Protein AF-A0A9P6Q4C5-F1 (afdb_monomer_lite)

pLDDT: mean 70.52, std 19.39, range [23.53, 97.19]

Secondary structure (DSSP, 8-state):
------TTS------TT-EEEEE-GGGGG--SGGGGGGEEEEEEEEEE-TTS-EEEE-SS-EE--HHHHHHHHHHHHHHHHHHHHHHHHHHHHTT--HHHHHHHHHHHHHHHHHHHHHHHHHHHHHHHHHHHHHHHHHHHHHHTT------------------------------------------TTS--EE--GGG--THHHHHHHHHTTPEEEEEEEE--SSEEEEEEEEEHHHHHHHHHHHHHHHHHHHHHHHTTS---------------S-TT-----PPPPEEEEHHHHHHHHTHHHHHHHHHHHHTSGGGHHHHHHHHHHHSGGG-TTT--SHHHHHHHHHHHHHHHHHHHHHHHSHHHHHHHHHHHHHHHHHHHHHHHHHHHHHHHHHHHHHHHHHTTS---------SSS-----TTS-GGG---EEEEEEEETGGG-TT-EETTEE--SHHHHHHHHTTTSEEEEE-HHHHTTB-TTT-SB----EEEEEETTEEEEEETTS-----

Radius of gyration: 34.03 Å; chains: 1; bounding box: 107×82×83 Å

Sequence (519 aa):
MTAAYNRKVKPQKIQVGDMVLLFNNSLRGAAGTQLTRRWLGPCPVTRVGSLGAYEVWTGNTHYGTVDGVQKAELQPLRKAVDNLQESLTKLRRDGAKRRALAPVRKELQDKRRVLLPQEEKLRLLRCESYYWNKADIAAESASSLGDGGSSGGEKSSGCGKNNSGGKSSQDGGHGGGGASQKKITATWDQPTVEDHPQLLDISDLEKHAKKQEKHIVFDGTDHGICTMSETVALTRQEIGIHISRYQSATQIQSRDFSSSASAALASGSASTTPTTGVQNAQSLKLKRSYKMSARQVNKVSRMHKLAKHRERVLAQMSNAAAKRALDTTSRPENSLGTADSMEKISRAHMARSKVQDTLQAFESINRMLKMKRTQRLRTERTWAKLCAAERRYLQQHALDSLTVTTNASSFPTNGCNFGGSVPFQHVKECPSRRHVVQPILLIGDSGTGVGSRIKGHARRSGGKMRAQHIRYCTIGMMDEYRTSKTCVFCFHQVRLARHRRMVKGQEKLVNVNGDGRVR

Structure (mmCIF, N/CA/C/O backbone):
data_AF-A0A9P6Q4C5-F1
#
_entry.id   AF-A0A9P6Q4C5-F1
#
loop_
_atom_site.group_PDB
_atom_site.id
_atom_site.type_symbol
_atom_site.label_atom_id
_atom_site.label_alt_id
_atom_site.label_comp_id
_atom_site.label_asym_id
_atom_site.label_entity_id
_atom_site.label_seq_id
_atom_site.pdbx_PDB_ins_code
_atom_site.Cartn_x
_atom_site.Cartn_y
_atom_site.Cartn_z
_atom_site.occupancy
_atom_site.B_iso_or_equiv
_atom_site.auth_seq_id
_atom_site.auth_comp_id
_atom_site.auth_asym_id
_atom_site.auth_atom_id
_atom_site.pdbx_PDB_model_num
ATOM 1 N N . MET A 1 1 ? -24.001 -5.483 -20.100 1.00 37.91 1 MET A N 1
ATOM 2 C CA . MET A 1 1 ? -24.341 -5.614 -18.665 1.00 37.91 1 MET A CA 1
ATOM 3 C C . MET A 1 1 ? -23.878 -6.956 -18.107 1.00 37.91 1 MET A C 1
ATOM 5 O O . MET A 1 1 ? -24.173 -7.999 -18.679 1.00 37.91 1 MET A O 1
ATOM 9 N N . THR A 1 2 ? -23.083 -6.967 -17.039 1.00 23.53 2 THR A N 1
ATOM 10 C CA . THR A 1 2 ? -22.711 -8.193 -16.310 1.00 23.53 2 THR A CA 1
ATOM 11 C C . THR A 1 2 ? -23.602 -8.271 -15.082 1.00 23.53 2 THR A C 1
ATOM 13 O O . THR A 1 2 ? -23.457 -7.456 -14.174 1.00 23.53 2 THR A O 1
ATOM 16 N N . ALA A 1 3 ? -24.539 -9.219 -15.063 1.00 27.91 3 ALA A N 1
ATOM 17 C CA . ALA A 1 3 ? -25.237 -9.572 -13.838 1.00 27.91 3 ALA A CA 1
ATOM 18 C C . ALA A 1 3 ? -24.182 -10.092 -12.852 1.00 27.91 3 ALA A C 1
ATOM 20 O O . ALA A 1 3 ? -23.576 -11.143 -13.067 1.00 27.91 3 ALA A O 1
ATOM 21 N N . ALA A 1 4 ? -23.895 -9.315 -11.810 1.00 29.50 4 ALA A N 1
ATOM 22 C CA . ALA A 1 4 ? -23.104 -9.784 -10.687 1.00 29.50 4 ALA A CA 1
ATOM 23 C C . ALA A 1 4 ? -23.979 -10.773 -9.911 1.00 29.50 4 ALA A C 1
ATOM 25 O O . ALA A 1 4 ? -24.750 -10.387 -9.037 1.00 29.50 4 ALA A O 1
ATOM 26 N N . TYR A 1 5 ? -23.913 -12.046 -10.297 1.00 36.56 5 TYR A N 1
ATOM 27 C CA . TYR A 1 5 ? -24.660 -13.108 -9.638 1.00 36.56 5 TYR A CA 1
ATOM 28 C C . TYR A 1 5 ? -24.037 -13.353 -8.262 1.00 36.56 5 TYR A C 1
ATOM 30 O O . TYR A 1 5 ? -22.953 -13.928 -8.135 1.00 36.56 5 TYR A O 1
ATOM 38 N N . ASN A 1 6 ? -24.696 -12.859 -7.218 1.00 33.84 6 ASN A N 1
ATOM 39 C CA . ASN A 1 6 ? -24.295 -13.123 -5.848 1.00 33.84 6 ASN A CA 1
ATOM 40 C C . ASN A 1 6 ? -24.690 -14.569 -5.510 1.00 33.84 6 ASN A C 1
ATOM 42 O O . ASN A 1 6 ? -25.865 -14.853 -5.295 1.00 33.84 6 ASN A O 1
ATOM 46 N N . ARG A 1 7 ? -23.711 -15.488 -5.465 1.00 37.72 7 ARG A N 1
ATOM 47 C CA . ARG A 1 7 ? -23.897 -16.935 -5.198 1.00 37.72 7 ARG A CA 1
ATOM 48 C C . ARG A 1 7 ? -24.668 -17.267 -3.906 1.00 37.72 7 ARG A C 1
ATOM 50 O O . ARG A 1 7 ? -25.005 -18.427 -3.705 1.00 37.72 7 ARG A O 1
ATOM 57 N N . LYS A 1 8 ? -24.916 -16.288 -3.028 1.00 44.91 8 LYS A N 1
ATOM 58 C CA . LYS A 1 8 ? -25.622 -16.456 -1.748 1.00 44.91 8 LYS A CA 1
ATOM 59 C C . LYS A 1 8 ? -27.119 -16.120 -1.796 1.00 44.91 8 LYS A C 1
ATOM 61 O O . LYS A 1 8 ? -27.815 -16.400 -0.827 1.00 44.91 8 LYS A O 1
ATOM 66 N N . VAL A 1 9 ? -27.627 -15.541 -2.886 1.00 45.69 9 VAL A N 1
ATOM 67 C CA . VAL A 1 9 ? -29.070 -15.313 -3.060 1.00 45.69 9 VAL A CA 1
ATOM 68 C C . VAL A 1 9 ? -29.635 -16.513 -3.811 1.00 45.69 9 VAL A C 1
ATOM 70 O O . VAL A 1 9 ? -29.227 -16.774 -4.943 1.00 45.69 9 VAL A O 1
ATOM 73 N N . LYS A 1 10 ? -30.535 -17.275 -3.175 1.00 51.94 10 LYS A N 1
ATOM 74 C CA . LYS A 1 10 ? -31.262 -18.341 -3.876 1.00 51.94 10 LYS A CA 1
ATOM 75 C C . LYS A 1 10 ? -32.011 -17.691 -5.049 1.00 51.94 10 LYS A C 1
ATOM 77 O O . LYS A 1 10 ? -32.699 -16.701 -4.804 1.00 51.94 10 LYS A O 1
ATOM 82 N N . PRO A 1 11 ? -31.871 -18.193 -6.290 1.00 62.16 11 PRO A N 1
ATOM 83 C CA . PRO A 1 11 ? -32.598 -17.650 -7.428 1.00 62.16 11 PRO A CA 1
ATOM 84 C C . PRO A 1 11 ? -34.091 -17.690 -7.112 1.00 62.16 11 PRO A C 1
ATOM 86 O O . PRO A 1 11 ? -34.656 -18.768 -6.928 1.00 62.16 11 PRO A O 1
ATOM 89 N N . GLN A 1 12 ? -34.714 -16.524 -6.989 1.00 75.69 12 GLN A N 1
ATOM 90 C CA . GLN A 1 12 ? -36.157 -16.449 -6.837 1.00 75.69 12 GLN A CA 1
ATOM 91 C C . GLN A 1 12 ? -36.754 -16.637 -8.233 1.00 75.69 12 GLN A C 1
ATOM 93 O O . GLN A 1 12 ? -36.334 -15.968 -9.178 1.00 75.69 12 GLN A O 1
ATOM 98 N N . LYS A 1 13 ? -37.662 -17.606 -8.389 1.00 84.62 13 LYS A N 1
ATOM 99 C CA . LYS A 1 13 ? -38.396 -17.778 -9.646 1.00 84.62 13 LYS A CA 1
ATOM 100 C C . LYS A 1 13 ? -39.357 -16.600 -9.773 1.00 84.62 13 LYS A C 1
ATOM 102 O O . LYS A 1 13 ? -40.278 -16.502 -8.973 1.00 84.62 13 LYS A O 1
ATOM 107 N N . ILE A 1 14 ? -39.090 -15.729 -10.737 1.00 87.06 14 ILE A N 1
ATOM 108 C CA . ILE A 1 14 ? -39.938 -14.589 -11.084 1.00 87.06 14 ILE A CA 1
ATOM 109 C C . ILE A 1 14 ? -41.007 -15.089 -12.061 1.00 87.06 14 ILE A C 1
ATOM 111 O O . ILE A 1 14 ? -40.669 -15.790 -13.019 1.00 87.06 14 ILE A O 1
ATOM 115 N N . GLN A 1 15 ? -42.271 -14.763 -11.810 1.00 91.50 15 GLN A N 1
ATOM 116 C CA . GLN A 1 15 ? -43.418 -15.099 -12.654 1.00 91.50 15 GLN A CA 1
ATOM 117 C C . GLN A 1 15 ? -43.956 -13.859 -13.381 1.00 91.50 15 GLN A C 1
ATOM 119 O O . GLN A 1 15 ? -43.640 -12.721 -13.037 1.00 91.50 15 GLN A O 1
ATOM 124 N N . VAL A 1 16 ? -44.760 -14.082 -14.424 1.00 91.75 16 VAL A N 1
ATOM 125 C CA . VAL A 1 16 ? -45.511 -13.000 -15.077 1.00 91.75 16 VAL A CA 1
ATOM 126 C C . VAL A 1 16 ? -46.488 -12.409 -14.058 1.00 91.75 16 VAL A C 1
ATOM 128 O O . VAL A 1 16 ? -47.179 -13.154 -13.371 1.00 91.75 16 VAL A O 1
ATOM 131 N N . GLY A 1 17 ? -46.522 -11.082 -13.951 1.00 89.75 17 GLY A N 1
ATOM 132 C CA . GLY A 1 17 ? -47.293 -10.344 -12.947 1.00 89.75 17 GLY A CA 1
ATOM 133 C C . GLY A 1 17 ? -46.500 -9.945 -11.698 1.00 89.75 17 GLY A C 1
ATOM 134 O O . GLY A 1 17 ? -46.941 -9.051 -10.979 1.00 89.75 17 GLY A O 1
ATOM 135 N N . ASP A 1 18 ? -45.316 -10.522 -11.459 1.00 88.19 18 ASP A N 1
ATOM 136 C CA . ASP A 1 18 ? -44.470 -10.108 -10.336 1.00 88.19 18 ASP A CA 1
ATOM 137 C C . ASP A 1 18 ? -43.987 -8.662 -10.517 1.00 88.19 18 ASP A C 1
ATOM 139 O O . ASP A 1 18 ? -43.589 -8.245 -11.609 1.00 88.19 18 ASP A O 1
ATOM 143 N N . MET A 1 19 ? -43.967 -7.902 -9.421 1.00 88.69 19 MET A N 1
ATOM 144 C CA . MET A 1 19 ? -43.444 -6.537 -9.411 1.00 88.69 19 MET A CA 1
ATOM 145 C C . MET A 1 19 ? -41.946 -6.548 -9.116 1.00 88.69 19 MET A C 1
ATOM 147 O O . MET A 1 19 ? -41.505 -7.022 -8.067 1.00 88.69 19 MET A O 1
ATOM 151 N N . VAL A 1 20 ? -41.151 -5.979 -10.021 1.00 86.12 20 VAL A N 1
ATOM 152 C CA . VAL A 1 20 ? -39.690 -5.923 -9.892 1.00 86.12 20 VAL A CA 1
ATOM 153 C C . VAL A 1 20 ? -39.170 -4.487 -9.933 1.00 86.12 20 VAL A C 1
ATOM 155 O O . VAL A 1 20 ? -39.744 -3.606 -10.574 1.00 86.12 20 VAL A O 1
ATOM 158 N N . LEU A 1 21 ? -38.056 -4.246 -9.239 1.00 84.19 21 LEU A N 1
ATOM 159 C CA . LEU A 1 21 ? -37.291 -3.001 -9.330 1.00 84.19 21 LEU A CA 1
ATOM 160 C C . LEU A 1 21 ? -36.089 -3.216 -10.250 1.00 84.19 21 LEU A C 1
ATOM 162 O O . LEU A 1 21 ? -35.292 -4.136 -10.051 1.00 84.19 21 LEU A O 1
ATOM 166 N N . LEU A 1 22 ? -35.937 -2.351 -11.245 1.00 80.94 22 LEU A N 1
ATOM 167 C CA . LEU A 1 22 ? -34.857 -2.415 -12.222 1.00 80.94 22 LEU A CA 1
ATOM 168 C C . LEU A 1 22 ? -33.696 -1.538 -11.765 1.00 80.94 22 LEU A C 1
ATOM 170 O O . LEU A 1 22 ? -33.858 -0.346 -11.524 1.00 80.94 22 LEU A O 1
ATOM 174 N N . PHE A 1 23 ? -32.504 -2.117 -11.658 1.00 77.38 23 PHE A N 1
ATOM 175 C CA . PHE A 1 23 ? -31.311 -1.364 -11.285 1.00 77.38 23 PHE A CA 1
ATOM 176 C C . PHE A 1 23 ? -30.684 -0.676 -12.503 1.00 77.38 23 PHE A C 1
ATOM 178 O O . PHE A 1 23 ? -30.211 -1.342 -13.429 1.00 77.38 23 PHE A O 1
ATOM 185 N N . ASN A 1 24 ? -30.604 0.652 -12.480 1.00 77.94 24 ASN A N 1
ATOM 186 C CA . ASN A 1 24 ? -29.941 1.425 -13.519 1.00 77.94 24 ASN A CA 1
ATOM 187 C C . ASN A 1 24 ? -28.410 1.376 -13.352 1.00 77.94 24 ASN A C 1
ATOM 189 O O . ASN A 1 24 ? -27.807 2.086 -12.542 1.00 77.94 24 ASN A O 1
ATOM 193 N N . ASN A 1 25 ? -27.764 0.529 -14.155 1.00 65.88 25 ASN A N 1
ATOM 194 C CA . ASN A 1 25 ? -26.319 0.307 -14.103 1.00 65.88 25 ASN A CA 1
ATOM 195 C C . ASN A 1 25 ? -25.474 1.525 -14.520 1.00 65.88 25 ASN A C 1
ATOM 197 O O . ASN A 1 25 ? -24.301 1.576 -14.145 1.00 65.88 25 ASN A O 1
ATOM 201 N N . SER A 1 26 ? -26.020 2.496 -15.265 1.00 70.12 26 SER A N 1
ATOM 202 C CA . SER A 1 26 ? -25.266 3.703 -15.654 1.00 70.12 26 SER A CA 1
ATOM 203 C C . SER A 1 26 ? -24.943 4.589 -14.445 1.00 70.12 26 SER A C 1
ATOM 205 O O . SER A 1 26 ? -23.908 5.251 -14.408 1.00 70.12 26 SER A O 1
ATOM 207 N N . LEU A 1 27 ? -25.761 4.504 -13.394 1.00 66.62 27 LEU A N 1
ATOM 208 C CA . LEU A 1 27 ? -25.621 5.274 -12.160 1.00 66.62 27 LEU A CA 1
ATOM 209 C C . LEU A 1 27 ? -24.744 4.584 -11.103 1.00 66.62 27 LEU A C 1
ATOM 211 O O . LEU A 1 27 ? -24.605 5.087 -9.986 1.00 66.62 27 LEU A O 1
ATOM 215 N N . ARG A 1 28 ? -24.107 3.450 -11.437 1.00 59.69 28 ARG A N 1
ATOM 216 C CA . ARG A 1 28 ? -23.277 2.660 -10.507 1.00 59.69 28 ARG A CA 1
ATOM 217 C C . ARG A 1 28 ? -22.096 3.452 -9.927 1.00 59.69 28 ARG A C 1
ATOM 219 O O . ARG A 1 28 ? -21.659 3.145 -8.821 1.00 59.69 28 ARG A O 1
ATOM 226 N N . GLY A 1 29 ? -21.606 4.465 -10.649 1.00 58.53 29 GLY A N 1
ATOM 227 C CA . GLY A 1 29 ? -20.505 5.343 -10.228 1.00 58.53 29 GLY A CA 1
ATOM 228 C C . GLY A 1 29 ? -20.912 6.741 -9.746 1.00 58.53 29 GLY A C 1
ATOM 229 O O . GLY A 1 29 ? -20.041 7.500 -9.334 1.00 58.53 29 GLY A O 1
ATOM 230 N N . ALA A 1 30 ? -22.197 7.105 -9.797 1.00 54.88 30 ALA A N 1
ATOM 231 C CA . ALA A 1 30 ? -22.650 8.450 -9.438 1.00 54.88 30 ALA A CA 1
ATOM 232 C C . ALA A 1 30 ? -22.837 8.605 -7.917 1.00 54.88 30 ALA A C 1
ATOM 234 O O . ALA A 1 30 ? -23.471 7.754 -7.295 1.00 54.88 30 ALA A O 1
ATOM 235 N N . ALA A 1 31 ? -22.313 9.670 -7.305 1.00 52.28 31 ALA A N 1
ATOM 236 C CA . ALA A 1 31 ? -22.458 9.953 -5.870 1.00 52.28 31 ALA A CA 1
ATOM 237 C C . ALA A 1 31 ? -23.519 11.043 -5.609 1.00 52.28 31 ALA A C 1
ATOM 239 O O . ALA A 1 31 ? -23.659 11.963 -6.408 1.00 52.28 31 ALA A O 1
ATOM 240 N N . GLY A 1 32 ? -24.237 10.969 -4.479 1.00 62.28 32 GLY A N 1
ATOM 241 C CA . GLY A 1 32 ? -25.197 11.999 -4.039 1.00 62.28 32 GLY A CA 1
ATOM 242 C C . GLY A 1 32 ? -26.674 11.698 -4.341 1.00 62.28 32 GLY A C 1
ATOM 243 O O . GLY A 1 32 ? -27.078 10.536 -4.403 1.00 62.28 32 GLY A O 1
ATOM 244 N N . THR A 1 33 ? -27.486 12.750 -4.518 1.00 44.09 33 THR A N 1
ATOM 245 C CA . THR A 1 33 ? -28.964 12.744 -4.682 1.00 44.09 33 THR A CA 1
ATOM 246 C C . THR A 1 33 ? -29.494 11.871 -5.829 1.00 44.09 33 THR A C 1
ATOM 248 O O . THR A 1 33 ? -30.688 11.601 -5.901 1.00 44.09 33 THR A O 1
ATOM 251 N N . GLN A 1 34 ? -28.617 11.351 -6.688 1.00 55.19 34 GLN A N 1
ATOM 252 C CA . GLN A 1 34 ? -28.940 10.399 -7.755 1.00 55.19 34 GLN A CA 1
ATOM 253 C C . GLN A 1 34 ? -29.158 8.952 -7.261 1.00 55.19 34 GLN A C 1
ATOM 255 O O . GLN A 1 34 ? -29.527 8.085 -8.051 1.00 55.19 34 GLN A O 1
ATOM 260 N N . LEU A 1 35 ? -28.957 8.664 -5.967 1.00 53.50 35 LEU A N 1
ATOM 261 C CA . LEU A 1 35 ? -29.175 7.331 -5.382 1.00 53.50 35 LEU A CA 1
ATOM 262 C C . LEU A 1 35 ? -30.641 6.872 -5.436 1.00 53.50 35 LEU A C 1
ATOM 264 O O . LEU A 1 35 ? -30.885 5.689 -5.671 1.00 53.50 35 LEU A O 1
ATOM 268 N N . THR A 1 36 ? -31.604 7.784 -5.275 1.00 55.34 36 THR A N 1
ATOM 269 C CA . THR A 1 36 ? -33.044 7.477 -5.384 1.00 55.34 36 THR A CA 1
ATOM 270 C C . THR A 1 36 ? -33.455 7.121 -6.811 1.00 55.34 36 THR A C 1
ATOM 272 O O . THR A 1 36 ? -34.394 6.360 -7.000 1.00 55.34 36 THR A O 1
ATOM 275 N N . ARG A 1 37 ? -32.701 7.583 -7.818 1.00 63.25 37 ARG A N 1
ATOM 276 C CA . ARG A 1 37 ? -32.940 7.304 -9.244 1.00 63.25 37 ARG A CA 1
ATOM 277 C C . ARG A 1 37 ? -32.272 6.015 -9.746 1.00 63.25 37 ARG A C 1
ATOM 279 O O . ARG A 1 37 ? -32.384 5.683 -10.922 1.00 63.25 37 ARG A O 1
ATOM 286 N N . ARG A 1 38 ? -31.554 5.279 -8.882 1.00 75.38 38 ARG A N 1
ATOM 287 C CA . ARG A 1 38 ? -30.865 4.026 -9.263 1.00 75.38 38 ARG A CA 1
ATOM 288 C C . ARG A 1 38 ? -31.798 2.841 -9.454 1.00 75.38 38 ARG A C 1
ATOM 290 O O . ARG A 1 38 ? -31.397 1.877 -10.098 1.00 75.38 38 ARG A O 1
ATOM 297 N N . TRP A 1 39 ? -32.990 2.894 -8.883 1.00 77.31 39 TRP A N 1
ATOM 298 C CA . TRP A 1 39 ? -33.986 1.842 -9.003 1.00 77.31 39 TRP A CA 1
ATOM 299 C C . TRP A 1 39 ? -35.184 2.415 -9.751 1.00 77.31 39 TRP A C 1
ATOM 301 O O . TRP A 1 39 ? -35.756 3.409 -9.319 1.00 77.31 39 TRP A O 1
ATOM 311 N N . LEU A 1 40 ? -35.520 1.817 -10.889 1.00 77.00 40 LEU A N 1
ATOM 312 C CA . LEU A 1 40 ? -36.697 2.149 -11.682 1.00 77.00 40 LEU A CA 1
ATOM 313 C C . LEU A 1 40 ? -37.800 1.141 -11.345 1.00 77.00 40 LEU A C 1
ATOM 315 O O . LEU A 1 40 ? -37.556 -0.067 -11.358 1.00 77.00 40 LEU A O 1
ATOM 319 N N . GLY A 1 41 ? -38.994 1.630 -11.025 1.00 79.31 41 GLY A N 1
ATOM 320 C CA . GLY A 1 41 ? -40.157 0.798 -10.719 1.00 79.31 41 GLY A CA 1
ATOM 321 C C . GLY A 1 41 ? -40.901 1.217 -9.451 1.00 79.31 41 GLY A C 1
ATOM 322 O O . GLY A 1 41 ? -40.615 2.283 -8.903 1.00 79.31 41 GLY A O 1
ATOM 323 N N . PRO A 1 42 ? -41.851 0.390 -8.981 1.00 82.38 42 PRO A N 1
ATOM 324 C CA . PRO A 1 42 ? -42.054 -1.025 -9.331 1.00 82.38 42 PRO A CA 1
ATOM 325 C C . PRO A 1 42 ? -42.641 -1.237 -10.740 1.00 82.38 42 PRO A C 1
ATOM 327 O O . PRO A 1 42 ? -43.531 -0.505 -11.156 1.00 82.38 42 PRO A O 1
ATOM 330 N N . CYS A 1 43 ? -42.140 -2.238 -11.475 1.00 85.69 43 CYS A N 1
ATOM 331 C CA . CYS A 1 43 ? -42.586 -2.571 -12.837 1.00 85.69 43 CYS A CA 1
ATOM 332 C C . CYS A 1 43 ? -43.132 -4.008 -12.883 1.00 85.69 43 CYS A C 1
ATOM 334 O O . CYS A 1 43 ? -42.451 -4.899 -12.366 1.00 85.69 43 CYS A O 1
ATOM 336 N N . PRO A 1 44 ? -44.294 -4.268 -13.509 1.00 87.75 44 PRO A N 1
ATOM 337 C CA . PRO A 1 44 ? -44.794 -5.625 -13.684 1.00 87.75 44 PRO A CA 1
ATOM 338 C C . PRO A 1 44 ? -43.982 -6.375 -14.743 1.00 87.75 44 PRO A C 1
ATOM 340 O O . PRO A 1 44 ? -43.649 -5.837 -15.805 1.00 87.75 44 PRO A O 1
ATOM 343 N N . VAL A 1 45 ? -43.687 -7.641 -14.462 1.00 90.88 45 VAL A N 1
ATOM 344 C CA . VAL A 1 45 ? -43.104 -8.576 -15.428 1.00 90.88 45 VAL A CA 1
ATOM 345 C C . VAL A 1 45 ? -44.195 -9.034 -16.392 1.00 90.88 45 VAL A C 1
ATOM 347 O O . VAL A 1 45 ? -45.146 -9.691 -15.981 1.00 90.88 45 VAL A O 1
ATOM 350 N N . THR A 1 46 ? -44.069 -8.708 -17.676 1.00 89.88 46 THR A N 1
ATOM 351 C CA . THR A 1 46 ? -45.056 -9.063 -18.711 1.00 89.88 46 THR A CA 1
ATOM 352 C C . THR A 1 46 ? -44.758 -10.401 -19.374 1.00 89.88 46 THR A C 1
ATOM 354 O O . THR A 1 46 ? -45.673 -11.086 -19.827 1.00 89.88 46 THR A O 1
ATOM 357 N N . ARG A 1 47 ? -43.485 -10.814 -19.411 1.00 87.44 47 ARG A N 1
ATOM 358 C CA . ARG A 1 47 ? -43.071 -12.088 -20.008 1.00 87.44 47 ARG A CA 1
ATOM 359 C C . ARG A 1 47 ? -41.838 -12.648 -19.312 1.00 87.44 47 ARG A C 1
ATOM 361 O O . ARG A 1 47 ? -40.894 -11.916 -19.034 1.00 87.44 47 ARG A O 1
ATOM 368 N N . VAL A 1 48 ? -41.812 -13.961 -19.086 1.00 86.88 48 VAL A N 1
ATOM 369 C CA . VAL A 1 48 ? -40.639 -14.686 -18.571 1.00 86.88 48 VAL A CA 1
ATOM 370 C C . VAL A 1 48 ? -40.152 -15.655 -19.647 1.00 86.88 48 VAL A C 1
ATOM 372 O O . VAL A 1 48 ? -40.890 -16.527 -20.097 1.00 86.88 48 VAL A O 1
ATOM 375 N N . GLY A 1 49 ? -38.914 -15.482 -20.099 1.00 76.81 49 GLY A N 1
ATOM 376 C CA . GLY A 1 49 ? -38.256 -16.353 -21.069 1.00 76.81 49 GLY A CA 1
ATOM 377 C C . GLY A 1 49 ? -37.679 -17.617 -20.426 1.00 76.81 49 GLY A C 1
ATOM 378 O O . GLY A 1 49 ? -37.340 -17.640 -19.243 1.00 76.81 49 GLY A O 1
ATOM 379 N N . SER A 1 50 ? -37.484 -18.662 -21.233 1.00 71.44 50 SER A N 1
ATOM 380 C CA . SER A 1 50 ? -37.019 -19.993 -20.797 1.00 71.44 50 SER A CA 1
ATOM 381 C C . SER A 1 50 ? -35.639 -20.016 -20.120 1.00 71.44 50 SER A C 1
ATOM 383 O O . SER A 1 50 ? -35.307 -20.979 -19.435 1.00 71.44 50 SER A O 1
ATOM 385 N N . LEU A 1 51 ? -34.840 -18.954 -20.269 1.00 63.53 51 LEU A N 1
ATOM 386 C CA . LEU A 1 51 ? -33.498 -18.813 -19.687 1.00 63.53 51 LEU A CA 1
ATOM 387 C C . LEU A 1 51 ? -33.441 -17.836 -18.498 1.00 63.53 51 LEU A C 1
ATOM 389 O O . LEU A 1 51 ? -32.360 -17.389 -18.116 1.00 63.53 51 LEU A O 1
ATOM 393 N N . GLY A 1 52 ? -34.594 -17.469 -17.928 1.00 69.12 52 GLY A N 1
ATOM 394 C CA . GLY A 1 52 ? -34.674 -16.520 -16.813 1.00 69.12 52 GLY A CA 1
ATOM 395 C C . GLY A 1 52 ? -34.493 -15.054 -17.219 1.00 69.12 52 GLY A C 1
ATOM 396 O O . GLY A 1 52 ? -34.283 -14.204 -16.356 1.00 69.12 52 GLY A O 1
ATOM 397 N N . ALA A 1 53 ? -34.565 -14.751 -18.519 1.00 74.88 53 ALA A N 1
ATOM 398 C CA . ALA A 1 53 ? -34.760 -13.387 -18.999 1.00 74.88 53 ALA A CA 1
ATOM 399 C C . ALA A 1 53 ? -36.214 -12.972 -18.749 1.00 74.88 53 ALA A C 1
ATOM 401 O O . ALA A 1 53 ? -37.115 -13.800 -18.853 1.00 74.88 53 ALA A O 1
ATOM 402 N N . TYR A 1 54 ? -36.445 -11.704 -18.440 1.00 80.94 54 TYR A N 1
ATOM 403 C CA . TYR A 1 54 ? -37.779 -11.172 -18.192 1.00 80.94 54 TYR A CA 1
ATOM 404 C C . TYR A 1 54 ? -37.974 -9.875 -18.969 1.00 80.94 54 TYR A C 1
ATOM 406 O O . TYR A 1 54 ? -37.041 -9.089 -19.152 1.00 80.94 54 TYR A O 1
ATOM 414 N N . GLU A 1 55 ? -39.197 -9.693 -19.437 1.00 85.25 55 GLU A N 1
ATOM 415 C CA . GLU A 1 55 ? -39.701 -8.474 -20.044 1.00 85.25 55 GLU A CA 1
ATOM 416 C C . GLU A 1 55 ? -40.548 -7.740 -19.009 1.00 85.25 55 GLU A C 1
ATOM 418 O O . GLU A 1 55 ? -41.314 -8.361 -18.270 1.00 85.25 55 GLU A O 1
ATOM 423 N N . VAL A 1 56 ? -40.372 -6.427 -18.924 1.00 86.62 56 VAL A N 1
ATOM 424 C CA . VAL A 1 56 ? -41.002 -5.568 -17.918 1.00 86.62 56 VAL A CA 1
ATOM 425 C C . VAL A 1 56 ? -41.571 -4.331 -18.592 1.00 86.62 56 VAL A C 1
ATOM 427 O O . VAL A 1 56 ? -40.948 -3.768 -19.497 1.00 86.62 56 VAL A O 1
ATOM 430 N N . TRP A 1 57 ? -42.749 -3.911 -18.141 1.00 78.50 57 TRP A N 1
ATOM 431 C CA . TRP A 1 57 ? -43.467 -2.767 -18.698 1.00 78.50 57 TRP A CA 1
ATOM 432 C C . TRP A 1 57 ? -43.320 -1.535 -17.807 1.00 78.50 57 TRP A C 1
ATOM 434 O O . TRP A 1 57 ? -43.566 -1.608 -16.605 1.00 78.50 57 TRP A O 1
ATOM 444 N N . THR A 1 58 ? -42.938 -0.392 -18.385 1.00 77.94 58 THR A N 1
ATOM 445 C CA . THR A 1 58 ? -42.762 0.872 -17.642 1.00 77.94 58 THR A CA 1
ATOM 446 C C . THR A 1 58 ? -43.635 2.009 -18.178 1.00 77.94 58 THR A C 1
ATOM 448 O O . THR A 1 58 ? -43.233 3.169 -18.151 1.00 77.94 58 THR A O 1
ATOM 451 N N . GLY A 1 59 ? -44.818 1.694 -18.709 1.00 61.81 59 GLY A N 1
ATOM 452 C CA . GLY A 1 59 ? -45.801 2.684 -19.162 1.00 61.81 59 GLY A CA 1
ATOM 453 C C . GLY A 1 59 ? -45.636 3.120 -20.618 1.00 61.81 59 GLY A C 1
ATOM 454 O O . GLY A 1 59 ? -46.631 3.131 -21.323 1.00 61.81 59 GLY A O 1
ATOM 455 N N . ASN A 1 60 ? -44.409 3.390 -21.090 1.00 50.97 60 ASN A N 1
ATOM 456 C CA . ASN A 1 60 ? -44.156 3.898 -22.456 1.00 50.97 60 ASN A CA 1
ATOM 457 C C . ASN A 1 60 ? -42.982 3.219 -23.196 1.00 50.97 60 ASN A C 1
ATOM 459 O O . ASN A 1 60 ? -42.607 3.643 -24.288 1.00 50.97 60 ASN A O 1
ATOM 463 N N . THR A 1 61 ? -42.329 2.207 -22.617 1.00 54.47 61 THR A N 1
ATOM 464 C CA . THR A 1 61 ? -41.145 1.575 -23.231 1.00 54.47 61 THR A CA 1
ATOM 465 C C . THR A 1 61 ? -41.001 0.124 -22.776 1.00 54.47 61 THR A C 1
ATOM 467 O O . THR A 1 61 ? -41.096 -0.170 -21.584 1.00 54.47 61 THR A O 1
ATOM 470 N N . HIS A 1 62 ? -40.750 -0.789 -23.719 1.00 49.72 62 HIS A N 1
ATOM 471 C CA . HIS A 1 62 ? -40.392 -2.176 -23.416 1.00 49.72 62 HIS A CA 1
ATOM 472 C C . HIS A 1 62 ? -38.889 -2.265 -23.127 1.00 49.72 62 HIS A C 1
ATOM 474 O O . HIS A 1 62 ? -38.065 -2.050 -24.018 1.00 49.72 62 HIS A O 1
ATOM 480 N N . TYR A 1 63 ? -38.509 -2.632 -21.901 1.00 57.62 63 TYR A N 1
ATOM 481 C CA . TYR A 1 63 ? -37.121 -2.986 -21.598 1.00 57.62 63 TYR A CA 1
ATOM 482 C C . TYR A 1 63 ? -36.930 -4.494 -21.772 1.00 57.62 63 TYR A C 1
ATOM 484 O O . TYR A 1 63 ? -37.094 -5.279 -20.841 1.00 57.62 63 TYR A O 1
ATOM 492 N N . GLY A 1 64 ? -36.555 -4.905 -22.983 1.00 50.19 64 GLY A N 1
ATOM 493 C CA . GLY A 1 64 ? -36.009 -6.236 -23.232 1.00 50.19 64 GLY A CA 1
ATOM 494 C C . GLY A 1 64 ? -34.518 -6.260 -22.895 1.00 50.19 64 GLY A C 1
ATOM 495 O O . GLY A 1 64 ? -33.755 -5.401 -23.339 1.00 50.19 64 GLY A O 1
ATOM 496 N N . THR A 1 65 ? -34.048 -7.248 -22.132 1.00 48.62 65 THR A N 1
ATOM 497 C CA . THR A 1 65 ? -32.601 -7.478 -21.985 1.00 48.62 65 THR A CA 1
ATOM 498 C C . THR A 1 65 ? -32.032 -8.037 -23.299 1.00 48.62 65 THR A C 1
ATOM 500 O O . THR A 1 65 ? -31.827 -9.240 -23.444 1.00 48.62 65 THR A O 1
ATOM 503 N N . VAL A 1 66 ? -31.719 -7.158 -24.260 1.00 43.50 66 VAL A N 1
ATOM 504 C CA . VAL A 1 66 ? -31.025 -7.501 -25.526 1.00 43.50 66 VAL A CA 1
ATOM 505 C C . VAL A 1 66 ? -29.675 -8.190 -25.250 1.00 43.50 66 VAL A C 1
ATOM 507 O O . VAL A 1 66 ? -29.236 -9.075 -25.985 1.00 43.50 66 VAL A O 1
ATOM 510 N N . ASP A 1 67 ? -29.057 -7.860 -24.111 1.00 45.28 67 ASP A N 1
ATOM 511 C CA . ASP A 1 67 ? -27.808 -8.448 -23.619 1.00 45.28 67 ASP A CA 1
ATOM 512 C C . ASP A 1 67 ? -27.904 -9.955 -23.312 1.00 45.28 67 ASP A C 1
ATOM 514 O O . ASP A 1 67 ? -26.878 -10.633 -23.317 1.00 45.28 67 ASP A O 1
ATOM 518 N N . GLY A 1 68 ? -29.094 -10.490 -23.013 1.00 44.25 68 GLY A N 1
ATOM 519 C CA . GLY A 1 68 ? -29.280 -11.920 -22.743 1.00 44.25 68 GLY A CA 1
ATOM 520 C C . GLY A 1 68 ? -29.274 -12.755 -24.022 1.00 44.25 68 GLY A C 1
ATOM 521 O O . GLY A 1 68 ? -28.620 -13.795 -24.078 1.00 44.25 68 GLY A O 1
ATOM 522 N N . VAL A 1 69 ? -29.936 -12.251 -25.065 1.00 38.72 69 VAL A N 1
ATOM 523 C CA . VAL A 1 69 ? -30.146 -12.962 -26.334 1.00 38.72 69 VAL A CA 1
ATOM 524 C C . VAL A 1 69 ? -28.845 -13.048 -27.143 1.00 38.72 69 VAL A C 1
ATOM 526 O O . VAL A 1 69 ? -28.428 -14.144 -27.506 1.00 38.72 69 VAL A O 1
ATOM 529 N N . GLN A 1 70 ? -28.110 -11.941 -27.315 1.00 46.84 70 GLN A N 1
ATOM 530 C CA . GLN A 1 70 ? -26.833 -11.965 -28.055 1.00 46.84 70 GLN A CA 1
ATOM 531 C C . GLN A 1 70 ? -25.686 -12.631 -27.277 1.00 46.84 70 GLN A C 1
ATOM 533 O O . GLN A 1 70 ? -24.791 -13.238 -27.868 1.00 46.84 70 GLN A O 1
ATOM 538 N N . LYS A 1 71 ? -25.686 -12.564 -25.936 1.00 49.28 71 LYS A N 1
ATOM 539 C CA . LYS A 1 71 ? -24.711 -13.334 -25.144 1.00 49.28 71 LYS A CA 1
ATOM 540 C C . LYS A 1 71 ? -24.987 -14.828 -25.207 1.00 49.28 71 LYS A C 1
ATOM 542 O O . LYS A 1 71 ? -24.016 -15.580 -25.227 1.00 49.28 71 LYS A O 1
ATOM 547 N N . ALA A 1 72 ? -26.250 -15.254 -25.234 1.00 52.62 72 ALA A N 1
ATOM 548 C CA . ALA A 1 72 ? -26.604 -16.662 -25.389 1.00 52.62 72 ALA A CA 1
ATOM 549 C C . ALA A 1 72 ? -26.095 -17.230 -26.724 1.00 52.62 72 ALA A C 1
ATOM 551 O O . ALA A 1 72 ? -25.604 -18.353 -26.746 1.00 52.62 72 ALA A O 1
ATOM 552 N N . GLU A 1 73 ? -26.098 -16.431 -27.792 1.00 61.81 73 GLU A N 1
ATOM 553 C CA . GLU A 1 73 ? -25.608 -16.842 -29.114 1.00 61.81 73 GLU A CA 1
ATOM 554 C C . GLU A 1 73 ? -24.072 -16.998 -29.173 1.00 61.81 73 GLU A C 1
ATOM 556 O O . GLU A 1 73 ? -23.555 -17.928 -29.790 1.00 61.81 73 GLU A O 1
ATOM 561 N N . LEU A 1 74 ? -23.313 -16.157 -28.454 1.00 72.50 74 LEU A N 1
ATOM 562 C CA . LEU A 1 74 ? -21.839 -16.232 -28.415 1.00 72.50 74 LEU A CA 1
ATOM 563 C C . LEU A 1 74 ? -21.277 -17.196 -27.358 1.00 72.50 74 LEU A C 1
ATOM 565 O O . LEU A 1 74 ? -20.096 -17.552 -27.410 1.00 72.50 74 LEU A O 1
ATOM 569 N N . GLN A 1 75 ? -22.077 -17.602 -26.369 1.00 75.50 75 GLN A N 1
ATOM 570 C CA . GLN A 1 75 ? -21.658 -18.501 -25.284 1.00 75.50 75 GLN A CA 1
ATOM 571 C C . GLN A 1 75 ? -21.147 -19.866 -25.786 1.00 75.50 75 GLN A C 1
ATOM 573 O O . GLN A 1 75 ? -20.061 -20.270 -25.357 1.00 75.50 75 GLN A O 1
ATOM 578 N N . PRO A 1 76 ? -21.829 -20.556 -26.724 1.00 85.00 76 PRO A N 1
ATOM 579 C CA . PRO A 1 76 ? -21.322 -21.793 -27.313 1.00 85.00 76 PRO A CA 1
ATOM 580 C C . PRO A 1 76 ? -19.956 -21.610 -27.982 1.00 85.00 76 PRO A C 1
ATOM 582 O O . PRO A 1 76 ? -19.060 -22.433 -27.789 1.00 85.00 76 PRO A O 1
ATOM 585 N N . LEU A 1 77 ? -19.762 -20.503 -28.708 1.00 82.06 77 LEU A N 1
ATOM 586 C CA . LEU A 1 77 ? -18.514 -20.222 -29.419 1.00 82.06 77 LEU A CA 1
ATOM 587 C C . LEU A 1 77 ? -17.359 -19.918 -28.449 1.00 82.06 77 LEU A C 1
ATOM 589 O O . LEU A 1 77 ? -16.257 -20.434 -28.631 1.00 82.06 77 LEU A O 1
ATOM 593 N N . ARG A 1 78 ? -17.618 -19.159 -27.373 1.00 82.62 78 ARG A N 1
ATOM 594 C CA . ARG A 1 78 ? -16.647 -18.923 -26.285 1.00 82.62 78 ARG A CA 1
ATOM 595 C C . ARG A 1 78 ? -16.230 -20.230 -25.618 1.00 82.62 78 ARG A C 1
ATOM 597 O O . ARG A 1 78 ? -15.041 -20.516 -25.525 1.00 82.62 78 ARG A O 1
ATOM 604 N N . LYS A 1 79 ? -17.208 -21.057 -25.236 1.00 89.69 79 LYS A N 1
ATOM 605 C CA . LYS A 1 79 ? -16.959 -22.360 -24.608 1.00 89.69 79 LYS A CA 1
ATOM 606 C C . LYS A 1 79 ? -16.163 -23.286 -25.532 1.00 89.69 79 LYS A C 1
ATOM 608 O O . LYS A 1 79 ? -15.266 -23.986 -25.077 1.00 89.69 79 LYS A O 1
ATOM 613 N N . ALA A 1 80 ? -16.437 -23.256 -26.837 1.00 88.81 80 ALA A N 1
ATOM 614 C CA . ALA A 1 80 ? -15.673 -24.013 -27.823 1.00 88.81 80 ALA A CA 1
ATOM 615 C C . ALA A 1 80 ? -14.211 -23.538 -27.935 1.00 88.81 80 ALA A C 1
ATOM 617 O O . ALA A 1 80 ? -13.310 -24.373 -28.015 1.00 88.81 80 ALA A O 1
ATOM 618 N N . VAL A 1 81 ? -13.959 -22.224 -27.913 1.00 91.69 81 VAL A N 1
ATOM 619 C CA . VAL A 1 81 ? -12.596 -21.658 -27.895 1.00 91.69 81 VAL A CA 1
ATOM 620 C C . VAL A 1 81 ? -11.849 -22.070 -26.623 1.00 91.69 81 VAL A C 1
ATOM 622 O O . VAL A 1 81 ? -10.699 -22.503 -26.715 1.00 91.69 81 VAL A O 1
ATOM 625 N N . ASP A 1 82 ? -12.503 -22.002 -25.462 1.00 89.06 82 ASP A N 1
ATOM 626 C CA . ASP A 1 82 ? -11.908 -22.391 -24.179 1.00 89.06 82 ASP A CA 1
ATOM 627 C C . ASP A 1 82 ? -11.550 -23.888 -24.149 1.00 89.06 82 ASP A C 1
ATOM 629 O O . ASP A 1 82 ? -10.415 -24.242 -23.821 1.00 89.06 82 ASP A O 1
ATOM 633 N N . ASN A 1 83 ? -12.456 -24.761 -24.605 1.00 93.38 83 ASN A N 1
ATOM 634 C CA . ASN A 1 83 ? -12.223 -26.207 -24.698 1.00 93.38 83 ASN A CA 1
ATOM 635 C C . ASN A 1 83 ? -11.058 -26.558 -25.644 1.00 93.38 83 ASN A C 1
ATOM 637 O O . ASN A 1 83 ? -10.233 -27.425 -25.339 1.00 93.38 83 ASN A O 1
ATOM 641 N N . LEU A 1 84 ? -10.959 -25.884 -26.798 1.00 92.19 84 LEU A N 1
ATOM 642 C CA . LEU A 1 84 ? -9.846 -26.075 -27.736 1.00 92.19 84 LEU A CA 1
ATOM 643 C C . LEU A 1 84 ? -8.519 -25.607 -27.136 1.00 92.19 84 LEU A C 1
ATOM 645 O O . LEU A 1 84 ? -7.476 -26.230 -27.345 1.00 92.19 84 LEU A O 1
ATOM 649 N N . GLN A 1 85 ? -8.545 -24.526 -26.360 1.00 93.19 85 GLN A N 1
ATOM 650 C CA . GLN A 1 85 ? -7.362 -24.001 -25.697 1.00 93.19 85 GLN A CA 1
ATOM 651 C C . GLN A 1 85 ? -6.885 -24.931 -24.579 1.00 93.19 85 GLN A C 1
ATOM 653 O O . GLN A 1 85 ? -5.684 -25.194 -24.474 1.00 93.19 85 GLN A O 1
ATOM 658 N N . GLU A 1 86 ? -7.811 -25.495 -23.803 1.00 93.31 86 GLU A N 1
ATOM 659 C CA . GLU A 1 86 ? -7.520 -26.533 -22.818 1.00 93.31 86 GLU A CA 1
ATOM 660 C C . GLU A 1 86 ? -6.932 -27.785 -23.484 1.00 93.31 86 GLU A C 1
ATOM 662 O O . GLU A 1 86 ? -5.857 -28.242 -23.083 1.00 93.31 86 GLU A O 1
ATOM 667 N N . SER A 1 87 ? -7.545 -28.259 -24.572 1.00 92.62 87 SER A N 1
ATOM 668 C CA . SER A 1 87 ? -7.057 -29.396 -25.366 1.00 92.62 87 SER A CA 1
ATOM 669 C C . SER A 1 87 ? -5.641 -29.160 -25.902 1.00 92.62 87 SER A C 1
ATOM 671 O O . SER A 1 87 ? -4.771 -30.025 -25.787 1.00 92.62 87 SER A O 1
ATOM 673 N N . LEU A 1 88 ? -5.351 -27.950 -26.396 1.00 93.38 88 LEU A N 1
ATOM 674 C CA . LEU A 1 88 ? -4.007 -27.559 -26.828 1.00 93.38 88 LEU A CA 1
ATOM 675 C C . LEU A 1 88 ? -3.001 -27.584 -25.664 1.00 93.38 88 LEU A C 1
ATOM 677 O O . LEU A 1 88 ? -1.842 -27.962 -25.855 1.00 93.38 88 LEU A O 1
ATOM 681 N N . THR A 1 89 ? -3.414 -27.177 -24.458 1.00 92.31 89 THR A N 1
ATOM 682 C CA . THR A 1 89 ? -2.541 -27.241 -23.273 1.00 92.31 89 THR A CA 1
ATOM 683 C C . THR A 1 89 ? -2.286 -28.669 -22.805 1.00 92.31 89 THR A C 1
ATOM 685 O O . THR A 1 89 ? -1.198 -28.934 -22.292 1.00 92.31 89 THR A O 1
ATOM 688 N N . LYS A 1 90 ? -3.255 -29.575 -22.978 1.00 93.88 90 LYS A N 1
ATOM 689 C CA . LYS A 1 90 ? -3.120 -30.998 -22.654 1.00 93.88 90 LYS A CA 1
ATOM 690 C C . LYS A 1 90 ? -2.145 -31.675 -23.617 1.00 93.88 90 LYS A C 1
ATOM 692 O O . LYS A 1 90 ? -1.114 -32.163 -23.180 1.00 93.88 90 LYS A O 1
ATOM 697 N N . LEU A 1 91 ? -2.349 -31.523 -24.927 1.00 91.62 91 LEU A N 1
ATOM 698 C CA . LEU A 1 91 ? -1.447 -32.081 -25.944 1.00 91.62 91 LEU A CA 1
ATOM 699 C C . LEU A 1 91 ? 0.001 -31.576 -25.814 1.00 91.62 91 LEU A C 1
ATOM 701 O O . LEU A 1 91 ? 0.947 -32.313 -26.076 1.00 91.62 91 LEU A O 1
ATOM 705 N N . ARG A 1 92 ? 0.202 -30.320 -25.392 1.00 92.62 92 ARG A N 1
ATOM 706 C CA . ARG A 1 92 ? 1.549 -29.798 -25.094 1.00 92.62 92 ARG A CA 1
ATOM 707 C C . ARG A 1 92 ? 2.193 -30.462 -23.878 1.00 92.62 92 ARG A C 1
ATOM 709 O O . ARG A 1 92 ? 3.407 -30.636 -23.888 1.00 92.62 92 ARG A O 1
ATOM 716 N N . ARG A 1 93 ? 1.410 -30.779 -22.841 1.00 92.50 93 ARG A N 1
ATOM 717 C CA . ARG A 1 93 ? 1.891 -31.502 -21.654 1.00 92.50 93 ARG A CA 1
ATOM 718 C C . ARG A 1 93 ? 2.276 -32.936 -22.004 1.00 92.50 93 ARG A C 1
ATOM 720 O O . ARG A 1 93 ? 3.318 -33.390 -21.554 1.00 92.50 93 ARG A O 1
ATOM 727 N N . ASP A 1 94 ? 1.516 -33.564 -22.893 1.00 93.75 94 ASP A N 1
ATOM 728 C CA . ASP A 1 94 ? 1.732 -34.948 -23.332 1.00 93.75 94 ASP A CA 1
ATOM 729 C C . ASP A 1 94 ? 2.864 -35.086 -24.374 1.00 93.75 94 ASP A C 1
ATOM 731 O O . ASP A 1 94 ? 3.059 -36.143 -24.966 1.00 93.75 94 ASP A O 1
ATOM 735 N N . GLY A 1 95 ? 3.618 -34.013 -24.645 1.00 93.81 95 GLY A N 1
ATOM 736 C CA . GLY A 1 95 ? 4.747 -34.042 -25.578 1.00 93.81 95 GLY A CA 1
ATOM 737 C C . GLY A 1 95 ? 4.349 -34.219 -27.048 1.00 93.81 95 GLY A C 1
ATOM 738 O O . GLY A 1 95 ? 5.189 -34.594 -27.870 1.00 93.81 95 GLY A O 1
ATOM 739 N N . ALA A 1 96 ? 3.091 -33.942 -27.412 1.00 89.75 96 ALA A N 1
ATOM 740 C CA . ALA A 1 96 ? 2.604 -34.142 -28.771 1.00 89.75 96 ALA A CA 1
ATOM 741 C C . ALA A 1 96 ? 3.447 -33.356 -29.793 1.00 89.75 96 ALA A C 1
ATOM 743 O O . ALA A 1 96 ? 3.661 -32.141 -29.679 1.00 89.75 96 ALA A O 1
ATOM 744 N N . LYS A 1 97 ? 3.920 -34.059 -30.832 1.00 90.75 97 LYS A N 1
ATOM 745 C CA . LYS A 1 97 ? 4.723 -33.468 -31.914 1.00 90.75 97 LYS A CA 1
ATOM 746 C C . LYS A 1 97 ? 3.932 -32.368 -32.629 1.00 90.75 97 LYS A C 1
ATOM 748 O O . LYS A 1 97 ? 2.706 -32.415 -32.723 1.00 90.75 97 LYS A O 1
ATOM 753 N N . ARG A 1 98 ? 4.639 -31.392 -33.220 1.00 82.88 98 ARG A N 1
ATOM 754 C CA . ARG A 1 98 ? 4.029 -30.234 -33.914 1.00 82.88 98 ARG A CA 1
ATOM 755 C C . ARG A 1 98 ? 2.939 -30.617 -34.925 1.00 82.88 98 ARG A C 1
ATOM 757 O O . ARG A 1 98 ? 1.965 -29.880 -35.031 1.00 82.88 98 ARG A O 1
ATOM 764 N N . ARG A 1 99 ? 3.078 -31.761 -35.610 1.00 85.62 99 ARG A N 1
ATOM 765 C CA . ARG A 1 99 ? 2.082 -32.273 -36.568 1.00 85.62 99 ARG A CA 1
ATOM 766 C C . ARG A 1 99 ? 0.720 -32.555 -35.912 1.00 85.62 99 ARG A C 1
ATOM 768 O O . ARG A 1 99 ? -0.295 -32.181 -36.479 1.00 85.62 99 ARG A O 1
ATOM 775 N N . ALA A 1 100 ? 0.695 -33.085 -34.687 1.00 87.12 100 ALA A N 1
ATOM 776 C CA . ALA A 1 100 ? -0.541 -33.355 -33.944 1.00 87.12 100 ALA A CA 1
ATOM 777 C C . ALA A 1 100 ? -1.209 -32.080 -33.384 1.00 87.12 100 ALA A C 1
ATOM 779 O O . ALA A 1 100 ? -2.413 -32.050 -33.157 1.00 87.12 100 ALA A O 1
ATOM 780 N N . LEU A 1 101 ? -0.444 -30.998 -33.191 1.00 91.00 101 LEU A N 1
ATOM 781 C CA . LEU A 1 101 ? -0.969 -29.711 -32.710 1.00 91.00 101 LEU A CA 1
ATOM 782 C C . LEU A 1 101 ? -1.540 -28.831 -33.832 1.00 91.00 101 LEU A C 1
ATOM 784 O O . LEU A 1 101 ? -2.266 -27.880 -33.543 1.00 91.00 101 LEU A O 1
ATOM 788 N N . ALA A 1 102 ? -1.172 -29.093 -35.088 1.00 93.19 102 ALA A N 1
ATOM 789 C CA . ALA A 1 102 ? -1.575 -28.291 -36.240 1.00 93.19 102 ALA A CA 1
ATOM 790 C C . ALA A 1 102 ? -3.105 -28.190 -36.434 1.00 93.19 102 ALA A C 1
ATOM 792 O O . ALA A 1 102 ? -3.582 -27.058 -36.538 1.00 93.19 102 ALA A O 1
ATOM 793 N N . PRO A 1 103 ? -3.893 -29.288 -36.414 1.00 94.69 103 PRO A N 1
ATOM 794 C CA . PRO A 1 103 ? -5.340 -29.200 -36.635 1.00 94.69 103 PRO A CA 1
ATOM 795 C C . PRO A 1 103 ? -6.055 -28.413 -35.529 1.00 94.69 103 PRO A C 1
ATOM 797 O O . PRO A 1 103 ? -6.828 -27.507 -35.826 1.00 94.69 103 PRO A O 1
ATOM 800 N N . VAL A 1 104 ? -5.709 -28.653 -34.258 1.00 92.81 104 VAL A N 1
ATOM 801 C CA . VAL A 1 104 ? -6.309 -27.952 -33.104 1.00 92.81 104 VAL A CA 1
ATOM 802 C C . VAL A 1 104 ? -6.010 -26.449 -33.142 1.00 92.81 104 VAL A C 1
ATOM 804 O O . VAL A 1 104 ? -6.853 -25.626 -32.792 1.00 92.81 104 VAL A O 1
ATOM 807 N N . ARG A 1 105 ? -4.808 -26.058 -33.592 1.00 92.38 105 ARG A N 1
ATOM 808 C CA . ARG A 1 105 ? -4.456 -24.639 -33.766 1.00 92.38 105 ARG A CA 1
ATOM 809 C C . ARG A 1 105 ? -5.245 -23.984 -34.889 1.00 92.38 105 ARG A C 1
ATOM 811 O O . ARG A 1 105 ? -5.657 -22.842 -34.711 1.00 92.38 105 ARG A O 1
ATOM 818 N N . LYS A 1 106 ? -5.432 -24.689 -36.009 1.00 95.88 106 LYS A N 1
ATOM 819 C CA . LYS A 1 106 ? -6.221 -24.198 -37.141 1.00 95.88 106 LYS A CA 1
ATOM 820 C C . LYS A 1 106 ? -7.672 -23.973 -36.713 1.00 95.88 106 LYS A C 1
ATOM 822 O O . LYS A 1 106 ? -8.160 -22.858 -36.833 1.00 95.88 106 LYS A O 1
ATOM 827 N N . GLU A 1 107 ? -8.293 -24.958 -36.066 1.00 96.06 107 GLU A N 1
ATOM 828 C CA . GLU A 1 107 ? -9.672 -24.837 -35.576 1.00 96.06 107 GLU A CA 1
ATOM 829 C C . GLU A 1 107 ? -9.833 -23.704 -34.545 1.00 96.06 107 GLU A C 1
ATOM 831 O O . GLU A 1 107 ? -10.781 -22.919 -34.606 1.00 96.06 107 GLU A O 1
ATOM 836 N N . LEU A 1 108 ? -8.876 -23.558 -33.620 1.00 94.31 108 LEU A N 1
ATOM 837 C CA . LEU A 1 108 ? -8.872 -22.453 -32.658 1.00 94.31 108 LEU A CA 1
ATOM 838 C C . LEU A 1 108 ? -8.768 -21.090 -33.360 1.00 94.31 108 LEU A C 1
ATOM 840 O O . LEU A 1 108 ? -9.404 -20.123 -32.936 1.00 94.31 108 LEU A O 1
ATOM 844 N N . GLN A 1 109 ? -7.953 -20.997 -34.412 1.00 94.44 109 GLN A N 1
ATOM 845 C CA . GLN A 1 109 ? -7.791 -19.775 -35.192 1.00 94.44 109 GLN A CA 1
ATOM 846 C C . GLN A 1 109 ? -9.067 -19.436 -35.969 1.00 94.44 109 GLN A C 1
ATOM 848 O O . GLN A 1 109 ? -9.488 -18.280 -35.943 1.00 94.44 109 GLN A O 1
ATOM 853 N N . ASP A 1 110 ? -9.712 -20.430 -36.577 1.00 94.38 110 ASP A N 1
ATOM 854 C CA . ASP A 1 110 ? -10.951 -20.260 -37.338 1.00 94.38 110 ASP A CA 1
ATOM 855 C C . ASP A 1 110 ? -12.098 -19.787 -36.429 1.00 94.38 110 ASP A C 1
ATOM 857 O O . ASP A 1 110 ? -12.753 -18.786 -36.723 1.00 94.38 110 ASP A O 1
ATOM 861 N N . LYS A 1 111 ? -12.268 -20.393 -35.244 1.00 92.06 111 LYS A N 1
ATOM 862 C CA . LYS A 1 111 ? -13.291 -19.945 -34.277 1.00 92.06 111 LYS A CA 1
ATOM 863 C C . LYS A 1 111 ? -13.019 -18.543 -33.728 1.00 92.06 111 LYS A C 1
ATOM 865 O O . LYS A 1 111 ? -13.952 -17.768 -33.524 1.00 92.06 111 LYS A O 1
ATOM 870 N N . ARG A 1 112 ? -11.748 -18.169 -33.533 1.00 91.94 112 ARG A N 1
ATOM 871 C CA . ARG A 1 112 ? -11.376 -16.802 -33.122 1.00 91.94 112 ARG A CA 1
ATOM 872 C C . ARG A 1 112 ? -11.625 -15.763 -34.214 1.00 91.94 112 ARG A C 1
ATOM 874 O O . ARG A 1 112 ? -11.994 -14.643 -33.873 1.00 91.94 112 ARG A O 1
ATOM 881 N N . ARG A 1 113 ? -11.454 -16.113 -35.497 1.00 93.00 113 ARG A N 1
ATOM 882 C CA . ARG A 1 113 ? -11.766 -15.211 -36.624 1.00 93.00 113 ARG A CA 1
ATOM 883 C C . ARG A 1 113 ? -13.240 -14.812 -36.652 1.00 93.00 113 ARG A C 1
ATOM 885 O O . ARG A 1 113 ? -13.530 -13.681 -37.014 1.00 93.00 113 ARG A O 1
ATOM 892 N N . VAL A 1 114 ? -14.138 -15.701 -36.231 1.00 90.94 114 VAL A N 1
ATOM 893 C CA . VAL A 1 114 ? -15.578 -15.411 -36.126 1.00 90.94 114 VAL A CA 1
ATOM 894 C C . VAL A 1 114 ? -15.906 -14.643 -34.840 1.00 90.94 114 VAL A C 1
ATOM 896 O O . VAL A 1 114 ? -16.641 -13.659 -34.876 1.00 90.94 114 VAL A O 1
ATOM 899 N N . LEU A 1 115 ? -15.323 -15.048 -33.705 1.00 88.56 115 LEU A N 1
ATOM 900 C CA . LEU A 1 115 ? -15.644 -14.471 -32.395 1.00 88.56 115 LEU A CA 1
ATOM 901 C C . LEU A 1 115 ? -15.175 -13.012 -32.243 1.00 88.56 115 LEU A C 1
ATOM 903 O O . LEU A 1 115 ? -15.912 -12.185 -31.708 1.00 88.56 115 LEU A O 1
ATOM 907 N N . LEU A 1 116 ? -13.959 -12.684 -32.693 1.00 85.38 116 LEU A N 1
ATOM 908 C CA . LEU A 1 116 ? -13.343 -11.377 -32.422 1.00 85.38 116 LEU A CA 1
ATOM 909 C C . LEU A 1 116 ? -14.101 -10.188 -33.049 1.00 85.38 116 LEU A C 1
ATOM 911 O O . LEU A 1 116 ? -14.348 -9.221 -32.326 1.00 85.38 116 LEU A O 1
ATOM 915 N N . PRO A 1 117 ? -14.536 -10.225 -34.326 1.00 89.19 117 PRO A N 1
ATOM 916 C CA . PRO A 1 117 ? -15.339 -9.144 -34.903 1.00 89.19 117 PRO A CA 1
ATOM 917 C C . PRO A 1 117 ? -16.679 -8.942 -34.186 1.00 89.19 117 PRO A C 1
ATOM 919 O O . PRO A 1 117 ? -17.119 -7.808 -34.001 1.00 89.19 117 PRO A O 1
ATOM 922 N N . GLN A 1 118 ? -17.317 -10.027 -33.736 1.00 83.69 118 GLN A N 1
ATOM 923 C CA . GLN A 1 118 ? -18.580 -9.961 -32.994 1.00 83.69 118 GLN A CA 1
ATOM 924 C C . GLN A 1 118 ? -18.383 -9.349 -31.598 1.00 83.69 118 GLN A C 1
ATOM 926 O O . GLN A 1 118 ? -19.200 -8.541 -31.151 1.00 83.69 118 GLN A O 1
ATOM 931 N N . GLU A 1 119 ? -17.277 -9.666 -30.917 1.00 78.06 119 GLU A N 1
ATOM 932 C CA . GLU A 1 119 ? -16.914 -9.026 -29.648 1.00 78.06 119 GLU A CA 1
ATOM 933 C C . GLU A 1 119 ? -16.593 -7.537 -29.802 1.00 78.06 119 GLU A C 1
ATOM 935 O O . GLU A 1 119 ? -16.986 -6.750 -28.934 1.00 78.06 119 GLU A O 1
ATOM 940 N N . GLU A 1 120 ? -15.924 -7.143 -30.890 1.00 79.69 120 GLU A N 1
ATOM 941 C CA . GLU A 1 120 ? -15.619 -5.737 -31.166 1.00 79.69 120 GLU A CA 1
ATOM 942 C C . GLU A 1 120 ? -16.881 -4.955 -31.538 1.00 79.69 120 GLU A C 1
ATOM 944 O O . GLU A 1 120 ? -17.092 -3.874 -30.997 1.00 79.69 120 GLU A O 1
ATOM 949 N N . LYS A 1 121 ? -17.794 -5.526 -32.338 1.00 78.38 121 LYS A N 1
ATOM 950 C CA . LYS A 1 121 ? -19.111 -4.922 -32.608 1.00 78.38 121 LYS A CA 1
ATOM 951 C C . LYS A 1 121 ? -19.888 -4.678 -31.311 1.00 78.38 121 LYS A C 1
ATOM 953 O O . LYS A 1 121 ? -20.397 -3.584 -31.086 1.00 78.38 121 LYS A O 1
ATOM 958 N N . LEU A 1 122 ? -19.910 -5.657 -30.403 1.00 69.69 122 LEU A N 1
ATOM 959 C CA . LEU A 1 122 ? -20.499 -5.488 -29.069 1.00 69.69 122 LEU A CA 1
ATOM 960 C C . LEU A 1 122 ? -19.766 -4.439 -28.226 1.00 69.69 122 LEU A C 1
ATOM 962 O O . LEU A 1 122 ? -20.372 -3.794 -27.372 1.00 69.69 122 LEU A O 1
ATOM 966 N N . ARG A 1 123 ? -18.451 -4.287 -28.403 1.00 69.44 123 ARG A N 1
ATOM 967 C CA . ARG A 1 123 ? -17.665 -3.259 -27.717 1.00 69.44 123 ARG A CA 1
ATOM 968 C C . ARG A 1 123 ? -18.027 -1.865 -28.220 1.00 69.44 123 ARG A C 1
ATOM 970 O O . ARG A 1 123 ? -18.268 -1.005 -27.380 1.00 69.44 123 ARG A O 1
ATOM 977 N N . LEU A 1 124 ? -18.139 -1.683 -29.533 1.00 68.69 124 LEU A N 1
ATOM 978 C CA . LEU A 1 124 ? -18.544 -0.428 -30.165 1.00 68.69 124 LEU A CA 1
ATOM 979 C C . LEU A 1 124 ? -19.974 -0.039 -29.783 1.00 68.69 124 LEU A C 1
ATOM 981 O O . LEU A 1 124 ? -20.165 1.069 -29.302 1.00 68.69 124 LEU A O 1
ATOM 985 N N . LEU A 1 125 ? -20.933 -0.970 -29.823 1.00 64.12 125 LEU A N 1
ATOM 986 C CA . LEU A 1 125 ? -22.309 -0.715 -29.366 1.00 64.12 125 LEU A CA 1
ATOM 987 C C . LEU A 1 125 ? -22.366 -0.271 -27.894 1.00 64.12 125 LEU A C 1
ATOM 989 O O . LEU A 1 125 ? -23.134 0.617 -27.524 1.00 64.12 125 LEU A O 1
ATOM 993 N N . ARG A 1 126 ? -21.518 -0.851 -27.031 1.00 65.94 126 ARG A N 1
ATOM 994 C CA . ARG A 1 126 ? -21.388 -0.406 -25.632 1.00 65.94 126 ARG A CA 1
ATOM 995 C C . ARG A 1 126 ? -20.779 0.989 -25.519 1.00 65.94 126 ARG A C 1
ATOM 997 O O . ARG A 1 126 ? -21.173 1.733 -24.626 1.00 65.94 126 ARG A O 1
ATOM 1004 N N . CYS A 1 127 ? -19.814 1.321 -26.373 1.00 52.75 127 CYS A N 1
ATOM 1005 C CA . CYS A 1 127 ? -19.227 2.655 -26.428 1.00 52.75 127 CYS A CA 1
ATOM 1006 C C . CYS A 1 127 ? -20.251 3.685 -26.918 1.00 52.75 127 CYS A C 1
ATOM 1008 O O . CYS A 1 127 ? -20.447 4.684 -26.241 1.00 52.75 127 CYS A O 1
ATOM 1010 N N . GLU A 1 128 ? -20.960 3.428 -28.015 1.00 52.62 128 GLU A N 1
ATOM 1011 C CA . GLU A 1 128 ? -21.996 4.322 -28.549 1.00 52.62 128 GLU A CA 1
ATOM 1012 C C . GLU A 1 128 ? -23.108 4.570 -27.525 1.00 52.62 128 GLU A C 1
ATOM 1014 O O . GLU A 1 128 ? -23.418 5.720 -27.220 1.00 52.62 128 GLU A O 1
ATOM 1019 N N . SER A 1 129 ? -23.623 3.516 -26.884 1.00 54.09 129 SER A N 1
ATOM 1020 C CA . SER A 1 129 ? -24.626 3.642 -25.816 1.00 54.09 129 SER A CA 1
ATOM 1021 C C . SER A 1 129 ? -24.121 4.449 -24.607 1.00 54.09 129 SER A C 1
ATOM 1023 O O . SER A 1 129 ? -24.893 5.143 -23.944 1.00 54.09 129 SER A O 1
ATOM 1025 N N . TYR A 1 130 ? -22.816 4.408 -24.321 1.00 49.19 130 TYR A N 1
ATOM 1026 C CA . TYR A 1 130 ? -22.203 5.218 -23.267 1.00 49.19 130 TYR A CA 1
ATOM 1027 C C . TYR A 1 130 ? -22.127 6.710 -23.635 1.00 49.19 130 TYR A C 1
ATOM 1029 O O . TYR A 1 130 ? -22.280 7.555 -22.754 1.00 49.19 130 TYR A O 1
ATOM 1037 N N . TYR A 1 131 ? -21.915 7.045 -24.912 1.00 38.19 131 TYR A N 1
ATOM 1038 C CA . TYR A 1 131 ? -21.809 8.434 -25.369 1.00 38.19 131 TYR A CA 1
ATOM 1039 C C . TYR A 1 131 ? -23.169 9.113 -25.570 1.00 38.19 131 TYR A C 1
ATOM 1041 O O . TYR A 1 131 ? -23.303 10.268 -25.171 1.00 38.19 131 TYR A O 1
ATOM 1049 N N . TRP A 1 132 ? -24.185 8.400 -26.070 1.00 37.66 132 TRP A N 1
ATOM 1050 C CA . TRP A 1 132 ? -25.553 8.930 -26.191 1.00 37.66 132 TRP A CA 1
ATOM 1051 C C . TRP A 1 132 ? -26.133 9.351 -24.835 1.00 37.66 132 TRP A C 1
ATOM 1053 O O . TRP A 1 132 ? -26.540 10.495 -24.665 1.00 37.66 132 TRP A O 1
ATOM 1063 N N . ASN A 1 133 ? -25.988 8.504 -23.810 1.00 45.38 133 ASN A N 1
ATOM 1064 C CA . ASN A 1 133 ? -26.410 8.836 -22.444 1.00 45.38 133 ASN A CA 1
ATOM 1065 C C . ASN A 1 133 ? -25.697 10.066 -21.857 1.00 45.38 133 ASN A C 1
ATOM 1067 O O . ASN A 1 133 ? -26.174 10.656 -20.896 1.00 45.38 133 ASN A O 1
ATOM 1071 N N . LYS A 1 134 ? -24.528 10.446 -22.385 1.00 42.19 134 LYS A N 1
ATOM 1072 C CA . LYS A 1 134 ? -23.778 11.608 -21.903 1.00 42.19 134 LYS A CA 1
ATOM 1073 C C . LYS A 1 134 ? -24.219 12.909 -22.581 1.00 42.19 134 LYS A C 1
ATOM 1075 O O . LYS A 1 134 ? -24.089 13.964 -21.963 1.00 42.19 134 LYS A O 1
ATOM 1080 N N . ALA A 1 135 ? -24.708 12.829 -23.820 1.00 41.03 135 ALA A N 1
ATOM 1081 C CA . ALA A 1 135 ? -25.243 13.963 -24.567 1.00 41.03 135 ALA A CA 1
ATOM 1082 C C . ALA A 1 135 ? -26.608 14.397 -24.012 1.00 41.03 135 ALA A C 1
ATOM 1084 O O . ALA A 1 135 ? -26.798 15.585 -23.765 1.00 41.03 135 ALA A O 1
ATOM 1085 N N . ASP A 1 136 ? -27.482 13.442 -23.682 1.00 43.25 136 ASP A N 1
ATOM 1086 C CA . ASP A 1 136 ? -28.797 13.736 -23.091 1.00 43.25 136 ASP A CA 1
ATOM 1087 C C . ASP A 1 136 ? -28.661 14.383 -21.702 1.00 43.25 136 ASP A C 1
ATOM 1089 O O . ASP A 1 136 ? -29.297 15.393 -21.410 1.00 43.25 136 ASP A O 1
ATOM 1093 N N . ILE A 1 137 ? -27.714 13.905 -20.881 1.00 50.09 137 ILE A N 1
ATOM 1094 C CA . ILE A 1 137 ? -27.388 14.526 -19.584 1.00 50.09 137 ILE A CA 1
ATOM 1095 C C . ILE A 1 137 ? -26.876 15.967 -19.763 1.00 50.09 137 ILE A C 1
ATOM 1097 O O . ILE A 1 137 ? -27.154 16.825 -18.925 1.00 50.09 137 ILE A O 1
ATOM 1101 N N . ALA A 1 138 ? -26.123 16.258 -20.829 1.00 45.91 138 ALA A N 1
ATOM 1102 C CA . ALA A 1 138 ? -25.616 17.604 -21.098 1.00 45.91 138 ALA A CA 1
ATOM 1103 C C . ALA A 1 138 ? -26.715 18.552 -21.611 1.00 45.91 138 ALA A C 1
ATOM 1105 O O . ALA A 1 138 ? -26.724 19.719 -21.222 1.00 45.91 138 ALA A O 1
ATOM 1106 N N . ALA A 1 139 ? -27.653 18.051 -22.420 1.00 53.16 139 ALA A N 1
ATOM 1107 C CA . ALA A 1 139 ? -28.802 18.812 -22.905 1.00 53.16 139 ALA A CA 1
ATOM 1108 C C . ALA A 1 139 ? -29.780 19.165 -21.767 1.00 53.16 139 ALA A C 1
ATOM 1110 O O . ALA A 1 139 ? -30.172 20.322 -21.634 1.00 53.16 139 ALA A O 1
ATOM 1111 N N . GLU A 1 140 ? -30.080 18.217 -20.871 1.00 51.06 140 GLU A N 1
ATOM 1112 C CA . GLU A 1 140 ? -30.964 18.454 -19.717 1.00 51.06 140 GLU A CA 1
ATOM 1113 C C . GLU A 1 140 ? -30.353 19.420 -18.686 1.00 51.06 140 GLU A C 1
ATOM 1115 O O . GLU A 1 140 ? -31.055 20.240 -18.087 1.00 51.06 140 GLU A O 1
ATOM 1120 N N . SER A 1 141 ? -29.024 19.380 -18.521 1.00 60.06 141 SER A N 1
ATOM 1121 C CA . SER A 1 141 ? -28.287 20.313 -17.653 1.00 60.06 141 SER A CA 1
ATOM 1122 C C . SER A 1 141 ? -28.294 21.753 -18.183 1.00 60.06 141 SER A C 1
ATOM 1124 O O . SER A 1 141 ? -28.155 22.692 -17.402 1.00 60.06 141 SER A O 1
ATOM 1126 N N . ALA A 1 142 ? -28.437 21.937 -19.500 1.00 52.91 142 ALA A N 1
ATOM 1127 C CA . ALA A 1 142 ? -28.534 23.254 -20.125 1.00 52.91 142 ALA A CA 1
ATOM 1128 C C . ALA A 1 142 ? -29.953 23.839 -20.016 1.00 52.91 142 ALA A C 1
ATOM 1130 O O . ALA A 1 142 ? -30.101 25.048 -19.855 1.00 52.91 142 ALA A O 1
ATOM 1131 N N . SER A 1 143 ? -30.991 22.993 -20.021 1.00 55.69 143 SER A N 1
ATOM 1132 C CA . SER A 1 143 ? -32.385 23.428 -19.850 1.00 55.69 143 SER A CA 1
ATOM 1133 C C . SER A 1 143 ? -32.765 23.805 -18.411 1.00 55.69 143 SER A C 1
ATOM 1135 O O . SER A 1 143 ? -33.729 24.533 -18.214 1.00 55.69 143 SER A O 1
ATOM 1137 N N . SER A 1 144 ? -32.018 23.365 -17.388 1.00 50.81 144 SER A N 1
ATOM 1138 C CA . SER A 1 144 ? -32.362 23.618 -15.976 1.00 50.81 144 SER A CA 1
ATOM 1139 C C . SER A 1 144 ? -31.814 24.934 -15.395 1.00 50.81 144 SER A C 1
ATOM 1141 O O . SER A 1 144 ? -31.851 25.118 -14.180 1.00 50.81 144 SER A O 1
ATOM 1143 N N . LEU A 1 145 ? -31.250 25.822 -16.222 1.00 50.34 145 LEU A N 1
ATOM 1144 C CA . LEU A 1 145 ? -30.656 27.104 -15.799 1.00 50.34 145 LEU A CA 1
ATOM 1145 C C . LEU A 1 145 ? -31.448 28.340 -16.255 1.00 50.34 145 LEU A C 1
ATOM 1147 O O . LEU A 1 145 ? -30.982 29.461 -16.062 1.00 50.34 145 LEU A O 1
ATOM 1151 N N . GLY A 1 146 ? -32.641 28.157 -16.819 1.00 47.81 146 GLY A N 1
ATOM 1152 C CA . GLY A 1 146 ? -33.470 29.253 -17.310 1.00 47.81 146 GLY A CA 1
ATOM 1153 C C . GLY A 1 146 ? -34.923 29.139 -16.880 1.00 47.81 146 GLY A C 1
ATOM 1154 O O . GLY A 1 146 ? -35.765 28.957 -17.741 1.00 47.81 146 GLY A O 1
ATOM 1155 N N . ASP A 1 147 ? -35.219 29.247 -15.582 1.00 45.31 147 ASP A N 1
ATOM 1156 C CA . ASP A 1 147 ? -36.461 29.910 -15.169 1.00 45.31 147 ASP A CA 1
ATOM 1157 C C . ASP A 1 147 ? -36.413 30.334 -13.696 1.00 45.31 147 ASP A C 1
ATOM 1159 O O . ASP A 1 147 ? -36.297 29.520 -12.779 1.00 45.31 147 ASP A O 1
ATOM 1163 N N . GLY A 1 148 ? -36.442 31.642 -13.477 1.00 41.66 148 GLY A N 1
ATOM 1164 C CA . GLY A 1 148 ? -36.348 32.288 -12.172 1.00 41.66 148 GLY A CA 1
ATOM 1165 C C . GLY A 1 148 ? -37.000 33.662 -12.229 1.00 41.66 148 GLY A C 1
ATOM 1166 O O . GLY A 1 148 ? -36.396 34.653 -11.828 1.00 41.66 148 GLY A O 1
ATOM 1167 N N . GLY A 1 149 ? -38.200 33.721 -12.814 1.00 38.78 149 GLY A N 1
ATOM 1168 C CA . GLY A 1 149 ? -39.032 34.913 -12.926 1.00 38.78 149 GLY A CA 1
ATOM 1169 C C . GLY A 1 149 ? -40.085 34.990 -11.820 1.00 38.78 149 GLY A C 1
ATOM 1170 O O . GLY A 1 149 ? -41.029 34.214 -11.787 1.00 38.78 149 GLY A O 1
ATOM 1171 N N . SER A 1 150 ? -39.865 35.949 -10.924 1.00 47.06 150 SER A N 1
ATOM 1172 C CA . SER A 1 150 ? -40.781 36.644 -10.010 1.00 47.06 150 SER A CA 1
ATOM 1173 C C . SER A 1 150 ? -42.303 36.474 -10.204 1.00 47.06 150 SER A C 1
ATOM 1175 O O . SER A 1 150 ? -42.827 36.796 -11.266 1.00 47.06 150 SER A O 1
ATOM 1177 N N . SER A 1 151 ? -43.025 36.182 -9.113 1.00 37.69 151 SER A N 1
ATOM 1178 C CA . SER A 1 151 ? -44.327 36.818 -8.837 1.00 37.69 151 SER A CA 1
ATOM 1179 C C . SER A 1 151 ? -44.705 36.702 -7.353 1.00 37.69 151 SER A C 1
ATOM 1181 O O . SER A 1 151 ? -45.068 35.628 -6.869 1.00 37.69 151 SER A O 1
ATOM 1183 N N . GLY A 1 152 ? -44.608 37.825 -6.635 1.00 35.09 152 GLY A N 1
ATOM 1184 C CA . GLY A 1 152 ? -45.286 38.050 -5.358 1.00 35.09 152 GLY A CA 1
ATOM 1185 C C . GLY A 1 152 ? -46.774 38.335 -5.585 1.00 35.09 152 GLY A C 1
ATOM 1186 O O . GLY A 1 152 ? -47.150 38.878 -6.620 1.00 35.09 152 GLY A O 1
ATOM 1187 N N . GLY A 1 153 ? -47.607 37.895 -4.642 1.00 37.31 153 GLY A N 1
ATOM 1188 C CA . GLY A 1 153 ? -49.064 37.955 -4.739 1.00 37.31 153 GLY A CA 1
ATOM 1189 C C . GLY A 1 153 ? -49.693 39.252 -4.244 1.00 37.31 153 GLY A C 1
ATOM 1190 O O . GLY A 1 153 ? -49.005 40.124 -3.729 1.00 37.31 153 GLY A O 1
ATOM 1191 N N . GLU A 1 154 ? -51.024 39.310 -4.316 1.00 33.09 154 GLU A N 1
ATOM 1192 C CA . GLU A 1 154 ? -51.849 40.200 -3.500 1.00 33.09 154 GLU A CA 1
ATOM 1193 C C . GLU A 1 154 ? -53.300 39.699 -3.363 1.00 33.09 154 GLU A C 1
ATOM 1195 O O . GLU A 1 154 ? -53.763 38.832 -4.101 1.00 33.09 154 GLU A O 1
ATOM 1200 N N . LYS A 1 155 ? -53.955 40.201 -2.311 1.00 41.69 155 LYS A N 1
ATOM 1201 C CA . LYS A 1 155 ? -55.162 39.719 -1.615 1.00 41.69 155 LYS A CA 1
ATOM 1202 C C . LYS A 1 155 ? -56.488 40.125 -2.284 1.00 41.69 155 LYS A C 1
ATOM 1204 O O . LYS A 1 155 ? -56.569 41.188 -2.882 1.00 41.69 155 LYS A O 1
ATOM 1209 N N . SER A 1 156 ? -57.567 39.388 -1.997 1.00 33.78 156 SER A N 1
ATOM 1210 C CA . SER A 1 156 ? -58.939 39.896 -1.708 1.00 33.78 156 SER A CA 1
ATOM 1211 C C . SER A 1 156 ? -59.868 38.694 -1.442 1.00 33.78 156 SER A C 1
ATOM 1213 O O . SER A 1 156 ? -59.812 37.704 -2.157 1.00 33.78 156 SER A O 1
ATOM 1215 N N . SER A 1 157 ? -60.405 38.543 -0.225 1.00 39.28 157 SER A N 1
ATOM 1216 C CA . SER A 1 157 ? -61.730 38.989 0.259 1.00 39.28 157 SER A CA 1
ATOM 1217 C C . SER A 1 157 ? -62.925 38.256 -0.380 1.00 39.28 157 SER A C 1
ATOM 1219 O O . SER A 1 157 ? -63.072 38.207 -1.593 1.00 39.28 157 SER A O 1
ATOM 1221 N N . GLY A 1 158 ? -63.812 37.698 0.456 1.00 30.64 158 GLY A N 1
ATOM 1222 C CA . GLY A 1 158 ? -65.065 37.103 -0.019 1.00 30.64 158 GLY A CA 1
ATOM 1223 C C . GLY A 1 158 ? -65.798 36.250 1.016 1.00 30.64 158 GLY A C 1
ATOM 1224 O O . GLY A 1 158 ? -65.458 35.097 1.236 1.00 30.64 158 GLY A O 1
ATOM 1225 N N . CYS A 1 159 ? -66.805 36.853 1.643 1.00 32.31 159 CYS A N 1
ATOM 1226 C CA . CYS A 1 159 ? -67.793 36.280 2.559 1.00 32.31 159 CYS A CA 1
ATOM 1227 C C . CYS A 1 159 ? -68.735 35.277 1.853 1.00 32.31 159 CYS A C 1
ATOM 1229 O O . CYS A 1 159 ? -69.042 35.466 0.680 1.00 32.31 159 CYS A O 1
ATOM 1231 N N . GLY A 1 160 ? -69.278 34.278 2.563 1.00 31.84 160 GLY A N 1
ATOM 1232 C CA . GLY A 1 160 ? -70.368 33.451 2.028 1.00 31.84 160 GLY A CA 1
ATOM 1233 C C . GLY A 1 160 ? -70.834 32.323 2.949 1.00 31.84 160 GLY A C 1
ATOM 1234 O O . GLY A 1 160 ? -70.080 31.412 3.257 1.00 31.84 160 GLY A O 1
ATOM 1235 N N . LYS A 1 161 ? -72.090 32.412 3.394 1.00 35.81 161 LYS A N 1
ATOM 1236 C CA . LYS A 1 161 ? -72.794 31.518 4.325 1.00 35.81 161 LYS A CA 1
ATOM 1237 C C . LYS A 1 161 ? -73.317 30.217 3.672 1.00 35.81 161 LYS A C 1
ATOM 1239 O O . LYS A 1 161 ? -73.582 30.191 2.479 1.00 35.81 161 LYS A O 1
ATOM 1244 N N . ASN A 1 162 ? -73.679 29.278 4.559 1.00 32.62 162 ASN A N 1
ATOM 1245 C CA . ASN A 1 162 ? -74.837 28.359 4.524 1.00 32.62 162 ASN A CA 1
ATOM 1246 C C . ASN A 1 162 ? -74.740 26.951 3.883 1.00 32.62 162 ASN A C 1
ATOM 1248 O O . ASN A 1 162 ? -74.773 26.781 2.676 1.00 32.62 162 ASN A O 1
ATOM 1252 N N . ASN A 1 163 ? -74.857 25.976 4.797 1.00 33.66 163 ASN A N 1
ATOM 1253 C CA . ASN A 1 163 ? -75.820 24.864 4.875 1.00 33.66 163 ASN A CA 1
ATOM 1254 C C . ASN A 1 163 ? -75.816 23.655 3.914 1.00 33.66 163 ASN A C 1
ATOM 1256 O O . ASN A 1 163 ? -75.926 23.762 2.700 1.00 33.66 163 ASN A O 1
ATOM 1260 N N . SER A 1 164 ? -76.013 22.515 4.594 1.00 32.62 164 SER A N 1
ATOM 1261 C CA . SER A 1 164 ? -76.807 21.324 4.245 1.00 32.62 164 SER A CA 1
ATOM 1262 C C . SER A 1 164 ? -76.102 20.090 3.660 1.00 32.62 164 SER A C 1
ATOM 1264 O O . SER A 1 164 ? -75.608 20.088 2.543 1.00 32.62 164 SER A O 1
ATOM 1266 N N . GLY A 1 165 ? -76.198 18.998 4.433 1.00 31.11 165 GLY A N 1
ATOM 1267 C CA . GLY A 1 165 ? -76.694 17.708 3.945 1.00 31.11 165 GLY A CA 1
ATOM 1268 C C . GLY A 1 165 ? -75.673 16.670 3.472 1.00 31.11 165 GLY A C 1
ATOM 1269 O O . GLY A 1 165 ? -74.969 16.881 2.499 1.00 31.11 165 GLY A O 1
ATOM 1270 N N . GLY A 1 166 ? -75.735 15.470 4.067 1.00 30.08 166 GLY A N 1
ATOM 1271 C CA . GLY A 1 166 ? -75.588 14.234 3.282 1.00 30.08 166 GLY A CA 1
ATOM 1272 C C . GLY A 1 166 ? -74.433 13.286 3.621 1.00 30.08 166 GLY A C 1
ATOM 1273 O O . GLY A 1 166 ? -73.373 13.347 3.024 1.00 30.08 166 GLY A O 1
ATOM 1274 N N . LYS A 1 167 ? -74.717 12.370 4.554 1.00 35.09 167 LYS A N 1
ATOM 1275 C CA . LYS A 1 167 ? -74.339 10.942 4.648 1.00 35.09 167 LYS A CA 1
ATOM 1276 C C . LYS A 1 167 ? -73.219 10.328 3.764 1.00 35.09 167 LYS A C 1
ATOM 1278 O O . LYS A 1 167 ? -73.282 10.331 2.545 1.00 35.09 167 LYS A O 1
ATOM 1283 N N . SER A 1 168 ? -72.408 9.542 4.490 1.00 36.03 168 SER A N 1
ATOM 1284 C CA . SER A 1 168 ? -71.961 8.150 4.243 1.00 36.03 168 SER A CA 1
ATOM 1285 C C . SER A 1 168 ? -70.950 7.822 3.142 1.00 36.03 168 SER A C 1
ATOM 1287 O O . SER A 1 168 ? -71.310 7.807 1.974 1.00 36.03 168 SER A O 1
ATOM 1289 N N . SER A 1 169 ? -69.774 7.350 3.576 1.00 32.41 169 SER A N 1
ATOM 1290 C CA . SER A 1 169 ? -69.125 6.063 3.213 1.00 32.41 169 SER A CA 1
ATOM 1291 C C . SER A 1 169 ? -67.682 6.110 3.742 1.00 32.41 169 SER A C 1
ATOM 1293 O O . SER A 1 169 ? -66.964 7.058 3.448 1.00 32.41 169 SER A O 1
ATOM 1295 N N . GLN A 1 170 ? -67.350 5.346 4.787 1.00 40.78 170 GLN A N 1
ATOM 1296 C CA . GLN A 1 170 ? -66.552 4.106 4.727 1.00 40.78 170 GLN A CA 1
ATOM 1297 C C . GLN A 1 170 ? -65.211 4.204 3.977 1.00 40.78 170 GLN A C 1
ATOM 1299 O O . GLN A 1 170 ? -65.151 4.709 2.865 1.00 40.78 170 GLN A O 1
ATOM 1304 N N . ASP A 1 171 ? -64.193 3.623 4.624 1.00 34.75 171 ASP A N 1
ATOM 1305 C CA . ASP A 1 171 ? -62.809 3.360 4.196 1.00 34.75 171 ASP A CA 1
ATOM 1306 C C . ASP A 1 171 ? -61.801 4.399 4.702 1.00 34.75 171 ASP A C 1
ATOM 1308 O O . ASP A 1 171 ? -61.910 5.595 4.480 1.00 34.75 171 ASP A O 1
ATOM 1312 N N . GLY A 1 172 ? -60.786 4.043 5.480 1.00 33.41 172 GLY A N 1
ATOM 1313 C CA . GLY A 1 172 ? -60.094 2.766 5.582 1.00 33.41 172 GLY A CA 1
ATOM 1314 C C . GLY A 1 172 ? -58.637 3.137 5.822 1.00 33.41 172 GLY A C 1
ATOM 1315 O O . GLY A 1 172 ? -57.894 3.417 4.888 1.00 33.41 172 GLY A O 1
ATOM 1316 N N . GLY A 1 173 ? -58.252 3.269 7.092 1.00 44.66 173 GLY A N 1
ATOM 1317 C CA . GLY A 1 173 ? -56.908 3.696 7.464 1.00 44.66 173 GLY A CA 1
ATOM 1318 C C . GLY A 1 173 ? -55.866 2.672 7.024 1.00 44.66 173 GLY A C 1
ATOM 1319 O O . GLY A 1 173 ? -55.941 1.507 7.412 1.00 44.66 173 GLY A O 1
ATOM 1320 N N . HIS A 1 174 ? -54.870 3.107 6.254 1.00 34.81 174 HIS A N 1
ATOM 1321 C CA . HIS A 1 174 ? -53.655 2.340 5.989 1.00 34.81 174 HIS A CA 1
ATOM 1322 C C . HIS A 1 174 ? -52.427 3.197 6.288 1.00 34.81 174 HIS A C 1
ATOM 1324 O O . HIS A 1 174 ? -52.171 4.223 5.660 1.00 34.81 174 HIS A O 1
ATOM 1330 N N . GLY A 1 175 ? -51.696 2.766 7.317 1.00 36.19 175 GLY A N 1
ATOM 1331 C CA . GLY A 1 175 ? -50.468 3.384 7.787 1.00 36.19 175 GLY A CA 1
ATOM 1332 C C . GLY A 1 175 ? -49.361 3.323 6.737 1.00 36.19 175 GLY A C 1
ATOM 1333 O O . GLY A 1 175 ? -49.114 2.290 6.115 1.00 36.19 175 GLY A O 1
ATOM 1334 N N . GLY A 1 176 ? -48.665 4.446 6.573 1.00 31.17 176 GLY A N 1
ATOM 1335 C CA . GLY A 1 176 ? -47.478 4.555 5.737 1.00 31.17 176 GLY A CA 1
ATOM 1336 C C . GLY A 1 176 ? -46.322 3.725 6.296 1.00 31.17 176 GLY A C 1
ATOM 1337 O O . GLY A 1 176 ? -45.640 4.134 7.234 1.00 31.17 176 GLY A O 1
ATOM 1338 N N . GLY A 1 177 ? -46.079 2.562 5.693 1.00 38.62 177 GLY A N 1
ATOM 1339 C CA . GLY A 1 177 ? -44.869 1.773 5.895 1.00 38.62 177 GLY A CA 1
ATOM 1340 C C . GLY A 1 177 ? -43.690 2.386 5.140 1.00 38.62 177 GLY A C 1
ATOM 1341 O O . GLY A 1 177 ? -43.537 2.181 3.938 1.00 38.62 177 GLY A O 1
ATOM 1342 N N . GLY A 1 178 ? -42.839 3.135 5.843 1.00 32.28 178 GLY A N 1
ATOM 1343 C CA . GLY A 1 178 ? -41.575 3.640 5.305 1.00 32.28 178 GLY A CA 1
ATOM 1344 C C . GLY A 1 178 ? -40.626 2.497 4.927 1.00 32.28 178 GLY A C 1
ATOM 1345 O O . GLY A 1 178 ? -40.205 1.712 5.778 1.00 32.28 178 GLY A O 1
ATOM 1346 N N . ALA A 1 179 ? -40.268 2.405 3.645 1.00 37.88 179 ALA A N 1
ATOM 1347 C CA . ALA A 1 179 ? -39.323 1.418 3.135 1.00 37.88 179 ALA A CA 1
ATOM 1348 C C . ALA A 1 179 ? -37.900 1.714 3.646 1.00 37.88 179 ALA A C 1
ATOM 1350 O O . ALA A 1 179 ? -37.201 2.605 3.162 1.00 37.88 179 ALA A O 1
ATOM 1351 N N . SER A 1 180 ? -37.471 0.946 4.648 1.00 39.91 180 SER A N 1
ATOM 1352 C CA . SER A 1 180 ? -36.129 1.003 5.225 1.00 39.91 180 SER A CA 1
ATOM 1353 C C . SER A 1 180 ? -35.082 0.498 4.221 1.00 39.91 180 SER A C 1
ATOM 1355 O O . SER A 1 180 ? -35.157 -0.634 3.735 1.00 39.91 180 SER A O 1
ATOM 1357 N N . GLN A 1 181 ? -34.090 1.333 3.897 1.00 42.59 181 GLN A N 1
ATOM 1358 C CA . GLN A 1 181 ? -32.926 0.934 3.102 1.00 42.59 181 GLN A CA 1
ATOM 1359 C C . GLN A 1 181 ? -32.200 -0.233 3.794 1.00 42.59 181 GLN A C 1
ATOM 1361 O O . GLN A 1 181 ? -31.747 -0.105 4.932 1.00 42.59 181 GLN A O 1
ATOM 1366 N N . LYS A 1 182 ? -32.044 -1.376 3.108 1.00 44.19 182 LYS A N 1
ATOM 1367 C CA . LYS A 1 182 ? -31.248 -2.506 3.617 1.00 44.19 182 LYS A CA 1
ATOM 1368 C C . LYS A 1 182 ? -29.772 -2.108 3.707 1.00 44.19 182 LYS A C 1
ATOM 1370 O O . LYS A 1 182 ? -29.048 -2.144 2.712 1.00 44.19 182 LYS A O 1
ATOM 1375 N N . LYS A 1 183 ? -29.336 -1.756 4.918 1.00 46.47 183 LYS A N 1
ATOM 1376 C CA . LYS A 1 183 ? -27.924 -1.630 5.292 1.00 46.47 183 LYS A CA 1
ATOM 1377 C C . LYS A 1 183 ? -27.209 -2.951 5.011 1.00 46.47 183 LYS A C 1
ATOM 1379 O O . LYS A 1 183 ? -27.644 -4.007 5.469 1.00 46.47 183 LYS A O 1
ATOM 1384 N N . ILE A 1 184 ? -26.123 -2.892 4.243 1.00 40.88 184 ILE A N 1
ATOM 1385 C CA . ILE A 1 184 ? -25.235 -4.038 4.051 1.00 40.88 184 ILE A CA 1
ATOM 1386 C C . ILE A 1 184 ? -24.475 -4.216 5.361 1.00 40.88 184 ILE A C 1
ATOM 1388 O O . ILE A 1 184 ? -23.643 -3.396 5.721 1.00 40.88 184 ILE A O 1
ATOM 1392 N N . THR A 1 185 ? -24.820 -5.268 6.088 1.00 42.75 185 THR A N 1
ATOM 1393 C CA . THR A 1 185 ? -24.269 -5.589 7.399 1.00 42.75 185 THR A CA 1
ATOM 1394 C C . THR A 1 185 ? -22.967 -6.368 7.230 1.00 42.75 185 THR A C 1
ATOM 1396 O O . THR A 1 185 ? -22.963 -7.432 6.600 1.00 42.75 185 THR A O 1
ATOM 1399 N N . ALA A 1 186 ? -21.859 -5.881 7.789 1.00 42.19 186 ALA A N 1
ATOM 1400 C CA . ALA A 1 186 ? -20.632 -6.667 7.893 1.00 42.19 186 ALA A CA 1
ATOM 1401 C C . ALA A 1 186 ? -20.920 -7.976 8.660 1.00 42.19 186 ALA A C 1
ATOM 1403 O O . ALA A 1 186 ? -21.471 -7.953 9.761 1.00 42.19 186 ALA A O 1
ATOM 1404 N N . THR A 1 187 ? -20.588 -9.130 8.073 1.00 44.81 187 THR A N 1
ATOM 1405 C CA . THR A 1 187 ? -20.793 -10.454 8.690 1.00 44.81 187 THR A CA 1
ATOM 1406 C C . THR A 1 187 ? -19.456 -11.115 9.016 1.00 44.81 187 THR A C 1
ATOM 1408 O O . THR A 1 187 ? -18.464 -10.925 8.321 1.00 44.81 187 THR A O 1
ATOM 1411 N N . TRP A 1 188 ? -19.438 -11.864 10.117 1.00 52.19 188 TRP A N 1
ATOM 1412 C CA . TRP A 1 188 ? -18.264 -12.097 10.964 1.00 52.19 188 TRP A CA 1
ATOM 1413 C C . TRP A 1 188 ? -17.378 -13.293 10.606 1.00 52.19 188 TRP A C 1
ATOM 1415 O O . TRP A 1 188 ? -16.241 -13.358 11.070 1.00 52.19 188 TRP A O 1
ATOM 1425 N N . ASP A 1 189 ? -17.844 -14.208 9.755 1.00 46.81 189 ASP A N 1
ATOM 1426 C CA . ASP A 1 189 ? -17.066 -15.402 9.388 1.00 46.81 189 ASP A CA 1
ATOM 1427 C C . ASP A 1 189 ? -15.936 -15.091 8.396 1.00 46.81 189 ASP A C 1
ATOM 1429 O O . ASP A 1 189 ? -15.088 -15.941 8.115 1.00 46.81 189 ASP A O 1
ATOM 1433 N N . GLN A 1 190 ? -15.917 -13.875 7.837 1.00 51.69 190 GLN A N 1
ATOM 1434 C CA . GLN A 1 190 ? -14.892 -13.421 6.908 1.00 51.69 190 GLN A CA 1
ATOM 1435 C C . GLN A 1 190 ? -14.593 -11.937 7.140 1.00 51.69 190 GLN A C 1
ATOM 1437 O O . GLN A 1 190 ? -15.515 -11.128 7.100 1.00 51.69 190 GLN A O 1
ATOM 1442 N N . PRO A 1 191 ? -13.326 -11.545 7.338 1.00 55.50 191 PRO A N 1
ATOM 1443 C CA . PRO A 1 191 ? -12.956 -10.136 7.365 1.00 55.50 191 PRO A CA 1
ATOM 1444 C C . PRO A 1 191 ? -13.381 -9.456 6.054 1.00 55.50 191 PRO A C 1
ATOM 1446 O O . PRO A 1 191 ? -12.897 -9.785 4.967 1.00 55.50 191 PRO A O 1
ATOM 1449 N N . THR A 1 192 ? -14.332 -8.532 6.158 1.00 57.69 192 THR A N 1
ATOM 1450 C CA . THR A 1 192 ? -14.857 -7.751 5.039 1.00 57.69 192 THR A CA 1
ATOM 1451 C C . THR A 1 192 ? -14.043 -6.473 4.862 1.00 57.69 192 THR A C 1
ATOM 1453 O O . THR A 1 192 ? -13.439 -5.958 5.807 1.00 57.69 192 THR A O 1
ATOM 1456 N N . VAL A 1 193 ? -14.012 -5.958 3.631 1.00 57.81 193 VAL A N 1
ATOM 1457 C CA . VAL A 1 193 ? -13.618 -4.568 3.397 1.00 57.81 193 VAL A CA 1
ATOM 1458 C C . VAL A 1 193 ? -14.831 -3.818 2.917 1.00 57.81 193 VAL A C 1
ATOM 1460 O O . VAL A 1 193 ? -15.447 -4.203 1.924 1.00 57.81 193 VAL A O 1
ATOM 1463 N N . GLU A 1 194 ? -15.131 -2.732 3.603 1.00 59.59 194 GLU A N 1
ATOM 1464 C CA . GLU A 1 194 ? -16.087 -1.761 3.114 1.00 59.59 194 GLU A CA 1
ATOM 1465 C C . GLU A 1 194 ? -15.332 -0.688 2.341 1.00 59.59 194 GLU A C 1
ATOM 1467 O O . GLU A 1 194 ? -14.614 0.122 2.918 1.00 59.59 194 GLU A O 1
ATOM 1472 N N . ASP A 1 195 ? -15.463 -0.717 1.014 1.00 56.91 195 ASP A N 1
ATOM 1473 C CA . ASP A 1 195 ? -14.841 0.262 0.114 1.00 56.91 195 ASP A CA 1
ATOM 1474 C C . ASP A 1 195 ? -15.607 1.605 0.084 1.00 56.91 195 ASP A C 1
ATOM 1476 O O . ASP A 1 195 ? -15.174 2.551 -0.574 1.00 56.91 195 ASP A O 1
ATOM 1480 N N . HIS A 1 196 ? -16.741 1.707 0.790 1.00 58.19 196 HIS A N 1
ATOM 1481 C CA . HIS A 1 196 ? -17.573 2.908 0.860 1.00 58.19 196 HIS A CA 1
ATOM 1482 C C . HIS A 1 196 ? -17.574 3.503 2.277 1.00 58.19 196 HIS A C 1
ATOM 1484 O O . HIS A 1 196 ? -18.380 3.088 3.106 1.00 58.19 196 HIS A O 1
ATOM 1490 N N . PRO A 1 197 ? -16.740 4.522 2.553 1.00 56.81 197 PRO A N 1
ATOM 1491 C CA . PRO A 1 197 ? -16.589 5.107 3.890 1.00 56.81 197 PRO A CA 1
ATOM 1492 C C . PRO A 1 197 ? -17.888 5.665 4.484 1.00 56.81 197 PRO A C 1
ATOM 1494 O O . PRO A 1 197 ? -18.058 5.684 5.696 1.00 56.81 197 PRO A O 1
ATOM 1497 N N . GLN A 1 198 ? -18.815 6.112 3.633 1.00 53.25 198 GLN A N 1
ATOM 1498 C CA . GLN A 1 198 ? -20.114 6.667 4.038 1.00 53.25 198 GLN A CA 1
ATOM 1499 C C . GLN A 1 198 ? -21.111 5.595 4.502 1.00 53.25 198 GLN A C 1
ATOM 1501 O O . GLN A 1 198 ? -22.13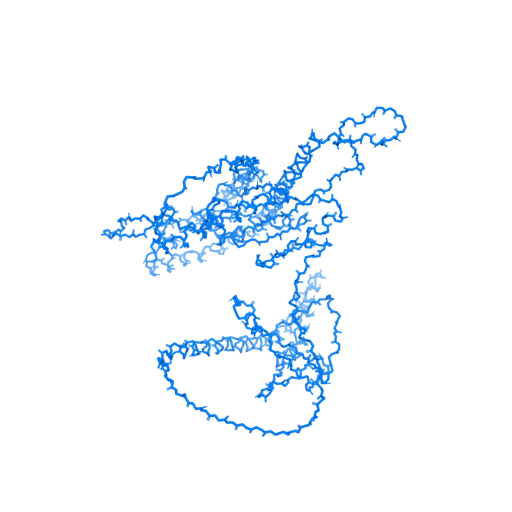8 5.932 5.080 1.00 53.25 198 GLN A O 1
ATOM 1506 N N . LEU A 1 199 ? -20.829 4.323 4.212 1.00 58.62 199 LEU A N 1
ATOM 1507 C CA . LEU A 1 199 ? -21.691 3.190 4.541 1.00 58.62 199 LEU A CA 1
ATOM 1508 C C . LEU A 1 199 ? -21.114 2.316 5.655 1.00 58.62 199 LEU A C 1
ATOM 1510 O O . LEU A 1 199 ? -21.765 1.335 6.004 1.00 58.62 199 LEU A O 1
ATOM 1514 N N . LEU A 1 200 ? -19.954 2.693 6.215 1.00 63.75 200 LEU A N 1
ATOM 1515 C CA . LEU A 1 200 ? -19.304 1.965 7.300 1.00 63.75 200 LEU A CA 1
ATOM 1516 C C . LEU A 1 200 ? -20.129 2.063 8.584 1.00 63.75 200 LEU A C 1
ATOM 1518 O O . LEU A 1 200 ? -19.883 2.903 9.449 1.00 63.75 200 LEU A O 1
ATOM 1522 N N . ASP A 1 201 ? -21.120 1.183 8.701 1.00 72.06 201 ASP A N 1
ATOM 1523 C CA . ASP A 1 201 ? -21.896 1.001 9.916 1.00 72.06 201 ASP A CA 1
ATOM 1524 C C . ASP A 1 201 ? -21.199 -0.015 10.821 1.00 72.06 201 ASP A C 1
ATOM 1526 O O . ASP A 1 201 ? -21.361 -1.231 10.710 1.00 72.06 201 ASP A O 1
ATOM 1530 N N . ILE A 1 202 ? -20.417 0.505 11.764 1.00 74.25 202 ILE A N 1
ATOM 1531 C CA . ILE A 1 202 ? -19.740 -0.319 12.764 1.00 74.25 202 ILE A CA 1
ATOM 1532 C C . ILE A 1 202 ? -20.680 -0.822 13.868 1.00 74.25 202 ILE A C 1
ATOM 1534 O O . ILE A 1 202 ? -20.228 -1.555 14.742 1.00 74.25 202 ILE A O 1
ATOM 1538 N N . SER A 1 203 ? -21.971 -0.475 13.870 1.00 77.00 203 SER A N 1
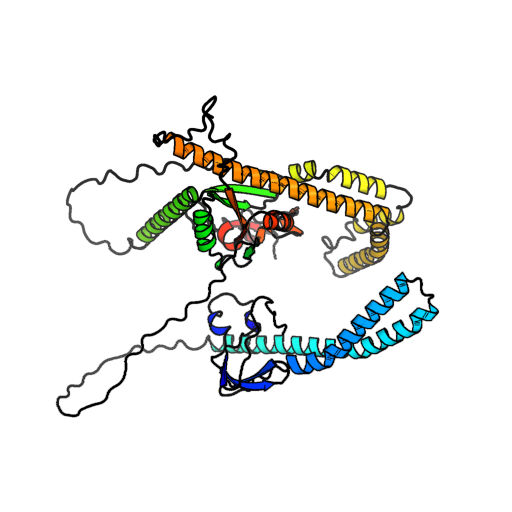ATOM 1539 C CA . SER A 1 203 ? -22.888 -0.840 14.962 1.00 77.00 203 SER A CA 1
ATOM 1540 C C . SER A 1 203 ? -22.999 -2.351 15.143 1.00 77.00 203 SER A C 1
ATOM 1542 O O . SER A 1 203 ? -23.007 -2.847 16.269 1.00 77.00 203 SER A O 1
ATOM 1544 N N . ASP A 1 204 ? -23.043 -3.110 14.050 1.00 76.25 204 ASP A N 1
ATOM 1545 C CA . ASP A 1 204 ? -23.101 -4.571 14.131 1.00 76.25 204 ASP A CA 1
ATOM 1546 C C . ASP A 1 204 ? -21.741 -5.181 14.475 1.00 76.25 204 ASP A C 1
ATOM 1548 O O . ASP A 1 204 ? -21.693 -6.209 15.161 1.00 76.25 204 ASP A O 1
ATOM 1552 N N . LEU A 1 205 ? -20.651 -4.484 14.113 1.00 74.69 205 LEU A N 1
ATOM 1553 C CA . LEU A 1 205 ? -19.305 -4.775 14.608 1.00 74.69 205 LEU A CA 1
ATOM 1554 C C . LEU A 1 205 ? -19.242 -4.625 16.142 1.00 74.69 205 LEU A C 1
ATOM 1556 O O . LEU A 1 205 ? -18.715 -5.479 16.856 1.00 74.69 205 LEU A O 1
ATOM 1560 N N . GLU A 1 206 ? -19.857 -3.576 16.680 1.00 77.75 206 GLU A N 1
ATOM 1561 C CA . GLU A 1 206 ? -19.906 -3.352 18.121 1.00 77.75 206 GLU A CA 1
ATOM 1562 C C . GLU A 1 206 ? -20.778 -4.368 18.858 1.00 77.75 206 GLU A C 1
ATOM 1564 O O . GLU A 1 206 ? -20.362 -4.906 19.887 1.00 77.75 206 GLU A O 1
ATOM 1569 N N . LYS A 1 207 ? -21.990 -4.641 18.357 1.00 82.88 207 LYS A N 1
ATOM 1570 C CA . LYS A 1 207 ? -22.938 -5.567 19.001 1.00 82.88 207 LYS A CA 1
ATOM 1571 C C . LYS A 1 207 ? -22.337 -6.954 19.174 1.00 82.88 207 LYS A C 1
ATOM 1573 O O . LYS A 1 207 ? -22.451 -7.548 20.244 1.00 82.88 207 LYS A O 1
ATOM 1578 N N . HIS A 1 208 ? -21.687 -7.476 18.141 1.00 75.88 208 HIS A N 1
ATOM 1579 C CA . HIS A 1 208 ? -21.126 -8.818 18.214 1.00 75.88 208 HIS A CA 1
ATOM 1580 C C . HIS A 1 208 ? -19.790 -8.860 18.961 1.00 75.88 208 HIS A C 1
ATOM 1582 O O . HIS A 1 208 ? -19.557 -9.828 19.682 1.00 75.88 208 HIS A O 1
ATOM 1588 N N . ALA A 1 209 ? -18.969 -7.804 18.919 1.00 79.12 209 ALA A N 1
ATOM 1589 C CA . ALA A 1 209 ? -17.826 -7.708 19.827 1.00 79.12 209 ALA A CA 1
ATOM 1590 C C . ALA A 1 209 ? -18.269 -7.732 21.300 1.00 79.12 209 ALA A C 1
ATOM 1592 O O . ALA A 1 209 ? -17.702 -8.490 22.080 1.00 79.12 209 ALA A O 1
ATOM 1593 N N . LYS A 1 210 ? -19.335 -7.000 21.666 1.00 81.12 210 LYS A N 1
ATOM 1594 C CA . LYS A 1 210 ? -19.933 -7.074 23.013 1.00 81.12 210 LYS A CA 1
ATOM 1595 C C . LYS A 1 210 ? -20.432 -8.479 23.346 1.00 81.12 210 LYS A C 1
ATOM 1597 O O . LYS A 1 210 ? -20.135 -8.975 24.423 1.00 81.12 210 LYS A O 1
ATOM 1602 N N . LYS A 1 211 ? -21.143 -9.133 22.417 1.00 82.38 211 LYS A N 1
ATOM 1603 C CA . LYS A 1 211 ? -21.646 -10.508 22.597 1.00 82.38 211 LYS A CA 1
ATOM 1604 C C . LYS A 1 211 ? -20.525 -11.520 22.864 1.00 82.38 211 LYS A C 1
ATOM 1606 O O . LYS A 1 211 ? -20.760 -12.511 23.540 1.00 82.38 211 LYS A O 1
ATOM 1611 N N . GLN A 1 212 ? -19.334 -11.290 22.313 1.00 78.00 212 GLN A N 1
ATOM 1612 C CA . GLN A 1 212 ? -18.162 -12.150 22.496 1.00 78.00 212 GLN A CA 1
ATOM 1613 C C . GLN A 1 212 ? -17.186 -11.635 23.564 1.00 78.00 212 GLN A C 1
ATOM 1615 O O . GLN A 1 212 ? -16.065 -12.134 23.630 1.00 78.00 212 GLN A O 1
ATOM 1620 N N . GLU A 1 213 ? -17.570 -10.615 24.339 1.00 78.81 213 GLU A N 1
ATOM 1621 C CA . GLU A 1 213 ? -16.715 -9.970 25.348 1.00 78.81 213 GLU A CA 1
ATOM 1622 C C . GLU A 1 213 ? -15.349 -9.521 24.787 1.00 78.81 213 GLU A C 1
ATOM 1624 O O . GLU A 1 213 ? -14.317 -9.525 25.461 1.00 78.81 213 GLU A O 1
ATOM 1629 N N . LYS A 1 214 ? -15.332 -9.123 23.510 1.00 81.00 214 LYS A N 1
ATOM 1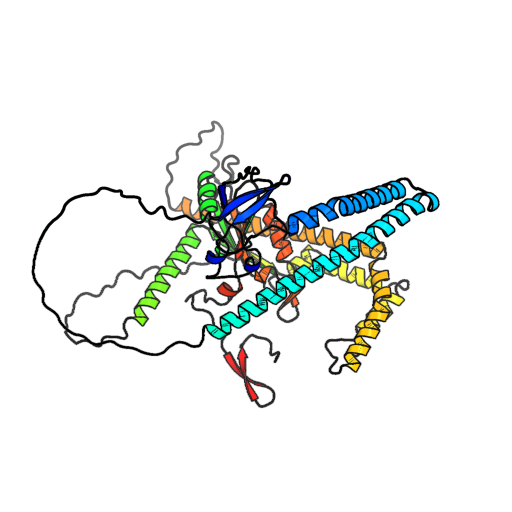630 C CA . LYS A 1 214 ? -14.133 -8.672 22.808 1.00 81.00 214 LYS A CA 1
ATOM 1631 C C . LYS A 1 214 ? -13.928 -7.178 22.985 1.00 81.00 214 LYS A C 1
ATOM 1633 O O . LYS A 1 214 ? -14.833 -6.371 22.759 1.00 81.00 214 LYS A O 1
ATOM 1638 N N . HIS A 1 215 ? -12.691 -6.793 23.275 1.00 80.19 215 HIS A N 1
ATOM 1639 C CA . HIS A 1 215 ? -12.306 -5.386 23.296 1.00 80.19 215 HIS A CA 1
ATOM 1640 C C . HIS A 1 215 ? -12.025 -4.896 21.882 1.00 80.19 215 HIS A C 1
ATOM 1642 O O . HIS A 1 215 ? -11.140 -5.416 21.200 1.00 80.19 215 HIS A O 1
ATOM 1648 N N . ILE A 1 216 ? -12.776 -3.882 21.456 1.00 80.75 216 ILE A N 1
ATOM 1649 C CA . ILE A 1 216 ? -12.565 -3.219 20.172 1.00 80.75 216 ILE A CA 1
ATOM 1650 C C . ILE A 1 216 ? -11.482 -2.161 20.340 1.00 80.75 216 ILE A C 1
ATOM 1652 O O . ILE A 1 216 ? -11.603 -1.262 21.179 1.00 80.75 216 ILE A O 1
ATOM 1656 N N . VAL A 1 217 ? -10.452 -2.263 19.506 1.00 80.50 217 VAL A N 1
ATOM 1657 C CA . VAL A 1 217 ? -9.445 -1.216 19.343 1.00 80.50 217 VAL A CA 1
ATOM 1658 C C . VAL A 1 217 ? -9.493 -0.740 17.910 1.00 80.50 217 VAL A C 1
ATOM 1660 O O . VAL A 1 217 ? -9.322 -1.529 16.982 1.00 80.50 217 VAL A O 1
ATOM 1663 N N . PHE A 1 218 ? -9.725 0.551 17.757 1.00 78.12 218 PHE A N 1
ATOM 1664 C CA . PHE A 1 218 ? -9.659 1.239 16.489 1.00 78.12 218 PHE A CA 1
ATOM 1665 C C . PHE A 1 218 ? -8.237 1.710 16.245 1.00 78.12 218 PHE A C 1
ATOM 1667 O O . PHE A 1 218 ? -7.532 2.099 17.177 1.00 78.12 218 PHE A O 1
ATOM 1674 N N . ASP A 1 219 ? -7.839 1.692 14.986 1.00 75.88 219 ASP A N 1
ATOM 1675 C CA . ASP A 1 219 ? -6.595 2.291 14.537 1.00 75.88 219 ASP A CA 1
ATOM 1676 C C . ASP A 1 219 ? -6.840 3.117 13.281 1.00 75.88 219 ASP A C 1
ATOM 1678 O O . ASP A 1 219 ? -7.641 2.718 12.446 1.00 75.88 219 ASP A O 1
ATOM 1682 N N . GLY A 1 220 ? -6.167 4.256 13.154 1.00 67.75 220 GLY A N 1
ATOM 1683 C CA . GLY A 1 220 ? -6.122 5.058 11.941 1.00 67.75 220 GLY A CA 1
ATOM 1684 C C . GLY A 1 220 ? -4.697 5.096 11.413 1.00 67.75 220 GLY A C 1
ATOM 1685 O O . GLY A 1 220 ? -3.813 5.583 12.112 1.00 67.75 220 GLY A O 1
ATOM 1686 N N . THR A 1 221 ? -4.477 4.619 10.186 1.00 57.66 221 THR A N 1
ATOM 1687 C CA . THR A 1 221 ? -3.155 4.682 9.551 1.00 57.66 221 THR A CA 1
ATOM 1688 C C . THR A 1 221 ? -3.016 5.887 8.623 1.00 57.66 221 THR A C 1
ATOM 1690 O O . THR A 1 221 ? -3.709 5.954 7.605 1.00 57.66 221 THR A O 1
ATOM 1693 N N . ASP A 1 222 ? -2.052 6.776 8.896 1.00 61.81 222 ASP A N 1
ATOM 1694 C CA . ASP A 1 222 ? -1.576 7.762 7.910 1.00 61.81 222 ASP A CA 1
ATOM 1695 C C . ASP A 1 222 ? -0.326 7.245 7.173 1.00 61.81 222 ASP A C 1
ATOM 1697 O O . ASP A 1 222 ? 0.646 6.757 7.765 1.00 61.81 222 ASP A O 1
ATOM 1701 N N . HIS A 1 223 ? -0.354 7.354 5.847 1.00 63.12 223 HIS A N 1
ATOM 1702 C CA . HIS A 1 223 ? 0.731 6.970 4.958 1.00 63.12 223 HIS A CA 1
ATOM 1703 C C . HIS A 1 223 ? 1.491 8.216 4.483 1.00 63.12 223 HIS A C 1
ATOM 1705 O O . HIS A 1 223 ? 1.239 8.750 3.395 1.00 63.12 223 HIS A O 1
ATOM 1711 N N . GLY A 1 224 ? 2.477 8.635 5.273 1.00 61.69 224 GLY A N 1
ATOM 1712 C CA . GLY A 1 224 ? 3.413 9.705 4.939 1.00 61.69 224 GLY A CA 1
ATOM 1713 C C . GLY A 1 224 ? 4.569 9.286 4.011 1.00 61.69 224 GLY A C 1
ATOM 1714 O O . GLY A 1 224 ? 4.695 8.147 3.559 1.00 61.69 224 GLY A O 1
ATOM 1715 N N . ILE A 1 225 ? 5.457 10.245 3.717 1.00 60.19 225 ILE A N 1
ATOM 1716 C CA . ILE A 1 225 ? 6.639 10.052 2.848 1.00 60.19 225 ILE A CA 1
ATOM 1717 C C . ILE A 1 225 ? 7.732 9.242 3.562 1.00 60.19 225 ILE A C 1
ATOM 1719 O O . ILE A 1 225 ? 8.278 8.287 3.010 1.00 60.19 225 ILE A O 1
ATOM 1723 N N . CYS A 1 226 ? 8.068 9.641 4.792 1.00 64.75 226 CYS A N 1
ATOM 1724 C CA . CYS A 1 226 ? 9.109 9.005 5.607 1.00 64.75 226 CYS A CA 1
ATOM 1725 C C . CYS A 1 226 ? 8.527 7.931 6.536 1.00 64.75 226 CYS A C 1
ATOM 1727 O O . CYS A 1 226 ? 9.153 6.888 6.772 1.00 64.75 226 CYS A O 1
ATOM 1729 N N . THR A 1 227 ? 7.316 8.189 7.029 1.00 74.94 227 THR A N 1
ATOM 1730 C CA . THR A 1 227 ? 6.521 7.285 7.858 1.00 74.94 227 THR A CA 1
ATOM 1731 C C . THR A 1 227 ? 5.545 6.558 6.952 1.00 74.94 227 THR A C 1
ATOM 1733 O O . THR A 1 227 ? 4.608 7.148 6.439 1.00 74.94 227 THR A O 1
ATOM 1736 N N . MET A 1 228 ? 5.812 5.281 6.715 1.00 76.56 228 MET A N 1
ATOM 1737 C CA . MET A 1 228 ? 4.998 4.420 5.865 1.00 76.56 228 MET A CA 1
ATOM 1738 C C . MET A 1 228 ? 3.650 4.101 6.495 1.00 76.56 228 MET A C 1
ATOM 1740 O O . MET A 1 228 ? 2.739 3.795 5.750 1.00 76.56 228 MET A O 1
ATOM 1744 N N . SER A 1 229 ? 3.564 4.086 7.822 1.00 83.00 229 SER A N 1
ATOM 1745 C CA . SER A 1 229 ? 2.358 3.803 8.600 1.00 83.00 229 SER A CA 1
ATOM 1746 C C . SER A 1 229 ? 2.529 4.479 9.948 1.00 83.00 229 SER A C 1
ATOM 1748 O O . SER A 1 229 ? 3.564 4.272 10.590 1.00 83.00 229 SER A O 1
ATOM 1750 N N . GLU A 1 230 ? 1.570 5.286 10.370 1.00 85.69 230 GLU A N 1
ATOM 1751 C CA . GLU A 1 230 ? 1.458 5.742 11.752 1.00 85.69 230 GLU A CA 1
ATOM 1752 C C . GLU A 1 230 ? 0.106 5.316 12.294 1.00 85.69 230 GLU A C 1
ATOM 1754 O O . GLU A 1 230 ? -0.908 5.719 11.748 1.00 85.69 230 GLU A O 1
ATOM 1759 N N . THR A 1 231 ? 0.140 4.496 13.336 1.00 86.88 231 THR A N 1
ATOM 1760 C CA . THR A 1 231 ? -1.000 3.801 13.926 1.00 86.88 231 THR A CA 1
ATOM 1761 C C . THR A 1 231 ? -1.250 4.356 15.316 1.00 86.88 231 THR A C 1
ATOM 1763 O O . THR A 1 231 ? -0.349 4.353 16.163 1.00 86.88 231 THR A O 1
ATOM 1766 N N . VAL A 1 232 ? -2.465 4.836 15.554 1.00 87.88 232 VAL A N 1
ATOM 1767 C CA . VAL A 1 232 ? -2.926 5.336 16.851 1.00 87.88 232 VAL A CA 1
ATOM 1768 C C . VAL A 1 232 ? -4.033 4.418 17.331 1.00 87.88 232 VAL A C 1
ATOM 1770 O O . VAL A 1 232 ? -5.129 4.417 16.784 1.00 87.88 232 VAL A O 1
ATOM 1773 N N . ALA A 1 233 ? -3.744 3.650 18.376 1.00 90.00 233 ALA A N 1
ATOM 1774 C CA . ALA A 1 233 ? -4.735 2.789 18.993 1.00 90.00 233 ALA A CA 1
ATOM 1775 C C . ALA A 1 233 ? -5.694 3.613 19.860 1.00 90.00 233 ALA A C 1
ATOM 1777 O O . ALA A 1 233 ? -5.252 4.347 20.741 1.00 90.00 233 ALA A O 1
ATOM 1778 N N . LEU A 1 234 ? -6.996 3.452 19.636 1.00 87.94 234 LEU A N 1
ATOM 1779 C CA . LEU A 1 234 ? -8.050 4.024 20.468 1.00 87.94 234 LEU A CA 1
ATOM 1780 C C . LEU A 1 234 ? -9.051 2.936 20.847 1.00 87.94 234 LEU A C 1
ATOM 1782 O O . LEU A 1 234 ? -9.562 2.195 20.010 1.00 87.94 234 LEU A O 1
ATOM 1786 N N . THR A 1 235 ? -9.350 2.836 22.129 1.00 89.00 235 THR A N 1
ATOM 1787 C CA . THR A 1 235 ? -10.458 2.040 22.647 1.00 89.00 235 THR A CA 1
ATOM 1788 C C . THR A 1 235 ? -11.788 2.729 22.359 1.00 89.00 235 THR A C 1
ATOM 1790 O O . THR A 1 235 ? -11.864 3.934 22.112 1.00 89.00 235 THR A O 1
ATOM 1793 N N . ARG A 1 236 ? -12.881 1.969 22.450 1.00 84.31 236 ARG A N 1
ATOM 1794 C CA . ARG A 1 236 ? -14.241 2.505 22.299 1.00 84.31 236 ARG A CA 1
ATOM 1795 C C . ARG A 1 236 ? -14.546 3.670 23.250 1.00 84.31 236 ARG A C 1
ATOM 1797 O O . ARG A 1 236 ? -15.206 4.622 22.849 1.00 84.31 236 ARG A O 1
ATOM 1804 N N . GLN A 1 237 ? -14.072 3.600 24.495 1.00 85.31 237 GLN A N 1
ATOM 1805 C CA . GLN A 1 237 ? -14.266 4.669 25.480 1.00 85.31 237 GLN A CA 1
ATOM 1806 C C . GLN A 1 237 ? -13.515 5.939 25.071 1.00 85.31 237 GLN A C 1
ATOM 1808 O O . GLN A 1 237 ? -14.097 7.019 25.079 1.00 85.31 237 GLN A O 1
ATOM 1813 N N . GLU A 1 238 ? -12.260 5.805 24.636 1.00 85.38 238 GLU A N 1
ATOM 1814 C CA . GLU A 1 238 ? -11.460 6.935 24.151 1.00 85.38 238 GLU A CA 1
ATOM 1815 C C . GLU A 1 238 ? -12.108 7.590 22.922 1.00 85.38 238 GLU A C 1
ATOM 1817 O O . GLU A 1 238 ? -12.222 8.815 22.877 1.00 85.38 238 GLU A O 1
ATOM 1822 N N . ILE A 1 239 ? -12.627 6.802 21.971 1.00 82.69 239 ILE A N 1
ATOM 1823 C CA . ILE A 1 239 ? -13.407 7.345 20.844 1.00 82.69 239 ILE A CA 1
ATOM 1824 C C . ILE A 1 239 ? -14.651 8.086 21.327 1.00 82.69 239 ILE A C 1
ATOM 1826 O O . ILE A 1 239 ? -14.915 9.186 20.847 1.00 82.69 239 ILE A O 1
ATOM 1830 N N . GLY A 1 240 ? -15.400 7.520 22.276 1.00 82.88 240 GLY A N 1
ATOM 1831 C CA . GLY A 1 240 ? -16.567 8.181 22.859 1.00 82.88 240 GLY A CA 1
ATOM 1832 C C . GLY A 1 240 ? -16.217 9.558 23.424 1.00 82.88 240 GLY A C 1
ATOM 1833 O O . GLY A 1 240 ? -16.893 10.534 23.116 1.00 82.88 240 GLY A O 1
ATOM 1834 N N . ILE A 1 241 ? -15.099 9.665 24.148 1.00 83.50 241 ILE A N 1
ATOM 1835 C CA . ILE A 1 241 ? -14.605 10.946 24.669 1.00 83.50 241 ILE A CA 1
ATOM 1836 C C . ILE A 1 241 ? -14.284 11.922 23.527 1.00 83.50 241 ILE A C 1
ATOM 1838 O O . ILE A 1 241 ? -14.628 13.102 23.614 1.00 83.50 241 ILE A O 1
ATOM 1842 N N . HIS A 1 242 ? -13.658 11.456 22.442 1.00 78.12 242 HIS A N 1
ATOM 1843 C CA . HIS A 1 242 ? -13.389 12.292 21.268 1.00 78.12 242 HIS A CA 1
ATOM 1844 C C . HIS A 1 242 ? -14.672 12.780 20.579 1.00 78.12 242 HIS A C 1
ATOM 1846 O O . HIS A 1 242 ? -14.744 13.952 20.211 1.00 78.12 242 HIS A O 1
ATOM 1852 N N . ILE A 1 243 ? -15.690 11.924 20.444 1.00 78.44 243 ILE A N 1
ATOM 1853 C CA . ILE A 1 243 ? -16.988 12.289 19.857 1.00 78.44 243 ILE A CA 1
ATOM 1854 C C . ILE A 1 243 ? -17.719 13.300 20.743 1.00 78.44 243 ILE A C 1
ATOM 1856 O O . ILE A 1 243 ? -18.193 14.312 20.233 1.00 78.44 243 ILE A O 1
ATOM 1860 N N . SER A 1 244 ? -17.772 13.082 22.059 1.00 81.12 244 SER A N 1
ATOM 1861 C CA . SER A 1 244 ? -18.410 14.031 22.979 1.00 81.12 244 SER A CA 1
ATOM 1862 C C . SER A 1 244 ? -17.728 15.397 22.924 1.00 81.12 244 SER A C 1
ATOM 1864 O O . SER A 1 244 ? -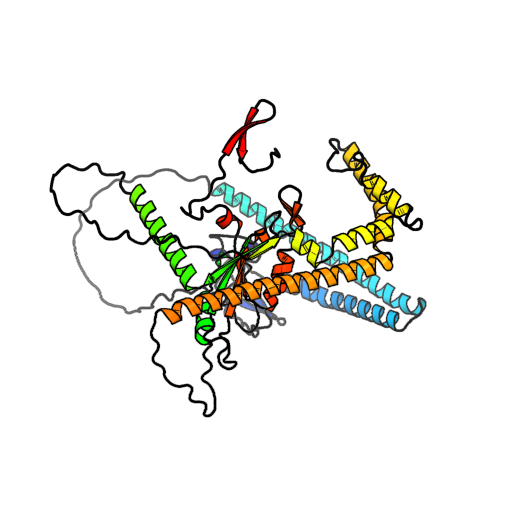18.400 16.418 22.817 1.00 81.12 244 SER A O 1
ATOM 1866 N N . ARG A 1 245 ? -16.387 15.429 22.895 1.00 79.19 245 ARG A N 1
ATOM 1867 C CA . ARG A 1 245 ? -15.626 16.677 22.712 1.00 79.19 245 ARG A CA 1
ATOM 1868 C C . ARG A 1 245 ? -15.935 17.357 21.382 1.00 79.19 245 ARG A C 1
ATOM 1870 O O . ARG A 1 245 ? -16.085 18.575 21.357 1.00 79.19 245 ARG A O 1
ATOM 1877 N N . TYR A 1 246 ? -16.042 16.587 20.298 1.00 74.12 246 TYR A N 1
ATOM 1878 C CA . TYR A 1 246 ? -16.440 17.103 18.988 1.00 74.12 246 TYR A CA 1
ATOM 1879 C C . TYR A 1 246 ? -17.819 17.768 19.050 1.00 74.12 246 TYR A C 1
ATOM 1881 O O . TYR A 1 246 ? -17.959 18.923 18.657 1.00 74.12 246 TYR A O 1
ATOM 1889 N N . GLN A 1 247 ? -18.813 17.077 19.612 1.00 77.31 247 GLN A N 1
ATOM 1890 C CA . GLN A 1 247 ? -20.177 17.587 19.740 1.00 77.31 247 GLN A CA 1
ATOM 1891 C C . GLN A 1 247 ? -20.226 18.869 20.579 1.00 77.31 247 GLN A C 1
ATOM 1893 O O . GLN A 1 247 ? -20.801 19.865 20.136 1.00 77.31 247 GLN A O 1
ATOM 1898 N N . SER A 1 248 ? -19.553 18.894 21.734 1.00 80.06 248 SER A N 1
ATOM 1899 C CA . SER A 1 248 ? -19.458 20.095 22.571 1.00 80.06 248 SER A CA 1
ATOM 1900 C C . SER A 1 248 ? -18.803 21.266 21.832 1.00 80.06 248 SER A C 1
ATOM 1902 O O . SER A 1 248 ? -19.314 22.382 21.883 1.00 80.06 248 SER A O 1
ATOM 1904 N N . ALA A 1 249 ? -17.720 21.026 21.085 1.00 74.50 249 ALA A N 1
ATOM 1905 C CA . ALA A 1 249 ? -17.062 22.069 20.297 1.00 74.50 249 ALA A CA 1
ATOM 1906 C C . ALA A 1 249 ? -17.958 22.607 19.167 1.00 74.50 249 ALA A C 1
ATOM 1908 O O . ALA A 1 249 ? -18.004 23.816 18.942 1.00 74.50 249 ALA A O 1
ATOM 1909 N N . THR A 1 250 ? -18.707 21.735 18.480 1.00 73.62 250 THR A N 1
ATOM 1910 C CA . THR A 1 250 ? -19.648 22.162 17.430 1.00 73.62 250 THR A CA 1
ATOM 1911 C C . THR A 1 250 ? -20.829 22.962 17.981 1.00 73.62 250 THR A C 1
ATOM 1913 O O . THR A 1 250 ? -21.258 23.925 17.350 1.00 73.62 250 THR A O 1
ATOM 1916 N N . GLN A 1 251 ? -21.322 22.626 19.179 1.00 80.06 251 GLN A N 1
ATOM 1917 C CA . GLN A 1 251 ? -22.390 23.385 19.835 1.00 80.06 251 GLN A CA 1
ATOM 1918 C C . GLN A 1 251 ? -21.934 24.798 20.214 1.00 80.06 251 GLN A C 1
ATOM 1920 O O . GLN A 1 251 ? -22.679 25.752 19.991 1.00 80.06 251 GLN A O 1
ATOM 1925 N N . ILE A 1 252 ? -20.705 24.950 20.721 1.00 75.69 252 ILE A N 1
ATOM 1926 C CA . ILE A 1 252 ? -20.125 26.267 21.031 1.00 75.69 252 ILE A CA 1
ATOM 1927 C C . ILE A 1 252 ? -20.069 27.134 19.764 1.00 75.69 252 ILE A C 1
ATOM 1929 O O . ILE A 1 252 ? -20.587 28.244 19.761 1.00 75.69 252 ILE A O 1
ATOM 1933 N N . GLN A 1 253 ? -19.566 26.590 18.652 1.00 71.88 253 GLN A N 1
ATOM 1934 C CA . GLN A 1 253 ? -19.470 27.329 17.385 1.00 71.88 253 GLN A CA 1
ATOM 1935 C C . GLN A 1 253 ? -20.832 27.759 16.824 1.00 71.88 253 GLN A C 1
ATOM 1937 O O . GLN A 1 253 ? -20.935 28.813 16.203 1.00 71.88 253 GLN A O 1
ATOM 1942 N N . SER A 1 254 ? -21.881 26.956 17.030 1.00 74.31 254 SER A N 1
ATOM 1943 C CA . SER A 1 254 ? -23.226 27.319 16.570 1.00 74.31 254 SER A CA 1
ATOM 1944 C C . SER A 1 254 ? -23.822 28.499 17.342 1.00 74.31 254 SER A C 1
ATOM 1946 O O . SER A 1 254 ? -24.561 29.282 16.754 1.00 74.31 254 SER A O 1
ATOM 1948 N N . ARG A 1 255 ? -23.464 28.669 18.625 1.00 70.50 255 ARG A N 1
ATOM 1949 C CA . ARG A 1 255 ? -23.964 29.770 19.461 1.00 70.50 255 ARG A CA 1
ATOM 1950 C C . ARG A 1 255 ? -23.375 31.117 19.061 1.00 70.50 255 ARG A C 1
ATOM 1952 O O . ARG A 1 255 ? -24.134 32.079 18.957 1.00 70.50 255 ARG A O 1
ATOM 1959 N N . ASP A 1 256 ? -22.083 31.152 18.745 1.00 65.06 256 ASP A N 1
ATOM 1960 C CA . ASP A 1 256 ? -21.368 32.388 18.393 1.00 65.06 256 ASP A CA 1
ATOM 1961 C C . ASP A 1 256 ? -21.856 33.017 17.073 1.00 65.06 256 ASP A C 1
ATOM 1963 O O . ASP A 1 256 ? -21.722 34.221 16.869 1.00 65.06 256 ASP A O 1
ATOM 1967 N N . PHE A 1 257 ? -22.471 32.230 16.182 1.00 62.22 257 PHE A N 1
ATOM 1968 C CA . PHE A 1 257 ? -23.069 32.743 14.941 1.00 62.22 257 PHE A CA 1
ATOM 1969 C C . PHE A 1 257 ? -24.504 33.254 15.105 1.00 62.22 257 PHE A C 1
ATOM 1971 O O . PHE A 1 257 ? -24.965 34.044 14.285 1.00 62.22 257 PHE A O 1
ATOM 1978 N N . SER A 1 258 ? -25.210 32.822 16.149 1.00 59.94 258 SER A N 1
ATOM 1979 C CA . SER A 1 258 ? -26.599 33.221 16.413 1.00 59.94 258 SER A CA 1
ATOM 1980 C C . SER A 1 258 ? -26.740 34.430 17.346 1.00 59.94 258 SER A C 1
ATOM 1982 O O . SER A 1 258 ? -27.838 34.962 17.469 1.00 59.94 258 SER A O 1
ATOM 1984 N N . SER A 1 259 ? -25.661 34.903 17.981 1.00 57.41 259 SER A N 1
ATOM 1985 C CA . SER A 1 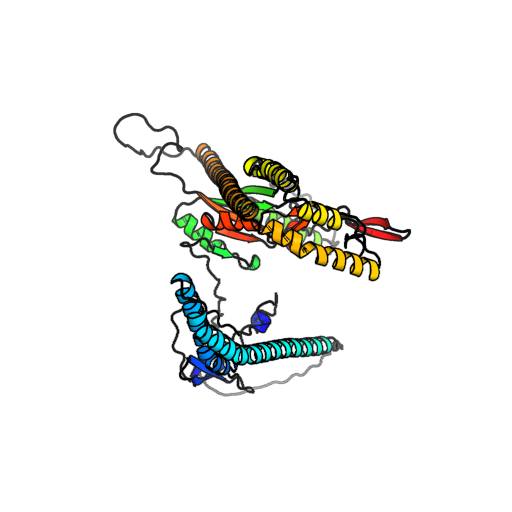259 ? -25.702 36.025 18.935 1.00 57.41 259 SER A CA 1
ATOM 1986 C C . SER A 1 259 ? -25.298 37.392 18.362 1.00 57.41 259 SER A C 1
ATOM 1988 O O . SER A 1 259 ? -25.139 38.342 19.122 1.00 57.41 259 SER A O 1
ATOM 1990 N N . SER A 1 260 ? -25.164 37.545 17.039 1.00 54.97 260 SER A N 1
ATOM 1991 C CA . SER A 1 260 ? -24.939 38.856 16.398 1.00 54.97 260 SER A CA 1
ATOM 1992 C C . SER A 1 260 ? -26.229 39.594 16.003 1.00 54.97 260 SER A C 1
ATOM 1994 O O . SER A 1 260 ? -26.157 40.671 15.416 1.00 54.97 260 SER A O 1
ATOM 1996 N N . ALA A 1 261 ? -27.407 39.073 16.361 1.00 52.88 261 ALA A N 1
ATOM 1997 C CA . ALA A 1 261 ? -28.695 39.687 16.039 1.00 52.88 261 ALA A CA 1
ATOM 1998 C C . ALA A 1 261 ? -29.604 39.840 17.268 1.00 52.88 261 ALA A C 1
ATOM 2000 O O . ALA A 1 261 ? -30.673 39.251 17.320 1.00 52.88 261 ALA A O 1
ATOM 2001 N N . SER A 1 262 ? -29.174 40.639 18.246 1.00 51.25 262 SER A N 1
ATOM 2002 C CA . SER A 1 262 ? -30.043 41.611 18.931 1.00 51.25 262 SER A CA 1
ATOM 2003 C C . SER A 1 262 ? -29.257 42.305 20.038 1.00 51.25 262 SER A C 1
ATOM 2005 O O . SER A 1 262 ? -29.187 41.841 21.176 1.00 51.25 262 SER A O 1
ATOM 2007 N N . ALA A 1 263 ? -28.699 43.463 19.695 1.00 52.47 263 ALA A N 1
ATOM 2008 C CA . ALA A 1 263 ? -28.566 44.545 20.649 1.00 52.47 263 ALA A CA 1
ATOM 2009 C C . ALA A 1 263 ? -29.974 44.881 21.169 1.00 52.47 263 ALA A C 1
ATOM 2011 O O . ALA A 1 263 ? -30.728 45.603 20.524 1.00 52.47 263 ALA A O 1
ATOM 2012 N N . ALA A 1 264 ? -30.347 44.303 22.306 1.00 49.09 264 ALA A N 1
ATOM 2013 C CA . ALA A 1 264 ? -31.513 44.712 23.065 1.00 49.09 264 ALA A CA 1
ATOM 2014 C C . ALA A 1 264 ? -31.120 44.812 24.541 1.00 49.09 264 ALA A C 1
ATOM 2016 O O . ALA A 1 264 ? -31.044 43.823 25.258 1.00 49.09 264 ALA A O 1
ATOM 2017 N N . LEU A 1 265 ? -30.846 46.062 24.914 1.00 48.53 265 LEU A N 1
ATOM 2018 C CA . LEU A 1 265 ? -31.187 46.699 26.182 1.00 48.53 265 LEU A CA 1
ATOM 2019 C C . LEU A 1 265 ? -30.641 46.089 27.481 1.00 48.53 265 LEU A C 1
ATOM 2021 O O . LEU A 1 265 ? -31.194 45.180 28.085 1.00 48.53 265 LEU A O 1
ATOM 2025 N N . ALA A 1 266 ? -29.594 46.751 27.967 1.00 55.03 266 ALA A N 1
ATOM 2026 C CA . ALA A 1 266 ? -29.595 47.437 29.257 1.00 55.03 266 ALA A CA 1
ATOM 2027 C C . ALA A 1 266 ? -30.828 47.205 30.161 1.00 55.03 266 ALA A C 1
ATOM 2029 O O . ALA A 1 266 ? -31.815 47.931 30.091 1.00 55.03 266 ALA A O 1
ATOM 2030 N N . SER A 1 267 ? -30.695 46.289 31.113 1.00 50.97 267 SER A N 1
ATOM 2031 C CA . SER A 1 267 ? -31.284 46.456 32.441 1.00 50.97 267 SER A CA 1
ATOM 2032 C C . SER A 1 267 ? -30.419 45.702 33.442 1.00 50.97 267 SER A C 1
ATOM 2034 O O . SER A 1 267 ? -30.299 44.478 33.382 1.00 50.97 267 SER A O 1
ATOM 2036 N N . GLY A 1 268 ? -29.755 46.461 34.312 1.00 56.84 268 GLY A N 1
ATOM 2037 C CA . GLY A 1 268 ? -28.883 45.938 35.350 1.00 56.84 268 GLY A CA 1
ATOM 2038 C C . GLY A 1 268 ? -29.641 45.033 36.314 1.00 56.84 268 GLY A C 1
ATOM 2039 O O . GLY A 1 268 ? -30.646 45.422 36.898 1.00 56.84 268 GLY A O 1
ATOM 2040 N N . SER A 1 269 ? -29.125 43.826 36.504 1.00 50.25 269 SER A N 1
ATOM 2041 C CA . SER A 1 269 ? -29.429 43.002 37.665 1.00 50.25 269 SER A CA 1
ATOM 2042 C C . SER A 1 269 ? -28.193 42.171 37.969 1.00 50.25 269 SER A C 1
ATOM 2044 O O . SER A 1 269 ? -27.805 41.281 37.213 1.00 50.25 269 SER A O 1
ATOM 2046 N N . ALA A 1 270 ? -27.520 42.547 39.053 1.00 60.88 270 ALA A N 1
ATOM 2047 C CA . ALA A 1 270 ? -26.433 41.792 39.639 1.00 60.88 270 ALA A CA 1
ATOM 2048 C C . ALA A 1 270 ? -26.999 40.469 40.166 1.00 60.88 270 ALA A C 1
ATOM 2050 O O . ALA A 1 270 ? -27.739 40.457 41.146 1.00 60.88 270 ALA A O 1
ATOM 2051 N N . SER A 1 271 ? -26.680 39.354 39.515 1.00 49.53 271 SER A N 1
ATOM 2052 C CA . SER A 1 271 ? -27.032 38.037 40.033 1.00 49.53 271 SER A CA 1
ATOM 2053 C C . SER A 1 271 ? -26.084 36.968 39.503 1.00 49.53 271 SER A C 1
ATOM 2055 O O . SER A 1 271 ? -26.074 36.636 38.323 1.00 49.53 271 SER A O 1
ATOM 2057 N N . THR A 1 272 ? -25.316 36.440 40.453 1.00 49.00 272 THR A N 1
ATOM 2058 C CA . THR A 1 272 ? -24.790 35.073 40.533 1.00 49.00 272 THR A CA 1
ATOM 2059 C C . THR A 1 272 ? -23.882 34.606 39.393 1.00 49.00 272 THR A C 1
ATOM 2061 O O . THR A 1 272 ? -24.306 34.057 38.381 1.00 49.00 272 THR A O 1
ATOM 2064 N N . THR A 1 273 ? -22.581 34.758 39.626 1.00 45.72 273 THR A N 1
ATOM 2065 C CA . THR A 1 273 ? -21.484 34.120 38.896 1.00 45.72 273 THR A CA 1
ATOM 2066 C C . THR A 1 273 ? -21.653 32.590 38.827 1.00 45.72 273 THR A C 1
ATOM 2068 O O . THR A 1 273 ? -21.583 31.919 39.859 1.00 45.72 273 THR A O 1
ATOM 2071 N N . PRO A 1 274 ? -21.819 31.981 37.634 1.00 47.47 274 PRO A N 1
ATOM 2072 C CA . PRO A 1 274 ? -21.758 30.533 37.483 1.00 47.47 274 PRO A CA 1
ATOM 2073 C C . PRO A 1 274 ? -20.285 30.110 37.357 1.00 47.47 274 PRO A C 1
ATOM 2075 O O . PRO A 1 274 ? -19.748 29.945 36.264 1.00 47.47 274 PRO A O 1
ATOM 2078 N N . THR A 1 275 ? -19.607 29.967 38.497 1.00 48.88 275 THR A N 1
ATOM 2079 C CA . THR A 1 275 ? -18.163 29.655 38.580 1.00 48.88 275 THR A CA 1
ATOM 2080 C C . THR A 1 275 ? -17.846 28.151 38.506 1.00 48.88 275 THR A C 1
ATOM 2082 O O . THR A 1 275 ? -16.713 27.738 38.735 1.00 48.88 275 THR A O 1
ATOM 2085 N N . THR A 1 276 ? -18.797 27.280 38.178 1.00 46.19 276 THR A N 1
ATOM 2086 C CA . THR A 1 276 ? -18.616 25.826 38.343 1.00 46.19 276 THR A CA 1
ATOM 2087 C C . THR A 1 276 ? -19.086 25.046 37.120 1.00 46.19 276 THR A C 1
ATOM 2089 O O . THR A 1 276 ? -20.268 24.777 36.948 1.00 46.19 276 THR A O 1
ATOM 2092 N N . GLY A 1 277 ? -18.144 24.631 36.263 1.00 44.84 277 GLY A N 1
ATOM 2093 C CA . GLY A 1 277 ? -18.456 23.620 35.244 1.00 44.84 277 GLY A CA 1
ATOM 2094 C C . GLY A 1 277 ? -17.418 23.342 34.157 1.00 44.84 277 GLY A C 1
ATOM 2095 O O . GLY A 1 277 ? -17.537 22.329 33.479 1.00 44.84 277 GLY A O 1
ATOM 2096 N N . VAL A 1 278 ? -16.383 24.173 33.979 1.00 49.12 278 VAL A N 1
ATOM 2097 C CA . VAL A 1 278 ? -15.351 23.954 32.930 1.00 49.12 278 VAL A CA 1
ATOM 2098 C C . VAL A 1 278 ? -14.089 23.269 33.487 1.00 49.12 278 VAL A C 1
ATOM 2100 O O . VAL A 1 278 ? -13.036 23.223 32.853 1.00 49.12 278 VAL A O 1
ATOM 2103 N N . GLN A 1 279 ? -14.166 22.681 34.682 1.00 45.59 279 GLN A N 1
ATOM 2104 C CA . GLN A 1 279 ? -13.058 21.915 35.250 1.00 45.59 279 GLN A CA 1
ATOM 2105 C C . GLN A 1 279 ? -13.119 20.455 34.809 1.00 45.59 279 GLN A C 1
ATOM 2107 O O . GLN A 1 279 ? -13.697 19.606 35.476 1.00 45.59 279 GLN A O 1
ATOM 2112 N N . ASN A 1 280 ? -12.524 20.200 33.645 1.00 50.81 280 ASN A N 1
ATOM 2113 C CA . ASN A 1 280 ? -11.649 19.060 33.338 1.00 50.81 280 ASN A CA 1
ATOM 2114 C C . ASN A 1 280 ? -11.650 18.789 31.831 1.00 50.81 280 ASN A C 1
ATOM 2116 O O . ASN A 1 280 ? -11.880 17.674 31.361 1.00 50.81 280 ASN A O 1
ATOM 2120 N N . ALA A 1 281 ? -11.245 19.789 31.048 1.00 54.44 281 ALA A N 1
ATOM 2121 C CA . ALA A 1 281 ? -10.554 19.507 29.796 1.00 54.44 281 ALA A CA 1
ATOM 2122 C C . ALA A 1 281 ? -9.155 18.943 30.116 1.00 54.44 281 ALA A C 1
ATOM 2124 O O . ALA A 1 281 ? -8.140 19.512 29.725 1.00 54.44 281 ALA A O 1
ATOM 2125 N N . GLN A 1 282 ? -9.081 17.836 30.867 1.00 59.62 282 GLN A N 1
ATOM 2126 C CA . GLN A 1 282 ? -7.831 17.115 31.056 1.00 59.62 282 GLN A CA 1
ATOM 2127 C C . GLN A 1 282 ? -7.294 16.809 29.662 1.00 59.62 282 GLN A C 1
ATOM 2129 O O . GLN A 1 282 ? -7.982 16.189 28.836 1.00 59.62 282 GLN A O 1
ATOM 2134 N N . SER A 1 283 ? -6.100 17.328 29.369 1.00 64.25 283 SER A N 1
ATOM 2135 C CA . SER A 1 283 ? -5.419 17.084 28.106 1.00 64.25 283 SER A CA 1
ATOM 2136 C C . SER A 1 283 ? -5.380 15.574 27.919 1.00 64.25 283 SER A C 1
ATOM 2138 O O . SER A 1 283 ? -4.757 14.865 28.712 1.00 64.25 283 SER A O 1
ATOM 2140 N N . LEU A 1 284 ? -6.109 15.068 26.929 1.00 66.69 284 LEU A N 1
ATOM 2141 C CA . LEU A 1 284 ? -6.188 13.634 26.708 1.00 66.69 284 LEU A CA 1
ATOM 2142 C C . LEU A 1 284 ? -4.834 13.263 26.129 1.00 66.69 284 LEU A C 1
ATOM 2144 O O . LEU A 1 284 ? -4.538 13.572 24.974 1.00 66.69 284 LEU A O 1
ATOM 2148 N N . LYS A 1 285 ? -3.956 12.749 26.991 1.00 79.44 285 LYS A N 1
ATOM 2149 C CA . LYS A 1 285 ? -2.588 12.426 26.618 1.00 79.44 285 LYS A CA 1
ATOM 2150 C C . LYS A 1 285 ? -2.662 11.226 25.691 1.00 79.44 285 LYS A C 1
ATOM 2152 O O . LYS A 1 285 ? -2.756 10.089 26.143 1.00 79.44 285 LYS A O 1
ATOM 2157 N N . LEU A 1 286 ? -2.670 11.503 24.390 1.00 75.25 286 LEU A N 1
ATOM 2158 C CA . LEU A 1 286 ? -2.654 10.465 23.373 1.00 75.25 286 LEU A CA 1
ATOM 2159 C C . LEU A 1 286 ? -1.439 9.574 23.618 1.00 75.25 286 LEU A C 1
ATOM 2161 O O . LEU A 1 286 ? -0.314 10.059 23.797 1.00 75.25 286 LEU A O 1
ATOM 2165 N N . LYS A 1 287 ? -1.672 8.261 23.660 1.00 83.44 287 LYS A N 1
ATOM 2166 C CA . LYS A 1 287 ? -0.579 7.306 23.803 1.00 83.44 287 LYS A CA 1
ATOM 2167 C C . LYS A 1 287 ? 0.336 7.401 22.586 1.00 83.44 287 LYS A C 1
ATOM 2169 O O . LYS A 1 287 ? -0.044 7.849 21.503 1.00 83.44 287 LYS A O 1
ATOM 2174 N N . ARG A 1 288 ? 1.583 6.972 22.774 1.00 90.44 288 ARG A N 1
ATOM 2175 C CA . ARG A 1 288 ? 2.577 6.969 21.702 1.00 90.44 288 ARG A CA 1
ATOM 2176 C C . ARG A 1 288 ? 2.074 6.110 20.543 1.00 90.44 288 ARG A C 1
ATOM 2178 O O . ARG A 1 288 ? 1.782 4.931 20.740 1.00 90.44 288 ARG A O 1
ATOM 2185 N N . SER A 1 289 ? 2.029 6.693 19.352 1.00 91.25 289 SER A N 1
ATOM 2186 C CA . SER A 1 289 ? 1.665 5.999 18.121 1.00 91.25 289 SER A CA 1
ATOM 2187 C C . SER A 1 289 ? 2.722 4.969 17.711 1.00 91.25 289 SER A C 1
ATOM 2189 O O . SER A 1 289 ? 3.926 5.125 17.962 1.00 91.25 289 SER A O 1
ATOM 2191 N N . TYR A 1 290 ? 2.278 3.903 17.051 1.00 92.12 290 TYR A N 1
ATOM 2192 C CA . TYR A 1 290 ? 3.155 2.943 16.397 1.00 92.12 290 TYR A CA 1
ATOM 2193 C C . TYR A 1 290 ? 3.542 3.465 15.015 1.00 92.12 290 TYR A C 1
ATOM 2195 O O . TYR A 1 290 ? 2.702 3.631 14.138 1.00 92.12 290 TYR A O 1
ATOM 2203 N N . LYS A 1 291 ? 4.835 3.727 14.808 1.00 91.12 291 LYS A N 1
ATOM 2204 C CA . LYS A 1 291 ? 5.349 4.268 13.545 1.00 91.12 291 LYS A CA 1
ATOM 2205 C C . LYS A 1 291 ? 6.177 3.226 12.808 1.00 91.12 291 LYS A C 1
ATOM 2207 O O . LYS A 1 291 ? 7.164 2.714 13.334 1.00 91.12 291 LYS A O 1
ATOM 2212 N N . MET A 1 292 ? 5.842 2.985 11.547 1.00 87.88 292 MET A N 1
ATOM 2213 C CA . MET A 1 292 ? 6.661 2.224 10.612 1.00 87.88 292 MET A CA 1
ATOM 2214 C C . MET A 1 292 ? 7.349 3.180 9.649 1.00 87.88 292 MET A C 1
ATOM 2216 O O . MET A 1 292 ? 6.707 3.788 8.799 1.00 87.88 292 MET A O 1
ATOM 2220 N N . SER A 1 293 ? 8.672 3.296 9.723 1.00 87.25 293 SER A N 1
ATOM 2221 C CA . SER A 1 293 ? 9.427 4.129 8.776 1.00 87.25 293 SER A CA 1
ATOM 2222 C C . SER A 1 293 ? 9.820 3.367 7.508 1.00 87.25 293 SER A C 1
ATOM 2224 O O . SER A 1 293 ? 10.044 2.151 7.528 1.00 87.25 293 SER A O 1
ATOM 2226 N N . ALA A 1 294 ? 10.018 4.084 6.399 1.00 81.69 294 ALA A N 1
ATOM 2227 C CA . ALA A 1 294 ? 10.549 3.497 5.164 1.00 81.69 294 ALA A CA 1
ATOM 2228 C C . ALA A 1 294 ? 11.928 2.848 5.390 1.00 81.69 294 ALA A C 1
ATOM 2230 O O . ALA A 1 294 ? 12.233 1.787 4.835 1.00 81.69 294 ALA A O 1
ATOM 2231 N N . ARG A 1 295 ? 12.747 3.442 6.271 1.00 83.50 295 ARG A N 1
ATOM 2232 C CA . ARG A 1 295 ? 14.050 2.900 6.685 1.00 83.50 295 ARG A CA 1
ATOM 2233 C C . ARG A 1 295 ? 13.897 1.551 7.386 1.00 83.50 295 ARG A C 1
ATOM 2235 O O . ARG A 1 295 ? 14.637 0.622 7.065 1.00 83.50 295 ARG A O 1
ATOM 2242 N N . GLN A 1 296 ? 12.924 1.413 8.286 1.00 86.81 296 GLN A N 1
ATOM 2243 C CA . GLN A 1 296 ? 12.627 0.148 8.959 1.00 86.81 296 GLN A CA 1
ATOM 2244 C C . GLN A 1 296 ? 12.149 -0.913 7.965 1.00 86.81 296 GLN A C 1
ATOM 2246 O O . GLN A 1 296 ? 12.682 -2.022 7.968 1.00 86.81 296 GLN A O 1
ATOM 2251 N N . VAL A 1 297 ? 11.237 -0.567 7.049 1.00 84.88 297 VAL A N 1
ATOM 2252 C CA . VAL A 1 297 ? 10.792 -1.482 5.984 1.00 84.88 297 VAL A CA 1
ATOM 2253 C C . VAL A 1 297 ? 11.984 -1.951 5.148 1.00 84.88 297 VAL A C 1
ATOM 2255 O O . VAL A 1 297 ? 12.156 -3.153 4.945 1.00 84.88 297 VAL A O 1
ATOM 2258 N N . ASN A 1 298 ? 12.859 -1.038 4.716 1.00 83.25 298 ASN A N 1
ATOM 2259 C CA . ASN A 1 298 ? 14.061 -1.358 3.937 1.00 83.25 298 ASN A CA 1
ATOM 2260 C C . ASN A 1 298 ? 15.075 -2.213 4.718 1.00 83.25 298 ASN A C 1
ATOM 2262 O O . ASN A 1 298 ? 15.707 -3.102 4.135 1.00 83.25 298 ASN A O 1
ATOM 2266 N N . LYS A 1 299 ? 15.220 -1.973 6.029 1.00 86.56 299 LYS A N 1
ATOM 2267 C CA . LYS A 1 299 ? 16.078 -2.758 6.929 1.00 86.56 299 LYS A CA 1
ATOM 2268 C C . LYS A 1 299 ? 15.551 -4.188 7.066 1.00 86.56 299 LYS A C 1
ATOM 2270 O O . LYS A 1 299 ? 16.299 -5.132 6.819 1.00 86.56 299 LYS A O 1
ATOM 2275 N N . VAL A 1 300 ? 14.262 -4.352 7.374 1.00 85.81 300 VAL A N 1
ATOM 2276 C CA . VAL A 1 300 ? 13.626 -5.666 7.589 1.00 85.81 300 VAL A CA 1
ATOM 2277 C C . VAL A 1 300 ? 13.539 -6.474 6.290 1.00 85.81 300 VAL A C 1
ATOM 2279 O O . VAL A 1 300 ? 13.802 -7.674 6.291 1.00 85.81 300 VAL A O 1
ATOM 2282 N N . SER A 1 301 ? 13.233 -5.828 5.164 1.00 82.38 301 SER A N 1
ATOM 2283 C CA . SER A 1 301 ? 13.172 -6.480 3.843 1.00 82.38 301 SER A CA 1
ATOM 2284 C C . SER A 1 301 ? 14.541 -6.761 3.225 1.00 82.38 301 SER A C 1
ATOM 2286 O O . SER A 1 301 ? 14.633 -7.495 2.238 1.00 82.38 301 SER A O 1
ATOM 2288 N N . ARG A 1 302 ? 15.615 -6.183 3.785 1.00 85.88 302 ARG A N 1
ATOM 2289 C CA . ARG A 1 302 ? 16.972 -6.200 3.216 1.00 85.88 302 ARG A CA 1
ATOM 2290 C C . ARG A 1 302 ? 16.992 -5.730 1.754 1.00 85.88 302 ARG A C 1
ATOM 2292 O O . ARG A 1 302 ? 17.808 -6.204 0.962 1.00 85.88 302 ARG A O 1
ATOM 2299 N N . MET A 1 303 ? 16.113 -4.789 1.397 1.00 80.44 303 MET A N 1
ATOM 2300 C CA . MET A 1 303 ? 15.972 -4.302 0.020 1.00 80.44 303 MET A CA 1
ATOM 2301 C C . MET A 1 303 ? 17.281 -3.730 -0.539 1.00 80.44 303 MET A C 1
ATOM 2303 O O . MET A 1 303 ? 17.605 -3.979 -1.696 1.00 80.44 303 MET A O 1
ATOM 2307 N N . HIS A 1 304 ? 18.082 -3.057 0.290 1.00 83.19 304 HIS A N 1
ATOM 2308 C CA . HIS A 1 304 ? 19.399 -2.545 -0.106 1.00 83.19 304 HIS A CA 1
ATOM 2309 C C . HIS A 1 304 ? 20.354 -3.659 -0.578 1.00 83.19 304 HIS A C 1
ATOM 2311 O O . HIS A 1 304 ? 21.036 -3.500 -1.586 1.00 83.19 304 HIS A O 1
ATOM 2317 N N . LYS A 1 305 ? 20.365 -4.828 0.089 1.00 85.75 305 LYS A N 1
ATOM 2318 C CA . LYS A 1 305 ? 21.214 -5.964 -0.318 1.00 85.75 305 LYS A CA 1
ATOM 2319 C C . LYS A 1 305 ? 20.790 -6.516 -1.677 1.00 85.75 305 LYS A C 1
ATOM 2321 O O . LYS A 1 305 ? 21.643 -6.930 -2.454 1.00 85.75 305 LYS A O 1
ATOM 2326 N N . LEU A 1 306 ? 19.485 -6.519 -1.956 1.00 81.38 306 LEU A N 1
ATOM 2327 C CA . LEU A 1 306 ? 18.938 -6.956 -3.240 1.00 81.38 306 LEU A CA 1
ATOM 2328 C C . LEU A 1 306 ? 19.244 -5.960 -4.360 1.00 81.38 306 LEU A C 1
ATOM 2330 O O . LEU A 1 306 ? 19.642 -6.392 -5.435 1.00 81.38 306 LEU A O 1
ATOM 2334 N N . ALA A 1 307 ? 19.122 -4.655 -4.102 1.00 83.38 307 ALA A N 1
ATOM 2335 C CA . ALA A 1 307 ? 19.515 -3.617 -5.055 1.00 83.38 307 ALA A CA 1
ATOM 2336 C C . ALA A 1 307 ? 21.004 -3.742 -5.422 1.00 83.38 307 ALA A C 1
ATOM 2338 O O . ALA A 1 307 ? 21.328 -3.941 -6.589 1.00 83.38 307 ALA A O 1
ATOM 2339 N N . LYS A 1 308 ? 21.885 -3.824 -4.415 1.00 88.25 308 LYS A N 1
ATOM 2340 C CA . LYS A 1 308 ? 23.330 -4.038 -4.613 1.00 88.25 308 LYS A CA 1
ATOM 2341 C C . LYS A 1 308 ? 23.656 -5.367 -5.306 1.00 88.25 308 LYS A C 1
ATOM 2343 O O . LYS A 1 308 ? 24.695 -5.508 -5.945 1.00 88.25 308 LYS A O 1
ATOM 2348 N N . HIS A 1 309 ? 22.824 -6.397 -5.139 1.00 86.38 309 HIS A N 1
ATOM 2349 C CA . HIS A 1 309 ? 22.991 -7.652 -5.876 1.00 86.38 309 HIS A CA 1
ATOM 2350 C C . HIS A 1 309 ? 22.583 -7.497 -7.343 1.00 86.38 309 HIS A C 1
ATOM 2352 O O . HIS A 1 309 ? 23.326 -7.930 -8.214 1.00 86.38 309 HIS A O 1
ATOM 2358 N N . ARG A 1 310 ? 21.452 -6.838 -7.622 1.00 83.81 310 ARG A N 1
ATOM 2359 C CA . ARG A 1 310 ? 21.008 -6.526 -8.986 1.00 83.81 310 ARG A CA 1
ATOM 2360 C C . ARG A 1 310 ? 22.049 -5.696 -9.736 1.00 83.81 310 ARG A C 1
ATOM 2362 O O . ARG A 1 310 ? 22.348 -6.025 -10.875 1.00 83.81 310 ARG A O 1
ATOM 2369 N N . GLU A 1 311 ? 22.620 -4.680 -9.095 1.00 86.81 311 GLU A N 1
ATOM 2370 C CA . GLU A 1 311 ? 23.722 -3.877 -9.647 1.00 86.81 311 GLU A CA 1
ATOM 2371 C C . GLU A 1 311 ? 24.934 -4.748 -9.989 1.00 86.81 311 GLU A C 1
ATOM 2373 O O . GLU A 1 311 ? 25.455 -4.670 -11.095 1.00 86.81 311 GLU A O 1
ATOM 2378 N N . ARG A 1 312 ? 25.329 -5.657 -9.088 1.00 89.69 312 ARG A N 1
ATOM 2379 C CA . ARG A 1 312 ? 26.412 -6.616 -9.355 1.00 89.69 312 ARG A CA 1
ATOM 2380 C C . ARG A 1 312 ? 26.107 -7.555 -10.519 1.00 89.69 312 ARG A C 1
ATOM 2382 O O . ARG A 1 312 ? 27.010 -7.851 -11.287 1.00 89.69 312 ARG A O 1
ATOM 2389 N N . VAL A 1 313 ? 24.866 -8.025 -10.659 1.00 85.31 313 VAL A N 1
ATOM 2390 C CA . VAL A 1 313 ? 24.449 -8.857 -11.802 1.00 85.31 313 VAL A CA 1
ATOM 2391 C C . VAL A 1 313 ? 24.501 -8.049 -13.099 1.00 85.31 313 VAL A C 1
ATOM 2393 O O . VAL A 1 313 ? 25.049 -8.531 -14.084 1.00 85.31 313 VAL A O 1
ATOM 2396 N N . LEU A 1 314 ? 23.991 -6.816 -13.089 1.00 84.50 314 LEU A N 1
ATOM 2397 C CA . LEU A 1 314 ? 24.054 -5.892 -14.226 1.00 84.50 314 LEU A CA 1
ATOM 2398 C C . LEU A 1 314 ? 25.494 -5.558 -14.639 1.00 84.50 314 LEU A C 1
ATOM 2400 O O . LEU A 1 314 ? 25.754 -5.379 -15.822 1.00 84.50 314 LEU A O 1
ATOM 2404 N N . ALA A 1 315 ? 26.423 -5.497 -13.683 1.00 87.00 315 ALA A N 1
ATOM 2405 C CA . ALA A 1 315 ? 27.832 -5.211 -13.938 1.00 87.00 315 ALA A CA 1
ATOM 2406 C C . ALA A 1 315 ? 28.606 -6.379 -14.578 1.00 87.00 315 ALA A C 1
ATOM 2408 O O . ALA A 1 315 ? 29.726 -6.174 -15.037 1.00 87.00 315 ALA A O 1
ATOM 2409 N N . GLN A 1 316 ? 28.047 -7.593 -14.619 1.00 88.94 316 GLN A N 1
ATOM 2410 C CA . GLN A 1 316 ? 28.708 -8.731 -15.264 1.00 88.94 316 GLN A CA 1
ATOM 2411 C C . GLN A 1 316 ? 28.793 -8.526 -16.782 1.00 88.94 316 GLN A C 1
ATOM 2413 O O . GLN A 1 316 ? 27.823 -8.092 -17.403 1.00 88.94 316 GLN A O 1
ATOM 2418 N N . MET A 1 317 ? 29.929 -8.891 -17.389 1.00 64.81 317 MET A N 1
ATOM 2419 C CA . MET A 1 317 ? 30.200 -8.665 -18.819 1.00 64.81 317 MET A CA 1
ATOM 2420 C C . MET A 1 317 ? 29.156 -9.291 -19.751 1.00 64.81 317 MET A C 1
ATOM 2422 O O . MET A 1 317 ? 28.809 -8.696 -20.769 1.00 64.81 317 MET A O 1
ATOM 2426 N N . SER A 1 318 ? 28.573 -10.431 -19.368 1.00 83.44 318 SER A N 1
ATOM 2427 C CA . SER A 1 318 ? 27.487 -11.083 -20.116 1.00 83.44 318 SER A CA 1
ATOM 2428 C C . SER A 1 318 ? 26.220 -10.226 -20.253 1.00 83.44 318 SER A C 1
ATOM 2430 O O . SER A 1 318 ? 25.377 -10.513 -21.095 1.00 83.44 318 SER A O 1
ATOM 2432 N N . ASN A 1 319 ? 26.094 -9.149 -19.471 1.00 87.00 319 ASN A N 1
ATOM 2433 C CA . ASN A 1 319 ? 24.971 -8.213 -19.499 1.00 87.00 319 ASN A CA 1
ATOM 2434 C C . ASN A 1 319 ? 25.342 -6.842 -20.095 1.00 87.00 319 ASN A C 1
ATOM 2436 O O . ASN A 1 319 ? 24.583 -5.883 -19.936 1.00 87.00 319 ASN A O 1
ATOM 2440 N N . ALA A 1 320 ? 26.471 -6.725 -20.807 1.00 90.38 320 ALA A N 1
ATOM 2441 C CA . ALA A 1 320 ? 26.932 -5.461 -21.391 1.00 90.38 320 ALA A CA 1
ATOM 2442 C C . ALA A 1 320 ? 25.877 -4.784 -22.289 1.00 90.38 320 ALA A C 1
ATOM 2444 O O . ALA A 1 320 ? 25.742 -3.562 -22.267 1.00 90.38 320 ALA A O 1
ATOM 2445 N N . ALA A 1 321 ? 25.079 -5.559 -23.035 1.00 91.00 321 ALA A N 1
ATOM 2446 C CA . ALA A 1 321 ? 23.974 -5.030 -23.839 1.00 91.00 321 ALA A CA 1
ATOM 2447 C C . ALA A 1 321 ? 22.888 -4.358 -22.979 1.00 91.00 321 ALA A C 1
ATOM 2449 O O . ALA A 1 321 ? 22.466 -3.244 -23.279 1.00 91.00 321 ALA A O 1
ATOM 2450 N N . ALA A 1 322 ? 22.491 -4.986 -21.869 1.00 89.81 322 ALA A N 1
ATOM 2451 C CA . ALA A 1 322 ? 21.510 -4.431 -20.938 1.00 89.81 322 ALA A CA 1
ATOM 2452 C C . ALA A 1 322 ? 22.045 -3.193 -20.201 1.00 89.81 322 ALA A C 1
ATOM 2454 O O . ALA A 1 322 ? 21.296 -2.246 -19.961 1.00 89.81 322 ALA A O 1
ATOM 2455 N N . LYS A 1 323 ? 23.344 -3.176 -19.876 1.00 91.44 323 LYS A N 1
ATOM 2456 C CA . LYS A 1 323 ? 24.010 -2.006 -19.291 1.00 91.44 323 LYS A CA 1
ATOM 2457 C C . LYS A 1 323 ? 24.005 -0.822 -20.265 1.00 91.44 323 LYS A C 1
ATOM 2459 O O . LYS A 1 323 ? 23.501 0.235 -19.909 1.00 91.44 323 LYS A O 1
ATOM 2464 N N . ARG A 1 324 ? 24.428 -1.029 -21.520 1.00 93.50 324 ARG A N 1
ATOM 2465 C CA . ARG A 1 324 ? 24.364 -0.002 -22.580 1.00 93.50 324 ARG A CA 1
ATOM 2466 C C . ARG A 1 324 ? 22.938 0.494 -22.827 1.00 93.50 324 ARG A C 1
ATOM 2468 O O . ARG A 1 324 ? 22.725 1.690 -23.011 1.00 93.50 324 ARG A O 1
ATOM 2475 N N . ALA A 1 325 ? 21.956 -0.406 -22.796 1.00 91.94 325 ALA A N 1
ATOM 2476 C CA . ALA A 1 325 ? 20.542 -0.059 -22.899 1.00 91.94 325 ALA A CA 1
ATOM 2477 C C . ALA A 1 325 ? 20.085 0.856 -21.746 1.00 91.94 325 ALA A C 1
ATOM 2479 O O . ALA A 1 325 ? 19.451 1.880 -21.996 1.00 91.94 325 ALA A O 1
ATOM 2480 N N . LEU A 1 326 ? 20.448 0.538 -20.496 1.00 90.19 326 LEU A N 1
ATOM 2481 C CA . LEU A 1 326 ? 20.166 1.393 -19.336 1.00 90.19 326 LEU A CA 1
ATOM 2482 C C . LEU A 1 326 ? 20.847 2.758 -19.456 1.00 90.19 326 LEU A C 1
ATOM 2484 O O . LEU A 1 326 ? 20.174 3.773 -19.273 1.00 90.19 326 LEU A O 1
ATOM 2488 N N . ASP A 1 327 ? 22.130 2.780 -19.816 1.00 93.25 327 ASP A N 1
ATOM 2489 C CA . ASP A 1 327 ? 22.898 4.013 -20.006 1.00 93.25 327 ASP A CA 1
ATOM 2490 C C . ASP A 1 327 ? 22.276 4.885 -21.103 1.00 93.25 327 ASP A C 1
ATOM 2492 O O . ASP A 1 327 ? 22.183 6.095 -20.954 1.00 93.25 327 ASP A O 1
ATOM 2496 N N . THR A 1 328 ? 21.751 4.279 -22.172 1.00 93.69 328 THR A N 1
ATOM 2497 C CA . THR A 1 328 ? 21.013 5.001 -23.221 1.00 93.69 328 THR A CA 1
ATOM 2498 C C . THR A 1 328 ? 19.746 5.647 -22.656 1.00 93.69 328 THR A C 1
ATOM 2500 O O . THR A 1 328 ? 19.479 6.815 -22.932 1.00 93.69 328 THR A O 1
ATOM 2503 N N . THR A 1 329 ? 18.972 4.933 -21.828 1.00 90.00 329 THR A N 1
ATOM 2504 C CA . THR A 1 329 ? 17.738 5.484 -21.230 1.00 90.00 329 THR A CA 1
ATOM 2505 C C . THR A 1 329 ? 17.966 6.533 -20.143 1.00 90.00 329 THR A C 1
ATOM 2507 O O . THR A 1 329 ? 17.052 7.315 -19.875 1.00 90.00 329 THR A O 1
ATOM 2510 N N . SER A 1 330 ? 19.133 6.537 -19.490 1.00 89.88 330 SER A N 1
ATOM 2511 C CA . SER A 1 330 ? 19.444 7.464 -18.396 1.00 89.88 330 SER A CA 1
ATOM 2512 C C . SER A 1 330 ? 19.938 8.825 -18.884 1.00 89.88 330 SER A C 1
ATOM 2514 O O . SER A 1 330 ? 19.891 9.786 -18.114 1.00 89.88 330 SER A O 1
ATOM 2516 N N . ARG A 1 331 ? 20.366 8.938 -20.150 1.00 93.06 331 ARG A N 1
ATOM 2517 C CA . ARG A 1 331 ? 20.786 10.221 -20.720 1.00 93.06 331 ARG A CA 1
ATOM 2518 C C . ARG A 1 331 ? 19.631 11.231 -20.717 1.00 93.06 331 ARG A C 1
ATOM 2520 O O . ARG A 1 331 ? 18.513 10.875 -21.101 1.00 93.06 331 ARG A O 1
ATOM 2527 N N . PRO A 1 332 ? 19.883 12.498 -20.343 1.00 91.62 332 PRO A N 1
ATOM 2528 C CA . PRO A 1 332 ? 18.848 13.529 -20.273 1.00 91.62 332 PRO A CA 1
ATOM 2529 C C . PRO A 1 332 ? 18.184 13.795 -21.632 1.00 91.62 332 PRO A C 1
ATOM 2531 O O . PRO A 1 332 ? 16.992 14.078 -21.679 1.00 91.62 332 PRO A O 1
ATOM 2534 N N . GLU A 1 333 ? 18.905 13.612 -22.740 1.00 92.38 333 GLU A N 1
ATOM 2535 C CA . GLU A 1 333 ? 18.369 13.699 -24.109 1.00 92.38 333 GLU A CA 1
ATOM 2536 C C . GLU A 1 333 ? 17.283 12.652 -24.422 1.00 92.38 333 GLU A C 1
ATOM 2538 O O . GLU A 1 333 ? 16.394 12.901 -25.233 1.00 92.38 333 GLU A O 1
ATOM 2543 N N . ASN A 1 334 ? 17.305 11.509 -23.728 1.00 92.38 334 ASN A N 1
ATOM 2544 C CA . ASN A 1 334 ? 16.342 10.413 -23.881 1.00 92.38 334 ASN A CA 1
ATOM 2545 C C . ASN A 1 334 ? 15.294 10.386 -22.752 1.00 92.38 334 ASN A C 1
ATOM 2547 O O . ASN A 1 334 ? 14.504 9.436 -22.618 1.00 92.38 334 ASN A O 1
ATOM 2551 N N . SER A 1 335 ? 15.277 11.417 -21.904 1.00 91.69 335 SER A N 1
ATOM 2552 C CA . SER A 1 335 ? 14.302 11.563 -20.834 1.00 91.69 335 SER A CA 1
ATOM 2553 C C . SER A 1 335 ? 13.071 12.329 -21.318 1.00 91.69 335 SER A C 1
ATOM 2555 O O . SER A 1 335 ? 13.145 13.486 -21.709 1.00 91.69 335 SER A O 1
ATOM 2557 N N . LEU A 1 336 ? 11.892 11.704 -21.209 1.00 89.50 336 LEU A N 1
ATOM 2558 C CA . LEU A 1 336 ? 10.616 12.378 -21.495 1.00 89.50 336 LEU A CA 1
ATOM 2559 C C . LEU A 1 336 ? 10.337 13.560 -20.553 1.00 89.50 336 LEU A C 1
ATOM 2561 O O . LEU A 1 336 ? 9.520 14.408 -20.877 1.00 89.50 336 LEU A O 1
ATOM 2565 N N . GLY A 1 337 ? 10.977 13.612 -19.380 1.00 90.44 337 GLY A N 1
ATOM 2566 C CA . GLY A 1 337 ? 10.755 14.691 -18.412 1.00 90.44 337 GLY A CA 1
ATOM 2567 C C . GLY A 1 337 ? 11.474 15.998 -18.752 1.00 90.44 337 GLY A C 1
ATOM 2568 O O . GLY A 1 337 ? 11.137 17.025 -18.177 1.00 90.44 337 GLY A O 1
ATOM 2569 N N . THR A 1 338 ? 12.464 15.950 -19.641 1.00 91.00 338 THR A N 1
ATOM 2570 C CA . THR A 1 338 ? 13.292 17.091 -20.074 1.00 91.00 338 THR A CA 1
ATOM 2571 C C . THR A 1 338 ? 13.010 17.493 -21.521 1.00 91.00 338 THR A C 1
ATOM 2573 O O . THR A 1 338 ? 13.602 18.448 -22.013 1.00 91.00 338 THR A O 1
ATOM 2576 N N . ALA A 1 339 ? 12.128 16.768 -22.214 1.00 92.56 339 ALA A N 1
ATOM 2577 C CA . ALA A 1 339 ? 11.729 17.086 -23.574 1.00 92.56 339 ALA A CA 1
ATOM 2578 C C . ALA A 1 339 ? 10.718 18.244 -23.570 1.00 92.56 339 ALA A C 1
ATOM 2580 O O . ALA A 1 339 ? 9.645 18.140 -22.981 1.00 92.56 339 ALA A O 1
ATOM 2581 N N . ASP A 1 340 ? 11.081 19.336 -24.233 1.00 95.94 340 ASP A N 1
ATOM 2582 C CA . ASP A 1 340 ? 10.301 20.570 -24.393 1.00 95.94 340 ASP A CA 1
ATOM 2583 C C . ASP A 1 340 ? 9.705 20.719 -25.808 1.00 95.94 340 ASP A C 1
ATOM 2585 O O . ASP A 1 340 ? 8.890 21.607 -26.036 1.00 95.94 340 ASP A O 1
ATOM 2589 N N . SER A 1 341 ? 10.080 19.839 -26.745 1.00 97.19 341 SER A N 1
ATOM 2590 C CA . SER A 1 341 ? 9.606 19.829 -28.132 1.00 97.19 341 SER A CA 1
ATOM 2591 C C . SER A 1 341 ? 9.106 18.445 -28.554 1.00 97.19 341 SER A C 1
ATOM 2593 O O . SER A 1 341 ? 9.543 17.415 -28.024 1.00 97.19 341 SER A O 1
ATOM 2595 N N . MET A 1 342 ? 8.216 18.405 -29.548 1.00 96.56 342 MET A N 1
ATOM 2596 C CA . MET A 1 342 ? 7.670 17.155 -30.090 1.00 96.56 342 MET A CA 1
ATOM 2597 C C . MET A 1 342 ? 8.745 16.268 -30.728 1.00 96.56 342 MET A C 1
ATOM 2599 O O . MET A 1 342 ? 8.692 15.040 -30.610 1.00 96.56 342 MET A O 1
ATOM 2603 N N . GLU A 1 343 ? 9.771 16.862 -31.334 1.00 96.94 343 GLU A N 1
ATOM 2604 C CA . GLU A 1 343 ? 10.910 16.141 -31.903 1.00 96.94 343 GLU A CA 1
ATOM 2605 C C . GLU A 1 343 ? 11.739 15.490 -30.794 1.00 96.94 343 GLU A C 1
ATOM 2607 O O . GLU A 1 343 ? 12.133 14.330 -30.920 1.00 96.94 343 GLU A O 1
ATOM 2612 N N . LYS A 1 344 ? 11.979 16.198 -29.678 1.00 95.31 344 LYS A N 1
ATOM 2613 C CA . LYS A 1 344 ? 12.673 15.625 -28.513 1.00 95.31 344 LYS A CA 1
ATOM 2614 C C . LYS A 1 344 ? 11.860 14.493 -27.883 1.00 95.31 344 LYS A C 1
ATOM 2616 O O . LYS A 1 344 ? 12.439 13.456 -27.564 1.00 95.31 344 LYS A O 1
ATOM 2621 N N . ILE A 1 345 ? 10.537 14.642 -27.766 1.00 95.81 345 ILE A N 1
ATOM 2622 C CA . ILE A 1 345 ? 9.642 13.574 -27.286 1.00 95.81 345 ILE A CA 1
ATOM 2623 C C . ILE A 1 345 ? 9.743 12.346 -28.197 1.00 95.81 345 ILE A C 1
ATOM 2625 O O . ILE A 1 345 ? 9.951 11.232 -27.710 1.00 95.81 345 ILE A O 1
ATOM 2629 N N . SER A 1 346 ? 9.658 12.546 -29.513 1.00 96.12 346 SER A N 1
ATOM 2630 C CA . SER A 1 346 ? 9.714 11.470 -30.509 1.00 96.12 346 SER A CA 1
ATOM 2631 C C . SER A 1 346 ? 11.066 10.754 -30.501 1.00 96.12 346 SER A C 1
ATOM 2633 O O . SER A 1 346 ? 11.113 9.522 -30.474 1.00 96.12 346 SER A O 1
ATOM 2635 N N . ARG A 1 347 ? 12.177 11.502 -30.430 1.00 95.50 347 ARG A N 1
ATOM 2636 C CA . ARG A 1 347 ? 13.530 10.936 -30.292 1.00 95.50 347 ARG A CA 1
ATOM 2637 C C . ARG A 1 347 ? 13.679 10.124 -29.007 1.00 95.50 347 ARG A C 1
ATOM 2639 O O . ARG A 1 347 ? 14.117 8.976 -29.071 1.00 95.50 347 ARG A O 1
ATOM 2646 N N . ALA A 1 348 ? 13.260 10.672 -27.866 1.00 94.62 348 ALA A N 1
ATOM 2647 C CA . ALA A 1 348 ? 13.308 9.976 -26.582 1.00 94.62 348 ALA A CA 1
ATOM 2648 C C . ALA A 1 348 ? 12.451 8.699 -26.589 1.00 94.62 348 ALA A C 1
ATOM 2650 O O . ALA A 1 348 ? 12.871 7.662 -26.068 1.00 94.62 348 ALA A O 1
ATOM 2651 N N . HIS A 1 349 ? 11.269 8.742 -27.211 1.00 95.38 349 HIS A N 1
ATOM 2652 C CA . HIS A 1 349 ? 10.409 7.574 -27.378 1.00 95.38 349 HIS A CA 1
ATOM 2653 C C . HIS A 1 349 ? 11.069 6.502 -28.256 1.00 95.38 349 HIS A C 1
ATOM 2655 O O . HIS A 1 349 ? 11.148 5.346 -27.841 1.00 95.38 349 HIS A O 1
ATOM 2661 N N . MET A 1 350 ? 11.608 6.867 -29.425 1.00 94.56 350 MET A N 1
ATOM 2662 C CA . MET A 1 350 ? 12.304 5.921 -30.306 1.00 94.56 350 MET A CA 1
ATOM 2663 C C . MET A 1 350 ? 13.530 5.297 -29.638 1.00 94.56 350 MET A C 1
ATOM 2665 O O . MET A 1 350 ? 13.721 4.084 -29.725 1.00 94.56 350 MET A O 1
ATOM 2669 N N . ALA A 1 351 ? 14.339 6.095 -28.935 1.00 93.19 351 ALA A N 1
ATOM 2670 C CA . ALA A 1 351 ? 15.492 5.595 -28.192 1.00 93.19 351 ALA A CA 1
ATOM 2671 C C . ALA A 1 351 ? 15.072 4.558 -27.139 1.00 93.19 351 ALA A C 1
ATOM 2673 O O . ALA A 1 351 ? 15.679 3.493 -27.049 1.00 93.19 351 ALA A O 1
ATOM 2674 N N . ARG A 1 352 ? 13.989 4.824 -26.394 1.00 93.19 352 ARG A N 1
ATOM 2675 C CA . ARG A 1 352 ? 13.425 3.888 -25.407 1.00 93.19 352 ARG A CA 1
ATOM 2676 C C . ARG A 1 352 ? 12.854 2.630 -26.051 1.00 93.19 352 ARG A C 1
ATOM 2678 O O . ARG A 1 352 ? 13.108 1.542 -25.546 1.00 93.19 352 ARG A O 1
ATOM 2685 N N . SER A 1 353 ? 12.137 2.770 -27.163 1.00 93.88 353 SER A N 1
ATOM 2686 C CA . SER A 1 353 ? 11.563 1.639 -27.895 1.00 93.88 353 SER A CA 1
ATOM 2687 C C . SER A 1 353 ? 12.654 0.692 -28.397 1.00 93.88 353 SER A C 1
ATOM 2689 O O . SER A 1 353 ? 12.529 -0.515 -28.225 1.00 93.88 353 SER A O 1
ATOM 2691 N N . LYS A 1 354 ? 13.761 1.221 -28.942 1.00 93.56 354 LYS A N 1
ATOM 2692 C CA . LYS A 1 354 ? 14.889 0.413 -29.446 1.00 93.56 354 LYS A CA 1
ATOM 2693 C C . LYS A 1 354 ? 15.570 -0.422 -28.360 1.00 93.56 354 LYS A C 1
ATOM 2695 O O . LYS A 1 354 ? 16.058 -1.513 -28.630 1.00 93.56 354 LYS A O 1
ATOM 2700 N N . VAL A 1 355 ? 15.624 0.086 -27.129 1.00 95.00 355 VAL A N 1
ATOM 2701 C CA . VAL A 1 355 ? 16.293 -0.600 -26.010 1.00 95.00 355 VAL A CA 1
ATOM 2702 C C . VAL A 1 355 ? 15.340 -1.431 -25.151 1.00 95.00 355 VAL A C 1
ATOM 2704 O O . VAL A 1 355 ? 15.800 -2.241 -24.342 1.00 95.00 355 VAL A O 1
ATOM 2707 N N . GLN A 1 356 ? 14.025 -1.272 -25.329 1.00 93.56 356 GLN A N 1
ATOM 2708 C CA . GLN A 1 356 ? 13.000 -1.950 -24.540 1.00 93.56 356 GLN A CA 1
ATOM 2709 C C . GLN A 1 356 ? 13.129 -3.473 -24.617 1.00 93.56 356 GLN A C 1
ATOM 2711 O O . GLN A 1 356 ? 13.157 -4.118 -23.569 1.00 93.56 356 GLN A O 1
ATOM 2716 N N . ASP A 1 357 ? 13.297 -4.036 -25.814 1.00 91.56 357 ASP A N 1
ATOM 2717 C CA . ASP A 1 357 ? 13.421 -5.487 -26.001 1.00 91.56 357 ASP A CA 1
ATOM 2718 C C . ASP A 1 357 ? 14.670 -6.046 -25.318 1.00 91.56 357 ASP A C 1
ATOM 2720 O O . ASP A 1 357 ? 14.625 -7.103 -24.691 1.00 91.56 357 ASP A O 1
ATOM 2724 N N . THR A 1 358 ? 15.777 -5.299 -25.350 1.00 92.81 358 THR A N 1
ATOM 2725 C CA . THR A 1 358 ? 17.026 -5.693 -24.677 1.00 92.81 358 THR A CA 1
ATOM 2726 C C . THR A 1 358 ? 16.852 -5.704 -23.157 1.00 92.81 358 THR A C 1
ATOM 2728 O O . THR A 1 358 ? 17.269 -6.646 -22.478 1.00 92.81 358 THR A O 1
ATOM 2731 N N . LEU A 1 359 ? 16.199 -4.679 -22.601 1.00 92.19 359 LEU A N 1
ATOM 2732 C CA . LEU A 1 359 ? 15.897 -4.613 -21.169 1.00 92.19 359 LEU A CA 1
ATOM 2733 C C . LEU A 1 359 ? 14.895 -5.691 -20.753 1.00 92.19 359 LEU A C 1
ATOM 2735 O O . LEU A 1 359 ? 15.049 -6.298 -19.693 1.00 92.19 359 LEU A O 1
ATOM 2739 N N . GLN A 1 360 ? 13.894 -5.963 -21.587 1.00 92.25 360 GLN A N 1
ATOM 2740 C CA . GLN A 1 360 ? 12.906 -7.005 -21.347 1.00 92.25 360 GLN A CA 1
ATOM 2741 C C . GLN A 1 360 ? 13.540 -8.398 -21.399 1.00 92.25 360 GLN A C 1
ATOM 2743 O O . GLN A 1 360 ? 13.290 -9.204 -20.500 1.00 92.25 360 GLN A O 1
ATOM 2748 N N . ALA A 1 361 ? 14.413 -8.658 -22.376 1.00 91.12 361 ALA A N 1
ATOM 2749 C CA . ALA A 1 361 ? 15.193 -9.886 -22.465 1.00 91.12 361 ALA A CA 1
ATOM 2750 C C . ALA A 1 361 ? 16.031 -10.084 -21.195 1.00 91.12 361 ALA A C 1
ATOM 2752 O O . ALA A 1 361 ? 15.918 -11.127 -20.551 1.00 91.12 361 ALA A O 1
ATOM 2753 N N . PHE A 1 362 ? 16.762 -9.056 -20.747 1.00 91.75 362 PHE A N 1
ATOM 2754 C CA . PHE A 1 362 ? 17.510 -9.096 -19.486 1.00 91.75 362 PHE A CA 1
ATOM 2755 C C . PHE A 1 362 ? 16.612 -9.401 -18.275 1.00 91.75 362 PHE A C 1
ATOM 2757 O O . PHE A 1 362 ? 16.908 -10.278 -17.463 1.00 91.75 362 PHE A O 1
ATOM 2764 N N . GLU A 1 363 ? 15.475 -8.717 -18.166 1.00 89.06 363 GLU A N 1
ATOM 2765 C CA . GLU A 1 363 ? 14.510 -8.900 -17.079 1.00 89.06 363 GLU A CA 1
ATOM 2766 C C . GLU A 1 363 ? 13.809 -10.272 -17.099 1.00 89.06 363 GLU A C 1
ATOM 2768 O O . GLU A 1 363 ? 13.247 -10.679 -16.070 1.00 89.06 363 GLU A O 1
ATOM 2773 N N . SER A 1 364 ? 13.850 -10.967 -18.241 1.00 91.44 364 SER A N 1
ATOM 2774 C CA . SER A 1 364 ? 13.319 -12.317 -18.458 1.00 91.44 364 SER A CA 1
ATOM 2775 C C . SER A 1 364 ? 14.339 -13.437 -18.223 1.00 91.44 364 SER A C 1
ATOM 2777 O O . SER A 1 364 ? 13.948 -14.600 -18.128 1.00 91.44 364 SER A O 1
ATOM 2779 N N . ILE A 1 365 ? 15.629 -13.118 -18.050 1.00 92.00 365 ILE A N 1
ATOM 2780 C CA . ILE A 1 365 ? 16.659 -14.116 -17.734 1.00 92.00 365 ILE A CA 1
ATOM 2781 C C . ILE A 1 365 ? 16.243 -14.889 -16.475 1.00 92.00 365 ILE A C 1
ATOM 2783 O O . ILE A 1 365 ? 15.882 -14.298 -15.454 1.00 92.00 365 ILE A O 1
ATOM 2787 N N . ASN A 1 366 ? 16.358 -16.222 -16.503 1.00 91.75 366 ASN A N 1
ATOM 2788 C CA . ASN A 1 366 ? 15.973 -17.108 -15.394 1.00 91.75 366 ASN A CA 1
ATOM 2789 C C . ASN A 1 366 ? 16.527 -16.656 -14.033 1.00 91.75 366 ASN A C 1
ATOM 2791 O O . ASN A 1 366 ? 15.838 -16.718 -13.014 1.00 91.75 366 ASN A O 1
ATOM 2795 N N . ARG A 1 367 ? 17.766 -16.157 -14.008 1.00 87.62 367 ARG A N 1
ATOM 2796 C CA . ARG A 1 367 ? 18.395 -15.586 -12.811 1.00 87.62 367 ARG A CA 1
ATOM 2797 C C . ARG A 1 367 ? 17.644 -14.358 -12.281 1.00 87.62 367 ARG A C 1
ATOM 2799 O O . ARG A 1 367 ? 17.398 -14.274 -11.078 1.00 87.62 367 ARG A O 1
ATOM 2806 N N . MET A 1 368 ? 17.235 -13.446 -13.161 1.00 87.62 368 MET A N 1
ATOM 2807 C CA . MET A 1 368 ? 16.456 -12.253 -12.814 1.00 87.62 368 MET A CA 1
ATOM 2808 C C . MET A 1 368 ? 15.041 -12.612 -12.359 1.00 87.62 368 MET A C 1
ATOM 2810 O O . MET A 1 368 ? 14.574 -12.082 -11.351 1.00 87.62 368 MET A O 1
ATOM 2814 N N . LEU A 1 369 ? 14.390 -13.578 -13.013 1.00 90.25 369 LEU A N 1
ATOM 2815 C CA . LEU A 1 369 ? 13.087 -14.097 -12.585 1.00 90.25 369 LEU A CA 1
ATOM 2816 C C . LEU A 1 369 ? 13.155 -14.744 -11.192 1.00 90.25 369 LEU A C 1
ATOM 2818 O O . LEU A 1 369 ? 12.340 -14.425 -10.320 1.00 90.25 369 LEU A O 1
ATOM 2822 N N . LYS A 1 370 ? 14.165 -15.590 -10.934 1.00 91.38 370 LYS A N 1
ATOM 2823 C CA . LYS A 1 370 ? 14.423 -16.178 -9.605 1.00 91.38 370 LYS A CA 1
ATOM 2824 C C . LYS A 1 370 ? 14.660 -15.094 -8.551 1.00 91.38 370 LYS A C 1
ATOM 2826 O O . LYS A 1 370 ? 14.103 -15.165 -7.449 1.00 91.38 370 LYS A O 1
ATOM 2831 N N . MET A 1 371 ? 15.430 -14.059 -8.889 1.00 86.56 371 MET A N 1
ATOM 2832 C CA . MET A 1 371 ? 15.687 -12.926 -8.000 1.00 86.56 371 MET A CA 1
ATOM 2833 C C . MET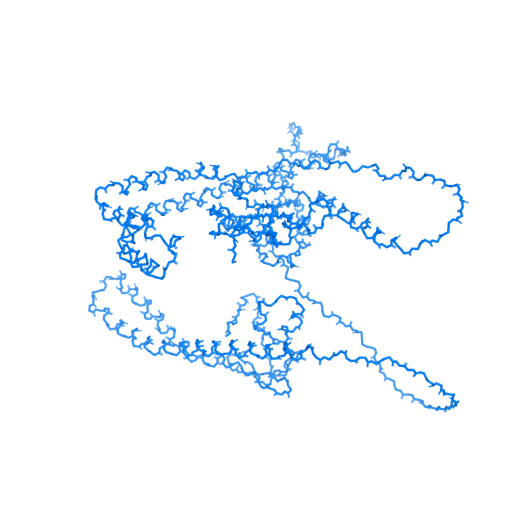 A 1 371 ? 14.408 -12.129 -7.701 1.00 86.56 371 MET A C 1
ATOM 2835 O O . MET A 1 371 ? 14.120 -11.879 -6.531 1.00 86.56 371 MET A O 1
ATOM 2839 N N . LYS A 1 372 ? 13.599 -11.793 -8.716 1.00 86.44 372 LYS A N 1
ATOM 2840 C CA . LYS A 1 372 ? 12.298 -11.117 -8.555 1.00 86.44 372 LYS A CA 1
ATOM 2841 C C . LYS A 1 372 ? 11.337 -11.921 -7.691 1.00 86.44 372 LYS A C 1
ATOM 2843 O O . LYS A 1 372 ? 10.720 -11.363 -6.786 1.00 86.44 372 LYS A O 1
ATOM 2848 N N . ARG A 1 373 ? 11.228 -13.234 -7.921 1.00 91.31 373 ARG A N 1
ATOM 2849 C CA . ARG A 1 373 ? 10.395 -14.125 -7.098 1.00 91.31 373 ARG A CA 1
ATOM 2850 C C . ARG A 1 373 ? 10.863 -14.120 -5.645 1.00 91.31 373 ARG A C 1
ATOM 2852 O O . ARG A 1 373 ? 10.052 -13.936 -4.741 1.00 91.31 373 ARG A O 1
ATOM 2859 N N . THR A 1 374 ? 12.169 -14.245 -5.419 1.00 88.62 374 THR A N 1
ATOM 2860 C CA . THR A 1 374 ? 12.765 -14.178 -4.075 1.00 88.62 374 THR A CA 1
ATOM 2861 C C . THR A 1 374 ? 12.484 -12.831 -3.408 1.00 88.62 374 THR A C 1
ATOM 2863 O O . THR A 1 374 ? 12.101 -12.784 -2.239 1.00 88.62 374 THR A O 1
ATOM 2866 N N . GLN A 1 375 ? 12.622 -11.729 -4.146 1.00 85.56 375 GLN A N 1
ATOM 2867 C CA . GLN A 1 375 ? 12.310 -10.384 -3.669 1.00 85.56 375 GLN A CA 1
ATOM 2868 C C . GLN A 1 375 ? 10.831 -10.244 -3.301 1.00 85.56 375 GLN A C 1
ATOM 2870 O O . GLN A 1 375 ? 10.521 -9.700 -2.239 1.00 85.56 375 GLN A O 1
ATOM 2875 N N . ARG A 1 376 ? 9.922 -10.741 -4.145 1.00 87.25 376 ARG A N 1
ATOM 2876 C CA . ARG A 1 376 ? 8.480 -10.732 -3.891 1.00 87.25 376 ARG A CA 1
ATOM 2877 C C . ARG A 1 376 ? 8.152 -11.480 -2.601 1.00 87.25 376 ARG A C 1
ATOM 2879 O O . ARG A 1 376 ? 7.567 -10.875 -1.709 1.00 87.25 376 ARG A O 1
ATOM 2886 N N . LEU A 1 377 ? 8.617 -12.722 -2.459 1.00 90.56 377 LEU A N 1
ATOM 2887 C CA . LEU A 1 377 ? 8.385 -13.543 -1.263 1.00 90.56 377 LEU A CA 1
ATOM 2888 C C . LEU A 1 377 ? 8.964 -12.902 0.004 1.00 90.56 377 LEU A C 1
ATOM 2890 O O . LEU A 1 377 ? 8.322 -12.899 1.052 1.00 90.56 377 LEU A O 1
ATOM 2894 N N . ARG A 1 378 ? 10.169 -12.320 -0.073 1.00 87.62 378 ARG A N 1
ATOM 2895 C CA . ARG A 1 378 ? 10.758 -11.578 1.055 1.00 87.62 378 ARG A CA 1
ATOM 2896 C C . ARG A 1 378 ? 9.918 -10.365 1.421 1.00 87.62 378 ARG A C 1
ATOM 2898 O O . ARG A 1 378 ? 9.647 -10.163 2.595 1.00 87.62 378 ARG A O 1
ATOM 2905 N N . THR A 1 379 ? 9.483 -9.598 0.425 1.00 84.81 379 THR A N 1
ATOM 2906 C CA . THR A 1 379 ? 8.627 -8.428 0.630 1.00 84.81 379 THR A CA 1
ATOM 2907 C C . THR A 1 379 ? 7.312 -8.834 1.291 1.00 84.81 379 THR A C 1
ATOM 2909 O O . THR A 1 379 ? 6.934 -8.225 2.282 1.00 84.81 379 THR A O 1
ATOM 2912 N N . GLU A 1 380 ? 6.649 -9.884 0.800 1.00 88.25 380 GLU A N 1
ATOM 2913 C CA . GLU A 1 380 ? 5.417 -10.429 1.387 1.00 88.25 380 GLU A CA 1
ATOM 2914 C C . GLU A 1 380 ? 5.627 -10.862 2.848 1.00 88.25 380 GLU A C 1
ATOM 2916 O O . GLU A 1 380 ? 4.881 -10.429 3.723 1.00 88.25 380 GLU A O 1
ATOM 2921 N N . ARG A 1 381 ? 6.696 -11.616 3.148 1.00 91.44 381 ARG A N 1
ATOM 2922 C CA . ARG A 1 381 ? 7.046 -12.008 4.528 1.00 91.44 381 ARG A CA 1
ATOM 2923 C C . ARG A 1 381 ? 7.355 -10.805 5.420 1.00 91.44 381 ARG A C 1
ATOM 2925 O O . ARG A 1 381 ? 6.995 -10.805 6.593 1.00 91.44 381 ARG A O 1
ATOM 2932 N N . THR A 1 382 ? 8.038 -9.791 4.894 1.00 89.62 382 THR A N 1
ATOM 2933 C CA . THR A 1 382 ? 8.330 -8.560 5.636 1.00 89.62 382 THR A CA 1
ATOM 2934 C C . THR A 1 382 ? 7.051 -7.812 5.982 1.00 89.62 382 THR A C 1
ATOM 2936 O O . THR A 1 382 ? 6.897 -7.425 7.135 1.00 89.62 382 THR A O 1
ATOM 2939 N N . TRP A 1 383 ? 6.122 -7.655 5.035 1.00 88.94 383 TRP A N 1
ATOM 2940 C CA . TRP A 1 383 ? 4.828 -7.027 5.313 1.00 88.94 383 TRP A CA 1
ATOM 2941 C C . TRP A 1 383 ? 4.028 -7.813 6.343 1.00 88.94 383 TRP A C 1
ATOM 2943 O O . TRP A 1 383 ? 3.549 -7.217 7.297 1.00 88.94 383 TRP A O 1
ATOM 2953 N N . ALA A 1 384 ? 3.978 -9.142 6.230 1.00 91.31 384 ALA A N 1
ATOM 2954 C CA . ALA A 1 384 ? 3.319 -9.977 7.229 1.00 91.31 384 ALA A CA 1
ATOM 2955 C C . ALA A 1 384 ? 3.894 -9.757 8.643 1.00 91.31 384 ALA A C 1
ATOM 2957 O O . ALA A 1 384 ? 3.135 -9.609 9.598 1.00 91.31 384 ALA A O 1
ATOM 2958 N N . LYS A 1 385 ? 5.227 -9.672 8.779 1.00 93.38 385 LYS A N 1
ATOM 2959 C CA . LYS A 1 385 ? 5.895 -9.395 10.065 1.00 93.38 385 LYS A CA 1
ATOM 2960 C C . LYS A 1 385 ? 5.590 -8.001 10.610 1.00 93.38 385 LYS A C 1
ATOM 2962 O O . LYS A 1 385 ? 5.376 -7.863 11.808 1.00 93.38 385 LYS A O 1
ATOM 2967 N N . LEU A 1 386 ? 5.600 -6.984 9.751 1.00 91.62 386 LEU A N 1
ATOM 2968 C CA . LEU A 1 386 ? 5.337 -5.603 10.151 1.00 91.62 386 LEU A CA 1
ATOM 2969 C C . LEU A 1 386 ? 3.877 -5.419 10.580 1.00 91.62 386 LEU A C 1
ATOM 2971 O O . LEU A 1 386 ? 3.634 -4.963 11.689 1.00 91.62 386 LEU A O 1
ATOM 2975 N N . CYS A 1 387 ? 2.926 -5.900 9.778 1.00 91.88 387 CYS A N 1
ATOM 2976 C CA . CYS A 1 387 ? 1.506 -5.884 10.129 1.00 91.88 387 CYS A CA 1
ATOM 2977 C C . CYS A 1 387 ? 1.220 -6.711 11.395 1.00 91.88 387 CYS A C 1
ATOM 2979 O O . CYS A 1 387 ? 0.359 -6.354 12.190 1.00 91.88 387 CYS A O 1
ATOM 2981 N N . ALA A 1 388 ? 1.944 -7.813 11.627 1.00 93.25 388 ALA A N 1
ATOM 2982 C CA . ALA A 1 388 ? 1.832 -8.556 12.882 1.00 93.25 388 ALA A CA 1
ATOM 2983 C C . ALA A 1 388 ? 2.344 -7.754 14.090 1.00 93.25 388 ALA A C 1
ATOM 2985 O O . ALA A 1 388 ? 1.756 -7.844 15.162 1.00 93.25 388 ALA A O 1
ATOM 2986 N N . ALA A 1 389 ? 3.419 -6.975 13.935 1.00 93.50 389 ALA A N 1
ATOM 2987 C CA . ALA A 1 389 ? 3.929 -6.112 14.999 1.00 93.50 389 ALA A CA 1
ATOM 2988 C C . ALA A 1 389 ? 2.958 -4.966 15.325 1.00 93.50 389 ALA A C 1
ATOM 2990 O O . ALA A 1 389 ? 2.722 -4.692 16.496 1.00 93.50 389 ALA A O 1
ATOM 2991 N N . GLU A 1 390 ? 2.347 -4.365 14.307 1.00 92.06 390 GLU A N 1
ATOM 2992 C CA . GLU A 1 390 ? 1.278 -3.371 14.455 1.00 92.06 390 GLU A CA 1
ATOM 2993 C C . GLU A 1 390 ? 0.065 -3.949 15.196 1.00 92.06 390 GLU A C 1
ATOM 2995 O O . GLU A 1 390 ? -0.379 -3.388 16.191 1.00 92.06 390 GLU A O 1
ATOM 3000 N N . ARG A 1 391 ? -0.404 -5.147 14.820 1.00 91.44 391 ARG A N 1
ATOM 3001 C CA . ARG A 1 391 ? -1.494 -5.818 15.550 1.00 91.44 391 ARG A CA 1
ATOM 3002 C C . ARG A 1 391 ? -1.140 -6.125 17.003 1.00 91.44 391 ARG A C 1
ATOM 3004 O O . ARG A 1 391 ? -1.995 -5.976 17.867 1.00 91.44 391 ARG A O 1
ATOM 3011 N N . ARG A 1 392 ? 0.103 -6.527 17.292 1.00 93.12 392 ARG A N 1
ATOM 3012 C CA . ARG A 1 392 ? 0.563 -6.720 18.680 1.00 93.12 392 ARG A CA 1
ATOM 3013 C C . ARG A 1 392 ? 0.542 -5.417 19.467 1.00 93.12 392 ARG A C 1
ATOM 3015 O O . ARG A 1 392 ? 0.176 -5.439 20.633 1.00 93.12 392 ARG A O 1
ATOM 3022 N N . TYR A 1 393 ? 0.900 -4.300 18.836 1.00 93.75 393 TYR A N 1
ATOM 3023 C CA . TYR A 1 393 ? 0.770 -2.984 19.453 1.00 93.75 393 TYR A CA 1
ATOM 3024 C C . TYR A 1 393 ? -0.696 -2.668 19.794 1.00 93.75 393 TYR A C 1
ATOM 3026 O O . TYR A 1 393 ? -0.968 -2.267 20.921 1.00 93.75 393 TYR A O 1
ATOM 3034 N N . LEU A 1 394 ? -1.646 -2.941 18.889 1.00 91.06 394 LEU A N 1
ATOM 3035 C CA . LEU A 1 394 ? -3.081 -2.755 19.166 1.00 91.06 394 LEU A CA 1
ATOM 3036 C C . LEU A 1 394 ? -3.574 -3.645 20.314 1.00 91.06 394 LEU A C 1
ATOM 3038 O O . LEU A 1 394 ? -4.310 -3.190 21.187 1.00 91.06 394 LEU A O 1
ATOM 3042 N N . GLN A 1 395 ? -3.144 -4.908 20.334 1.00 90.06 395 GLN A N 1
ATOM 3043 C CA . GLN A 1 395 ? -3.470 -5.852 21.406 1.00 90.06 395 GLN A CA 1
ATOM 3044 C C . GLN A 1 395 ? -2.930 -5.377 22.754 1.00 90.06 395 GLN A C 1
ATOM 3046 O O . GLN A 1 395 ? -3.673 -5.350 23.731 1.00 90.06 395 GLN A O 1
ATOM 3051 N N . GLN A 1 396 ? -1.665 -4.951 22.794 1.00 91.25 396 GLN A N 1
ATOM 3052 C CA . GLN A 1 396 ? -1.050 -4.421 24.005 1.00 91.25 396 GLN A CA 1
ATOM 3053 C C . GLN A 1 396 ? -1.778 -3.168 24.492 1.00 91.25 396 GLN A C 1
ATOM 3055 O O . GLN A 1 396 ? -2.083 -3.067 25.673 1.00 91.25 396 GLN A O 1
ATOM 3060 N N . HIS A 1 397 ? -2.133 -2.259 23.580 1.00 90.81 397 HIS A N 1
ATOM 3061 C CA . HIS A 1 397 ? -2.868 -1.049 23.929 1.00 90.81 397 HIS A CA 1
ATOM 3062 C C . HIS A 1 397 ? -4.207 -1.353 24.609 1.00 90.81 397 HIS A C 1
ATOM 3064 O O . HIS A 1 397 ? -4.549 -0.712 25.602 1.00 90.81 397 HIS A O 1
ATOM 3070 N N . ALA A 1 398 ? -4.955 -2.330 24.085 1.00 88.50 398 ALA A N 1
ATOM 3071 C CA . ALA A 1 398 ? -6.211 -2.764 24.688 1.00 88.50 398 ALA A CA 1
ATOM 3072 C C . ALA A 1 398 ? -5.997 -3.323 26.099 1.00 88.50 398 ALA A C 1
ATOM 3074 O O . ALA A 1 398 ? -6.736 -2.967 27.011 1.00 88.50 398 ALA A O 1
ATOM 3075 N N . LEU A 1 399 ? -4.980 -4.174 26.273 1.00 87.25 399 LEU A N 1
ATOM 3076 C CA . LEU A 1 399 ? -4.647 -4.767 27.570 1.00 87.25 399 LEU A CA 1
ATOM 3077 C C . LEU A 1 399 ? -4.246 -3.695 28.588 1.00 87.25 399 LEU A C 1
ATOM 3079 O O . LEU A 1 399 ? -4.731 -3.715 29.716 1.00 87.25 399 LEU A O 1
ATOM 3083 N N . ASP A 1 400 ? -3.426 -2.726 28.184 1.00 88.50 400 ASP A N 1
ATOM 3084 C CA . ASP A 1 400 ? -3.007 -1.630 29.059 1.00 88.50 400 ASP A CA 1
ATOM 3085 C C . ASP A 1 400 ? -4.215 -0.787 29.494 1.00 88.50 400 ASP A C 1
ATOM 3087 O O . ASP A 1 400 ? -4.343 -0.444 30.669 1.00 88.50 400 ASP A O 1
ATOM 3091 N N . SER A 1 401 ? -5.146 -0.495 28.579 1.00 85.94 401 SER A N 1
ATOM 3092 C CA . SER A 1 401 ? -6.366 0.248 28.920 1.00 85.94 401 SER A CA 1
ATOM 3093 C C . SER A 1 401 ? -7.272 -0.506 29.902 1.00 85.94 401 SER A C 1
ATOM 3095 O O . SER A 1 401 ? -7.940 0.141 30.700 1.00 85.94 401 SER A O 1
ATOM 3097 N N . LEU A 1 402 ? -7.260 -1.845 29.910 1.00 83.88 402 LEU A N 1
ATOM 3098 C CA . LEU A 1 402 ? -8.013 -2.640 30.892 1.00 83.88 402 LEU A CA 1
ATOM 3099 C C . LEU A 1 402 ? -7.413 -2.568 32.295 1.00 83.88 402 LEU A C 1
ATOM 3101 O O . LEU A 1 402 ? -8.149 -2.453 33.271 1.00 83.88 402 LEU A O 1
ATOM 3105 N N . THR A 1 403 ? -6.082 -2.596 32.397 1.00 82.94 403 THR A N 1
ATOM 3106 C CA . THR A 1 403 ? -5.397 -2.549 33.700 1.00 82.94 403 THR A CA 1
ATOM 3107 C C . THR A 1 403 ? -5.605 -1.233 34.448 1.00 82.94 403 THR A C 1
ATOM 3109 O O . THR A 1 403 ? -5.636 -1.217 35.675 1.00 82.94 403 THR A O 1
ATOM 3112 N N . VAL A 1 404 ? -5.790 -0.124 33.723 1.00 78.62 404 VAL A N 1
ATOM 3113 C CA . VAL A 1 404 ? -6.063 1.183 34.339 1.00 78.62 404 VAL A CA 1
ATOM 3114 C C . VAL A 1 404 ? -7.436 1.196 35.013 1.00 78.62 404 VAL A C 1
ATOM 3116 O O . VAL A 1 404 ? -7.583 1.776 36.084 1.00 78.62 404 VAL A O 1
ATOM 3119 N N . THR A 1 405 ? -8.435 0.530 34.429 1.00 69.31 405 THR A N 1
ATOM 3120 C CA . THR A 1 405 ? -9.793 0.502 34.988 1.00 69.31 405 THR A CA 1
ATOM 3121 C C . THR A 1 405 ? -9.882 -0.362 36.245 1.00 69.31 405 THR A C 1
ATOM 3123 O O . THR A 1 405 ? -10.583 0.004 37.183 1.00 69.31 405 THR A O 1
ATOM 3126 N N . THR A 1 406 ? -9.149 -1.479 36.308 1.00 65.81 406 THR A N 1
ATOM 3127 C CA . THR A 1 406 ? -9.230 -2.416 37.442 1.00 65.81 406 THR A CA 1
ATOM 3128 C C . THR A 1 406 ? -8.644 -1.870 38.740 1.00 65.81 406 THR A C 1
ATOM 3130 O O . THR A 1 406 ? -9.103 -2.251 39.808 1.00 65.81 406 THR A O 1
ATOM 3133 N N . ASN A 1 407 ? -7.674 -0.955 38.674 1.00 63.16 407 ASN A N 1
ATOM 3134 C CA . ASN A 1 407 ? -7.055 -0.391 39.879 1.00 63.16 407 ASN A CA 1
ATOM 3135 C C . ASN A 1 407 ? -7.927 0.671 40.572 1.00 63.16 407 ASN A C 1
ATOM 3137 O O . ASN A 1 407 ? -7.638 1.043 41.704 1.00 63.16 407 ASN A O 1
ATOM 3141 N N . ALA A 1 408 ? -8.977 1.162 39.907 1.00 59.66 408 ALA A N 1
ATOM 3142 C CA . ALA A 1 408 ? -9.879 2.173 40.458 1.00 59.66 408 ALA A CA 1
ATOM 3143 C C . ALA A 1 408 ? -11.126 1.577 41.136 1.00 59.66 408 ALA A C 1
ATOM 3145 O O . ALA A 1 408 ? -11.812 2.281 41.871 1.00 59.66 408 ALA A O 1
ATOM 3146 N N . SER A 1 409 ? -11.427 0.295 40.909 1.00 53.88 409 SER A N 1
ATOM 3147 C CA . SER A 1 409 ? -12.568 -0.387 41.519 1.00 53.88 409 SER A CA 1
ATOM 3148 C C . SER A 1 409 ? -12.082 -1.572 42.346 1.00 53.88 409 SER A C 1
ATOM 3150 O O . SER A 1 409 ? -11.595 -2.557 41.791 1.00 53.88 409 SER A O 1
ATOM 3152 N N . SER A 1 410 ? -12.237 -1.492 43.666 1.00 57.00 410 SER A N 1
ATOM 3153 C CA . SER A 1 410 ? -12.098 -2.610 44.599 1.00 57.00 410 SER A CA 1
ATOM 3154 C C . SER A 1 410 ? -13.074 -3.729 44.218 1.00 57.00 410 SER A C 1
ATOM 3156 O O . SER A 1 410 ? -14.225 -3.750 44.648 1.00 57.00 410 SER A O 1
ATOM 3158 N N . PHE A 1 411 ? -12.643 -4.643 43.346 1.00 51.88 411 PHE A N 1
ATOM 3159 C CA . PHE A 1 411 ? -13.463 -5.786 42.966 1.00 51.88 411 PHE A CA 1
ATOM 3160 C C . PHE A 1 411 ? -13.615 -6.735 44.163 1.00 51.88 411 PHE A C 1
ATOM 3162 O O . PHE A 1 411 ? -12.616 -7.055 44.812 1.00 51.88 411 PHE A O 1
ATOM 3169 N N . PRO A 1 412 ? -14.835 -7.224 44.443 1.00 51.81 412 PRO A N 1
ATOM 3170 C CA . PRO A 1 412 ? -15.038 -8.269 45.431 1.00 51.81 412 PRO A CA 1
ATOM 3171 C C . PRO A 1 412 ? -14.295 -9.530 44.977 1.00 51.81 412 PRO A C 1
ATOM 3173 O O . PRO A 1 412 ? -14.454 -9.992 43.845 1.00 51.81 412 PRO A O 1
ATOM 3176 N N . THR A 1 413 ? -13.460 -10.072 45.859 1.00 56.28 413 THR A N 1
ATOM 3177 C CA . THR A 1 413 ? -12.684 -11.304 45.687 1.00 56.28 413 THR A CA 1
ATOM 3178 C C . THR A 1 413 ? -13.604 -12.526 45.651 1.00 56.28 413 THR A C 1
ATOM 3180 O O . THR A 1 413 ? -13.588 -13.352 46.558 1.00 56.28 413 THR A O 1
ATOM 3183 N N . ASN A 1 414 ? -14.440 -12.658 44.622 1.00 53.34 414 ASN A N 1
ATOM 3184 C CA . ASN A 1 414 ? -15.234 -13.867 44.430 1.00 53.34 414 ASN A CA 1
ATOM 3185 C C . ASN A 1 414 ? -14.367 -14.933 43.749 1.00 53.34 414 ASN A C 1
ATOM 3187 O O . ASN A 1 414 ? -13.989 -14.821 42.582 1.00 53.34 414 ASN A O 1
ATOM 3191 N N . GLY A 1 415 ? -14.001 -15.924 44.564 1.00 51.16 415 GLY A N 1
ATOM 3192 C CA . GLY A 1 415 ? -12.936 -16.892 44.347 1.00 51.16 415 GLY A CA 1
ATOM 3193 C C . GLY A 1 415 ? -13.059 -17.737 43.083 1.00 51.16 415 GLY A C 1
ATOM 3194 O O . GLY A 1 415 ? -13.968 -18.547 42.922 1.00 51.16 415 GLY A O 1
ATOM 3195 N N . CYS A 1 416 ? -12.030 -17.662 42.247 1.00 53.28 416 CYS A N 1
ATOM 3196 C CA . CYS A 1 416 ? -11.574 -18.797 41.457 1.00 53.28 416 CYS A CA 1
ATOM 3197 C C . CYS A 1 416 ? -10.781 -19.743 42.380 1.00 53.28 416 CYS A C 1
ATOM 3199 O O . CYS A 1 416 ? -9.555 -19.780 42.352 1.00 53.28 416 CYS A O 1
ATOM 3201 N N . ASN A 1 417 ? -11.498 -20.491 43.224 1.00 52.22 417 ASN A N 1
ATOM 3202 C CA . ASN A 1 417 ? -10.934 -21.560 44.050 1.00 52.22 417 ASN A CA 1
ATOM 3203 C C . ASN A 1 417 ? -10.667 -22.791 43.165 1.00 52.22 417 ASN A C 1
ATOM 3205 O O . ASN A 1 417 ? -11.487 -23.701 43.077 1.00 52.22 417 ASN A O 1
ATOM 3209 N N . PHE A 1 418 ? -9.527 -22.815 42.474 1.00 54.66 418 PHE A N 1
ATOM 3210 C CA . PHE A 1 418 ? -8.933 -24.077 42.037 1.00 54.66 418 PHE A CA 1
ATOM 3211 C C . PHE A 1 418 ? -8.004 -24.535 43.157 1.00 54.66 418 PHE A C 1
ATOM 3213 O O . PHE A 1 418 ? -7.007 -23.882 43.454 1.00 54.66 418 PHE A O 1
ATOM 3220 N N . GLY A 1 419 ? -8.410 -25.601 43.846 1.00 59.41 419 GLY A N 1
ATOM 3221 C CA . GLY A 1 419 ? -7.695 -26.140 44.994 1.00 59.41 419 GLY A CA 1
ATOM 3222 C C . GLY A 1 419 ? -6.255 -26.500 44.646 1.00 59.41 419 GLY A C 1
ATOM 3223 O O . GLY A 1 419 ? -6.006 -27.229 43.690 1.00 59.41 419 GLY A O 1
ATOM 3224 N N . GLY A 1 420 ? -5.327 -25.999 45.459 1.00 61.03 420 GLY A N 1
ATOM 3225 C CA . GLY A 1 420 ? -3.925 -26.400 45.437 1.00 61.03 420 GLY A CA 1
ATOM 3226 C C . GLY A 1 420 ? -2.992 -25.353 44.834 1.00 61.03 420 GLY A C 1
ATOM 3227 O O . GLY A 1 420 ? -2.843 -25.260 43.623 1.00 61.03 420 GLY A O 1
ATOM 3228 N N . SER A 1 421 ? -2.275 -24.658 45.719 1.00 59.41 421 SER A N 1
ATOM 3229 C CA . SER A 1 421 ? -1.032 -23.908 45.479 1.00 59.41 421 SER A CA 1
ATOM 3230 C C . SER A 1 421 ? -1.096 -22.632 44.614 1.00 59.41 421 SER A C 1
ATOM 3232 O O . SER A 1 421 ? -1.158 -22.661 43.392 1.00 59.41 421 SER A O 1
ATOM 3234 N N . VAL A 1 422 ? -0.918 -21.514 45.329 1.00 60.78 422 VAL A N 1
ATOM 3235 C CA . VAL A 1 422 ? -0.545 -20.155 44.898 1.00 60.78 422 VAL A CA 1
ATOM 3236 C C . VAL A 1 422 ? -1.587 -19.388 44.058 1.00 60.78 422 VAL A C 1
ATOM 3238 O O . VAL A 1 422 ? -1.797 -19.692 42.886 1.00 60.78 422 VAL A O 1
ATOM 3241 N N . PRO A 1 423 ? -2.221 -18.333 44.611 1.00 56.75 423 PRO A N 1
ATOM 3242 C CA . PRO A 1 423 ? -3.076 -17.451 43.827 1.00 56.75 423 PRO A CA 1
ATOM 3243 C C . PRO A 1 423 ? -2.242 -16.766 42.738 1.00 56.75 423 PRO A C 1
ATOM 3245 O O . PRO A 1 423 ? -1.291 -16.043 43.033 1.00 56.75 423 PRO A O 1
ATOM 3248 N N . PHE A 1 424 ? -2.607 -16.981 41.472 1.00 52.22 424 PHE A N 1
ATOM 3249 C CA . PHE A 1 424 ? -2.054 -16.243 40.338 1.00 52.22 424 PHE A CA 1
ATOM 3250 C C . PHE A 1 424 ? -2.352 -14.746 40.524 1.00 52.22 424 PHE A C 1
ATOM 3252 O O . PHE A 1 424 ? -3.450 -14.278 40.227 1.00 52.22 424 PHE A O 1
ATOM 3259 N N . GLN A 1 425 ? -1.378 -13.984 41.028 1.00 55.31 425 GLN A N 1
ATOM 3260 C CA . GLN A 1 425 ? -1.510 -12.543 41.284 1.00 55.31 425 GLN A CA 1
ATOM 3261 C C . GLN A 1 425 ? -1.588 -11.695 40.004 1.00 55.31 425 GLN A C 1
ATOM 3263 O O . GLN A 1 425 ? -1.845 -10.494 40.077 1.00 55.31 425 GLN A O 1
ATOM 3268 N N . HIS A 1 426 ? -1.411 -12.283 38.818 1.00 56.44 426 HIS A N 1
ATOM 3269 C CA . HIS A 1 426 ? -1.438 -11.541 37.566 1.00 56.44 426 HIS A CA 1
ATOM 3270 C C . HIS A 1 426 ? -2.579 -11.966 36.637 1.00 56.44 426 HIS A C 1
ATOM 3272 O O . HIS A 1 426 ? -2.599 -13.064 36.089 1.00 56.44 426 HIS A O 1
ATOM 3278 N N . VAL A 1 427 ? -3.448 -10.999 36.310 1.00 55.59 427 VAL A N 1
ATOM 3279 C CA . VAL A 1 427 ? -4.436 -11.041 35.205 1.00 55.59 427 VAL A CA 1
ATOM 3280 C C . VAL A 1 427 ? -3.810 -11.494 33.870 1.00 55.59 427 VAL A C 1
ATOM 3282 O O . VAL A 1 427 ? -4.500 -11.982 32.980 1.00 55.59 427 VAL A O 1
ATOM 3285 N N . LYS A 1 428 ? -2.483 -11.379 33.725 1.00 57.31 428 LYS A N 1
ATOM 3286 C CA . LYS A 1 428 ? -1.726 -11.825 32.547 1.00 57.31 428 LYS A CA 1
ATOM 3287 C C . LYS A 1 428 ? -1.517 -13.343 32.462 1.00 57.31 428 LYS A C 1
ATOM 3289 O O . LYS A 1 428 ? -1.185 -13.826 31.381 1.00 57.31 428 LYS A O 1
ATOM 3294 N N . GLU A 1 429 ? -1.698 -14.086 33.551 1.00 57.03 429 GLU A N 1
ATOM 3295 C CA . GLU A 1 429 ? -1.251 -15.481 33.657 1.00 57.03 429 GLU A CA 1
ATOM 3296 C C . GLU A 1 429 ? -2.379 -16.509 33.613 1.00 57.03 429 GLU A C 1
ATOM 3298 O O . GLU A 1 429 ? -2.089 -17.692 33.506 1.00 57.03 429 GLU A O 1
ATOM 3303 N N . CYS A 1 430 ? -3.653 -16.100 33.608 1.00 55.72 430 CYS A N 1
ATOM 3304 C CA . CYS A 1 430 ? -4.766 -17.043 33.501 1.00 55.72 430 CYS A CA 1
ATOM 3305 C C . CYS A 1 430 ? -5.043 -17.399 32.020 1.00 55.72 430 CYS A C 1
ATOM 3307 O O . CYS A 1 430 ? -5.644 -16.596 31.296 1.00 55.72 430 CYS A O 1
ATOM 3309 N N . PRO A 1 431 ? -4.638 -18.586 31.516 1.00 58.97 431 PRO A N 1
ATOM 3310 C CA . PRO A 1 431 ? -4.826 -18.948 30.110 1.00 58.97 431 PRO A CA 1
ATOM 3311 C C . PRO A 1 431 ? -6.303 -19.079 29.703 1.00 58.97 431 PRO A C 1
ATOM 3313 O O . PRO A 1 431 ? -6.605 -18.942 28.518 1.00 58.97 431 PRO A O 1
ATOM 3316 N N . SER A 1 432 ? -7.217 -19.295 30.656 1.00 57.59 432 SER A N 1
ATOM 3317 C CA . SER A 1 432 ? -8.655 -19.472 30.408 1.00 57.59 432 SER A CA 1
ATOM 3318 C C . SER A 1 432 ? -9.423 -18.162 30.194 1.00 57.59 432 SER A C 1
ATOM 3320 O O . SER A 1 432 ? -10.517 -18.195 29.638 1.00 57.59 432 SER A O 1
ATOM 3322 N N . ARG A 1 433 ? -8.854 -17.002 30.556 1.00 61.97 433 ARG A N 1
ATOM 3323 C CA . ARG A 1 433 ? -9.464 -15.673 30.347 1.00 61.97 433 ARG A CA 1
ATOM 3324 C C . ARG A 1 433 ? -8.571 -14.752 29.525 1.00 61.97 433 ARG A C 1
ATOM 3326 O O . ARG A 1 433 ? -8.356 -13.589 29.863 1.00 61.97 433 ARG A O 1
ATOM 3333 N N . ARG A 1 434 ? -8.025 -15.252 28.416 1.00 64.06 434 ARG A N 1
ATOM 3334 C CA . ARG A 1 434 ? -7.358 -14.365 27.455 1.00 64.06 434 ARG A CA 1
ATOM 3335 C C . ARG A 1 434 ? -8.399 -13.426 26.856 1.00 64.06 434 ARG A C 1
ATOM 3337 O O . ARG A 1 434 ? -9.160 -13.842 25.989 1.00 64.06 434 ARG A O 1
ATOM 3344 N N . HIS A 1 435 ? -8.408 -12.169 27.303 1.00 67.81 435 HIS A N 1
ATOM 3345 C CA . HIS A 1 435 ? -9.191 -11.104 26.680 1.00 67.81 435 HIS A CA 1
ATOM 3346 C C . HIS A 1 435 ? -8.905 -11.095 25.178 1.00 67.81 435 HIS A C 1
ATOM 3348 O O . HIS A 1 435 ? -7.789 -10.798 24.735 1.00 67.81 435 HIS A O 1
ATOM 3354 N N . VAL A 1 436 ? -9.907 -11.462 24.382 1.00 80.62 436 VAL A N 1
ATOM 3355 C CA . VAL A 1 436 ? -9.758 -11.509 22.933 1.00 80.62 436 VAL A CA 1
ATOM 3356 C C . VAL A 1 436 ? -9.936 -10.089 22.410 1.00 80.62 436 VAL A C 1
ATOM 3358 O O . VAL A 1 436 ? -11.040 -9.559 22.329 1.00 80.62 436 VAL A O 1
ATOM 3361 N N . VAL A 1 437 ? -8.824 -9.438 22.079 1.00 86.44 437 VAL A N 1
ATOM 3362 C CA . VAL A 1 437 ? -8.848 -8.113 21.453 1.00 86.44 437 VAL A CA 1
ATOM 3363 C C . VAL A 1 437 ? -9.195 -8.265 19.976 1.00 86.44 437 VAL A C 1
ATOM 3365 O O . VAL A 1 437 ? -8.525 -9.003 19.249 1.00 86.44 437 VAL A O 1
ATOM 3368 N N . GLN A 1 438 ? -10.207 -7.525 19.527 1.00 86.12 438 GLN A N 1
ATOM 3369 C CA . GLN A 1 438 ? -10.599 -7.430 18.128 1.00 86.12 438 GLN A CA 1
ATOM 3370 C C . GLN A 1 438 ? -10.145 -6.079 17.561 1.00 86.12 438 GLN A C 1
ATOM 3372 O O . GLN A 1 438 ? -10.805 -5.063 17.785 1.00 86.12 438 GLN A O 1
ATOM 3377 N N . PRO A 1 439 ? -9.030 -6.034 16.817 1.00 88.81 439 PRO A N 1
ATOM 3378 C CA . PRO A 1 439 ? -8.643 -4.814 16.129 1.00 88.81 439 PRO A CA 1
ATOM 3379 C C . PRO A 1 439 ? -9.615 -4.519 14.976 1.00 88.81 439 PRO A C 1
ATOM 3381 O O . PRO A 1 439 ? -9.972 -5.420 14.207 1.00 88.81 439 PRO A O 1
ATOM 3384 N N . ILE A 1 440 ? -10.005 -3.253 14.849 1.00 87.44 440 ILE A N 1
ATOM 3385 C CA . ILE A 1 440 ? -10.672 -2.669 13.683 1.00 87.44 440 ILE A CA 1
ATOM 3386 C C . ILE A 1 440 ? -9.714 -1.627 13.115 1.00 87.44 440 ILE A C 1
ATOM 3388 O O . ILE A 1 440 ? -9.407 -0.631 13.765 1.00 87.44 440 ILE A O 1
ATOM 3392 N N . LEU A 1 441 ? -9.213 -1.870 11.908 1.00 87.06 441 LEU A N 1
ATOM 3393 C CA . LEU A 1 441 ? -8.239 -0.989 11.278 1.00 87.06 441 LEU A CA 1
ATOM 3394 C C . LEU A 1 441 ? -8.935 -0.058 10.289 1.00 87.06 441 LEU A C 1
ATOM 3396 O O . LEU A 1 441 ? -9.562 -0.513 9.337 1.00 87.06 441 LEU A O 1
ATOM 3400 N N . LEU A 1 442 ? -8.796 1.242 10.493 1.00 84.62 442 LEU A N 1
ATOM 3401 C CA . LEU A 1 442 ? -9.306 2.281 9.618 1.00 84.62 442 LEU A CA 1
ATOM 3402 C C . LEU A 1 442 ? -8.164 2.787 8.727 1.00 84.62 442 LEU A C 1
ATOM 3404 O O . LEU A 1 442 ? -7.172 3.341 9.200 1.00 84.62 442 LEU A O 1
ATOM 3408 N N . ILE A 1 443 ? -8.288 2.581 7.418 1.00 81.19 443 ILE A N 1
ATOM 3409 C CA . ILE A 1 443 ? -7.263 2.954 6.436 1.00 81.19 443 ILE A CA 1
ATOM 3410 C C . ILE A 1 443 ? -7.811 4.069 5.553 1.00 81.19 443 ILE A C 1
ATOM 3412 O O . ILE A 1 443 ? -8.855 3.901 4.925 1.00 81.19 443 ILE A O 1
ATOM 3416 N N . GLY A 1 444 ? -7.086 5.185 5.458 1.00 76.88 444 GLY A N 1
ATOM 3417 C CA . GLY A 1 444 ? -7.391 6.236 4.488 1.00 76.88 444 GLY A CA 1
ATOM 3418 C C . GLY A 1 444 ? -7.341 5.716 3.046 1.00 76.88 444 GLY A C 1
ATOM 3419 O O . GLY A 1 444 ? -6.431 4.978 2.655 1.00 76.88 444 GLY A O 1
ATOM 3420 N N . ASP A 1 445 ? -8.328 6.082 2.236 1.00 71.56 445 ASP A N 1
ATOM 3421 C CA . ASP A 1 445 ? -8.446 5.689 0.833 1.00 71.56 445 ASP A CA 1
ATOM 3422 C C . ASP A 1 445 ? -7.256 6.178 -0.002 1.00 71.56 445 ASP A C 1
ATOM 3424 O O . ASP A 1 445 ? -6.715 5.419 -0.814 1.00 71.56 445 ASP A O 1
ATOM 3428 N N . SER A 1 446 ? -6.755 7.386 0.259 1.00 61.56 446 SER A N 1
ATOM 3429 C CA . SER A 1 446 ? -5.567 7.928 -0.395 1.00 61.56 446 SER A CA 1
ATOM 3430 C C . SER A 1 446 ? -4.315 7.127 -0.014 1.00 61.56 446 SER A C 1
ATOM 3432 O O . SER A 1 446 ? -3.420 6.925 -0.845 1.00 61.56 446 SER A O 1
ATOM 3434 N N . GLY A 1 447 ? -4.291 6.579 1.202 1.00 56.72 447 GLY A N 1
ATOM 3435 C CA . GLY A 1 447 ? -3.334 5.606 1.707 1.00 56.72 447 GLY A CA 1
ATOM 3436 C C . GLY A 1 447 ? -3.110 4.404 0.795 1.00 56.72 447 GLY A C 1
ATOM 3437 O O . GLY A 1 447 ? -1.996 3.882 0.706 1.00 56.72 447 GLY A O 1
ATOM 3438 N N . THR A 1 448 ? -4.117 4.011 0.010 1.00 59.59 448 THR A N 1
ATOM 3439 C CA . THR A 1 448 ? -3.999 2.914 -0.962 1.00 59.59 448 THR A CA 1
ATOM 3440 C C . THR A 1 448 ? -3.212 3.262 -2.221 1.00 59.59 448 THR A C 1
ATOM 3442 O O . THR A 1 448 ? -2.924 2.339 -2.984 1.00 59.59 448 THR A O 1
ATOM 3445 N N . GLY A 1 449 ? -2.833 4.534 -2.425 1.00 54.25 449 GLY A N 1
ATOM 3446 C CA . GLY A 1 449 ? -2.203 5.113 -3.621 1.00 54.25 449 GLY A CA 1
ATOM 3447 C C . GLY A 1 449 ? -0.816 4.564 -3.979 1.00 54.25 449 GLY A C 1
ATOM 3448 O O . GLY A 1 449 ? 0.133 5.320 -4.192 1.00 54.25 449 GLY A O 1
ATOM 3449 N N . VAL A 1 450 ? -0.672 3.245 -4.052 1.00 54.69 450 VAL A N 1
ATOM 3450 C CA . VAL A 1 450 ? 0.522 2.520 -4.466 1.00 54.69 450 VAL A CA 1
ATOM 3451 C C . VAL A 1 450 ? 0.905 2.978 -5.870 1.00 54.69 450 VAL A C 1
ATOM 3453 O O . VAL A 1 450 ? 0.158 2.787 -6.822 1.00 54.69 450 VAL A O 1
ATOM 3456 N N . GLY A 1 451 ? 2.092 3.570 -6.000 1.00 49.16 451 GLY A N 1
ATOM 3457 C CA . GLY A 1 451 ? 2.610 4.061 -7.281 1.00 49.16 451 GLY A CA 1
ATOM 3458 C C . GLY A 1 451 ? 2.398 5.556 -7.525 1.00 49.16 451 GLY A C 1
ATOM 3459 O O . GLY A 1 451 ? 3.120 6.124 -8.343 1.00 49.16 451 GLY A O 1
ATOM 3460 N N . SER A 1 452 ? 1.513 6.218 -6.771 1.00 49.06 452 SER A N 1
ATOM 3461 C CA . SER A 1 452 ? 1.471 7.686 -6.745 1.00 49.06 452 SER A CA 1
ATOM 3462 C C . SER A 1 452 ? 2.754 8.234 -6.108 1.00 49.06 452 SER A C 1
ATOM 3464 O O . SER A 1 452 ? 3.348 7.595 -5.235 1.00 49.06 452 SER A O 1
ATOM 3466 N N . ARG A 1 453 ? 3.240 9.391 -6.568 1.00 51.00 453 ARG A N 1
ATOM 3467 C CA . ARG A 1 453 ? 4.403 10.054 -5.965 1.00 51.00 453 ARG A CA 1
ATOM 3468 C C . ARG A 1 453 ? 3.925 11.195 -5.077 1.00 51.00 453 ARG A C 1
ATOM 3470 O O . ARG A 1 453 ? 3.217 12.067 -5.562 1.00 51.00 453 ARG A O 1
ATOM 3477 N N . ILE A 1 454 ? 4.365 11.230 -3.823 1.00 53.12 454 ILE A N 1
ATOM 3478 C CA . ILE A 1 454 ? 4.223 12.405 -2.956 1.00 53.12 454 ILE A CA 1
ATOM 3479 C C . ILE A 1 454 ? 5.619 13.002 -2.777 1.00 53.12 454 ILE A C 1
ATOM 3481 O O . ILE A 1 454 ? 6.538 12.309 -2.342 1.00 53.12 454 ILE A O 1
ATOM 3485 N N . LYS A 1 455 ? 5.791 14.268 -3.183 1.00 56.03 455 LYS A N 1
ATOM 3486 C CA . LYS A 1 455 ? 7.092 14.970 -3.231 1.00 56.03 455 LYS A CA 1
ATOM 3487 C C . LYS A 1 455 ? 8.190 14.155 -3.937 1.00 56.03 455 LYS A C 1
ATOM 3489 O O . LYS A 1 455 ? 9.293 13.993 -3.435 1.00 56.03 455 LYS A O 1
ATOM 3494 N N . GLY A 1 456 ? 7.858 13.538 -5.074 1.00 52.66 456 GLY A N 1
ATOM 3495 C CA . GLY A 1 456 ? 8.800 12.720 -5.853 1.00 52.66 456 GLY A CA 1
ATOM 3496 C C . GLY A 1 456 ? 9.059 11.306 -5.311 1.00 52.66 456 GLY A C 1
ATOM 3497 O O . GLY A 1 456 ? 9.553 10.460 -6.059 1.00 52.66 456 GLY A O 1
ATOM 3498 N N . HIS A 1 457 ? 8.649 10.993 -4.079 1.00 55.22 457 HIS A N 1
ATOM 3499 C CA . HIS A 1 457 ? 8.778 9.658 -3.502 1.00 55.22 457 HIS A CA 1
ATOM 3500 C C . HIS A 1 457 ? 7.557 8.802 -3.834 1.00 55.22 457 HIS A C 1
ATOM 3502 O O . HIS A 1 457 ? 6.420 9.187 -3.569 1.00 55.22 457 HIS A O 1
ATOM 3508 N N . ALA A 1 458 ? 7.779 7.619 -4.407 1.00 57.16 458 ALA A N 1
ATOM 3509 C CA . ALA A 1 458 ? 6.693 6.681 -4.668 1.00 57.16 458 ALA A CA 1
ATOM 3510 C C . ALA A 1 458 ? 6.085 6.200 -3.342 1.00 57.16 458 ALA A C 1
ATOM 3512 O O . ALA A 1 458 ? 6.785 5.564 -2.549 1.00 57.16 458 ALA A O 1
ATOM 3513 N N . ARG A 1 459 ? 4.782 6.434 -3.143 1.00 65.50 459 ARG A N 1
ATOM 3514 C CA . ARG A 1 459 ? 3.990 5.763 -2.114 1.00 65.50 459 ARG A CA 1
ATOM 3515 C C . ARG A 1 459 ? 4.088 4.271 -2.375 1.00 65.50 459 ARG A C 1
ATOM 3517 O O . ARG A 1 459 ? 3.663 3.744 -3.408 1.00 65.50 459 ARG A O 1
ATOM 3524 N N . ARG A 1 460 ? 4.723 3.577 -1.443 1.00 63.22 460 ARG A N 1
ATOM 3525 C CA . ARG A 1 460 ? 4.784 2.122 -1.435 1.00 63.22 460 ARG A CA 1
ATOM 3526 C C . ARG A 1 460 ? 3.809 1.673 -0.351 1.00 63.22 460 ARG A C 1
ATOM 3528 O O . ARG A 1 460 ? 3.662 2.342 0.655 1.00 63.22 460 ARG A O 1
ATOM 3535 N N . SER A 1 461 ? 3.182 0.520 -0.538 1.00 66.31 461 SER A N 1
ATOM 3536 C CA . SER A 1 461 ? 2.661 -0.340 0.537 1.00 66.31 461 SER A CA 1
ATOM 3537 C C . SER A 1 461 ? 1.249 -0.227 1.104 1.00 66.31 461 SER A C 1
ATOM 3539 O O . SER A 1 461 ? 0.839 -1.260 1.621 1.00 66.31 461 SER A O 1
ATOM 3541 N N . GLY A 1 462 ? 0.477 0.856 0.972 1.00 72.62 462 GLY A N 1
ATOM 3542 C CA . GLY A 1 462 ? -0.860 0.883 1.601 1.00 72.62 462 GLY A CA 1
ATOM 3543 C C . GLY A 1 462 ? -1.752 -0.294 1.185 1.00 72.62 462 GLY A C 1
ATOM 3544 O O . GLY A 1 462 ? -2.239 -1.049 2.022 1.00 72.62 462 GLY A O 1
ATOM 3545 N N . GLY A 1 463 ? -1.804 -0.598 -0.118 1.00 80.25 463 GLY A N 1
ATOM 3546 C CA . GLY A 1 463 ? -2.501 -1.793 -0.616 1.00 80.25 463 GLY A CA 1
ATOM 3547 C C . GLY A 1 463 ? -1.915 -3.128 -0.123 1.00 80.25 463 GLY A C 1
ATOM 3548 O O . GLY A 1 463 ? -2.647 -4.099 0.054 1.00 80.25 463 GLY A O 1
ATOM 3549 N N . LYS A 1 464 ? -0.603 -3.196 0.151 1.00 84.06 464 LYS A N 1
ATOM 3550 C CA . LYS A 1 464 ? 0.037 -4.410 0.693 1.00 84.06 464 LYS A CA 1
ATOM 3551 C C . LYS A 1 464 ? -0.282 -4.604 2.170 1.00 84.06 464 LYS A C 1
ATOM 3553 O O . LYS A 1 464 ? -0.504 -5.740 2.568 1.00 84.06 464 LYS A O 1
ATOM 3558 N N . MET A 1 465 ? -0.305 -3.528 2.956 1.00 84.00 465 MET A N 1
ATOM 3559 C CA . MET A 1 465 ? -0.704 -3.575 4.362 1.00 84.00 465 MET A CA 1
ATOM 3560 C C . MET A 1 465 ? -2.171 -3.958 4.487 1.00 84.00 465 MET A C 1
ATOM 3562 O O . MET A 1 465 ? -2.470 -4.931 5.173 1.00 84.00 465 MET A O 1
ATOM 3566 N N . ARG A 1 466 ? -3.057 -3.314 3.714 1.00 86.56 466 ARG A N 1
ATOM 3567 C CA . ARG A 1 466 ? -4.473 -3.696 3.615 1.00 86.56 466 ARG A CA 1
ATOM 3568 C C . ARG A 1 466 ? -4.631 -5.190 3.316 1.00 86.56 466 ARG A C 1
ATOM 3570 O O . ARG A 1 466 ? -5.319 -5.891 4.047 1.00 86.56 466 ARG A O 1
ATOM 3577 N N . ALA A 1 467 ? -3.936 -5.708 2.301 1.00 87.56 467 ALA A N 1
ATOM 3578 C CA . ALA A 1 467 ? -4.009 -7.125 1.926 1.00 87.56 467 ALA A CA 1
ATOM 3579 C C . ALA A 1 467 ? -3.472 -8.101 2.995 1.00 87.56 467 ALA A C 1
ATOM 3581 O O . ALA A 1 467 ? -3.803 -9.288 2.960 1.00 87.56 467 ALA A O 1
ATOM 3582 N N . GLN A 1 468 ? -2.618 -7.639 3.914 1.00 90.69 468 GLN A N 1
ATOM 3583 C CA . GLN A 1 468 ? -2.168 -8.439 5.055 1.00 90.69 468 GLN A CA 1
ATOM 3584 C C . GLN A 1 468 ? -3.138 -8.339 6.229 1.00 90.69 468 GLN A C 1
ATOM 3586 O O . GLN A 1 468 ? -3.447 -9.357 6.839 1.00 90.69 468 GLN A O 1
ATOM 3591 N N . HIS A 1 469 ? -3.625 -7.141 6.537 1.00 89.81 469 HIS A N 1
ATOM 3592 C CA . HIS A 1 469 ? -4.529 -6.885 7.656 1.00 89.81 469 HIS A CA 1
ATOM 3593 C C . HIS A 1 469 ? -5.913 -7.480 7.449 1.00 89.81 469 HIS A C 1
ATOM 3595 O O . HIS A 1 469 ? -6.428 -8.093 8.376 1.00 89.81 469 HIS A O 1
ATOM 3601 N N . ILE A 1 470 ? -6.427 -7.476 6.214 1.00 89.50 470 ILE A N 1
ATOM 3602 C CA . ILE A 1 470 ? -7.717 -8.090 5.867 1.00 89.50 470 ILE A CA 1
ATOM 3603 C C . ILE A 1 470 ? -7.754 -9.578 6.216 1.00 89.50 470 ILE A C 1
ATOM 3605 O O . ILE A 1 470 ? -8.805 -10.170 6.223 1.00 89.50 470 ILE A O 1
ATOM 3609 N N . ARG A 1 471 ? -6.627 -10.245 6.473 1.00 89.81 471 ARG A N 1
ATOM 3610 C CA . ARG A 1 471 ? -6.633 -11.664 6.863 1.00 89.81 471 ARG A CA 1
ATOM 3611 C C . ARG A 1 471 ? -6.884 -11.877 8.353 1.00 89.81 471 ARG A C 1
ATOM 3613 O O . ARG A 1 471 ? -7.134 -13.004 8.758 1.00 89.81 471 ARG A O 1
ATOM 3620 N N . TYR A 1 472 ? -6.734 -10.831 9.161 1.00 89.56 472 TYR A N 1
ATOM 3621 C CA . TYR A 1 472 ? -6.669 -10.925 10.621 1.00 89.56 472 TYR A CA 1
ATOM 3622 C C . TYR A 1 472 ? -7.575 -9.924 11.338 1.00 89.56 472 TYR A C 1
ATOM 3624 O O . TYR A 1 472 ? -7.833 -10.098 12.525 1.00 89.56 472 TYR A O 1
ATOM 3632 N N . CYS A 1 473 ? -8.018 -8.867 10.663 1.00 88.31 473 CYS A N 1
ATOM 3633 C CA . CYS A 1 473 ? -8.866 -7.842 11.244 1.00 88.31 473 CYS A CA 1
ATOM 3634 C C . CYS A 1 473 ? -9.851 -7.279 10.222 1.00 88.31 473 CYS A C 1
ATOM 3636 O O . CYS A 1 473 ? -9.651 -7.387 9.009 1.00 88.31 473 CYS A O 1
ATOM 3638 N N . THR A 1 474 ? -10.914 -6.669 10.738 1.00 88.25 474 THR A N 1
ATOM 3639 C CA . THR A 1 474 ? -11.855 -5.903 9.925 1.00 88.25 474 THR A CA 1
ATOM 3640 C C . THR A 1 474 ? -11.191 -4.605 9.496 1.00 88.25 474 THR A C 1
ATOM 3642 O O . THR A 1 474 ? -10.559 -3.935 10.319 1.00 88.25 474 THR A O 1
ATOM 3645 N N . ILE A 1 475 ? -11.332 -4.256 8.217 1.00 85.31 475 ILE A N 1
ATOM 3646 C CA . ILE A 1 475 ? -10.801 -3.008 7.674 1.00 85.31 475 ILE A CA 1
ATOM 3647 C C . ILE A 1 475 ? -11.955 -2.094 7.278 1.00 85.31 475 ILE A C 1
ATOM 3649 O O . ILE A 1 475 ? -12.737 -2.433 6.390 1.00 85.31 475 ILE A O 1
ATOM 3653 N N . GLY A 1 476 ? -12.004 -0.913 7.889 1.00 83.38 476 GLY A N 1
ATOM 3654 C CA . GLY A 1 476 ? -12.802 0.205 7.400 1.00 83.38 476 GLY A CA 1
ATOM 3655 C C . GLY A 1 476 ? -11.962 1.069 6.465 1.00 83.38 476 GLY A C 1
ATOM 3656 O O . GLY A 1 476 ? -10.890 1.531 6.851 1.00 83.38 476 GLY A O 1
ATOM 3657 N N . MET A 1 477 ? -12.414 1.297 5.234 1.00 79.69 477 MET A N 1
ATOM 3658 C CA . MET A 1 477 ? -11.805 2.329 4.392 1.00 79.69 477 MET A CA 1
ATOM 3659 C C . MET A 1 477 ? -12.404 3.685 4.768 1.00 79.69 477 MET A C 1
ATOM 3661 O O . MET A 1 477 ? -13.622 3.805 4.863 1.00 79.69 477 MET A O 1
ATOM 3665 N N . MET A 1 478 ? -11.566 4.700 4.973 1.00 74.50 478 MET A N 1
ATOM 3666 C CA . MET A 1 478 ? -11.984 6.077 5.251 1.00 74.50 478 MET A CA 1
ATOM 3667 C C . MET A 1 478 ? -11.730 6.972 4.037 1.00 74.50 478 MET A C 1
ATOM 3669 O O . MET A 1 478 ? -10.698 6.838 3.391 1.00 74.50 478 MET A O 1
ATOM 3673 N N . ASP A 1 479 ? -12.633 7.910 3.749 1.00 68.81 479 ASP A N 1
ATOM 3674 C CA . ASP A 1 479 ? -12.403 8.962 2.749 1.00 68.81 479 ASP A CA 1
ATOM 3675 C C . ASP A 1 479 ? -11.406 9.984 3.324 1.00 68.81 479 ASP A C 1
ATOM 3677 O O . ASP A 1 479 ? -11.763 10.872 4.105 1.00 68.81 479 ASP A O 1
ATOM 3681 N N . GLU A 1 480 ? -10.131 9.831 2.974 1.00 61.94 480 GLU A N 1
ATOM 3682 C CA . GLU A 1 480 ? -9.030 10.671 3.441 1.00 61.94 480 GLU A CA 1
ATOM 3683 C C . GLU A 1 480 ? -9.089 12.070 2.810 1.00 61.94 480 GLU A C 1
ATOM 3685 O O . GLU A 1 480 ? -8.538 13.027 3.364 1.00 61.94 480 GLU A O 1
ATOM 3690 N N . TYR A 1 481 ? -9.798 12.238 1.683 1.00 58.38 481 TYR A N 1
ATOM 3691 C CA . TYR A 1 481 ? -9.950 13.539 1.029 1.00 58.38 481 TYR A CA 1
ATOM 3692 C C . TYR A 1 481 ? -10.706 14.541 1.909 1.00 58.38 481 TYR A C 1
ATOM 3694 O O . TYR A 1 481 ? -10.433 15.747 1.850 1.00 58.38 481 TYR A O 1
ATOM 3702 N N . ARG A 1 482 ? -11.635 14.054 2.743 1.00 49.78 482 ARG A N 1
ATOM 3703 C CA . ARG A 1 482 ? -12.378 14.892 3.690 1.00 49.78 482 ARG A CA 1
ATOM 3704 C C . ARG A 1 482 ? -11.628 15.087 5.006 1.00 49.78 482 ARG A C 1
ATOM 3706 O O . ARG A 1 482 ? -11.490 16.233 5.419 1.00 49.78 482 ARG A O 1
ATOM 3713 N N . THR A 1 483 ? -11.087 14.027 5.609 1.00 49.62 483 THR A N 1
ATOM 3714 C CA . THR A 1 483 ? -10.498 14.073 6.965 1.00 49.62 483 THR A CA 1
ATOM 3715 C C . THR A 1 483 ? -9.127 14.751 7.036 1.00 49.62 483 THR A C 1
ATOM 3717 O O . THR A 1 483 ? -8.858 15.473 7.992 1.00 49.62 483 THR A O 1
ATOM 3720 N N . SER A 1 484 ? -8.275 14.618 6.009 1.00 52.12 484 SER A N 1
ATOM 3721 C CA . SER A 1 484 ? -6.954 15.286 5.956 1.00 52.12 484 SER A CA 1
ATOM 3722 C C . SER A 1 484 ? -7.039 16.810 5.824 1.00 52.12 484 SER A C 1
ATOM 3724 O O . SER A 1 484 ? -6.062 17.529 6.042 1.00 52.12 484 SER A O 1
ATOM 3726 N N . LYS A 1 485 ? -8.223 17.315 5.472 1.00 57.12 485 LYS A N 1
ATOM 3727 C CA . LYS A 1 485 ? -8.531 18.737 5.413 1.00 57.12 485 LYS A CA 1
ATOM 3728 C C . LYS A 1 485 ? -9.384 19.157 6.592 1.00 57.12 485 LYS A C 1
ATOM 3730 O O . LYS A 1 485 ? -10.051 20.158 6.448 1.00 57.12 485 LYS A O 1
ATOM 3735 N N . THR A 1 486 ? -9.436 18.451 7.716 1.00 53.03 486 THR A N 1
ATOM 3736 C CA . THR A 1 486 ? -10.257 18.851 8.871 1.00 53.03 486 THR A CA 1
ATOM 3737 C C . THR A 1 486 ? -9.364 19.043 10.094 1.00 53.03 486 THR A C 1
ATOM 3739 O O . THR A 1 486 ? -8.530 18.197 10.396 1.00 53.03 486 THR A O 1
ATOM 3742 N N . CYS A 1 487 ? -9.461 20.192 10.767 1.00 52.00 487 CYS A N 1
ATOM 3743 C CA . CYS A 1 487 ? -8.596 20.504 11.902 1.00 52.00 487 CYS A CA 1
ATOM 3744 C C . CYS A 1 487 ? -8.950 19.574 13.061 1.00 52.00 487 CYS A C 1
ATOM 3746 O O . CYS A 1 487 ? -10.102 19.542 13.471 1.00 52.00 487 CYS A O 1
ATOM 3748 N N . VAL A 1 488 ? -7.981 18.868 13.643 1.00 46.09 488 VAL A N 1
ATOM 3749 C CA . VAL A 1 488 ? -8.251 17.956 14.772 1.00 46.09 488 VAL A CA 1
ATOM 3750 C C . VAL A 1 488 ? -8.738 18.669 16.041 1.00 46.09 488 VAL A C 1
ATOM 3752 O O . VAL A 1 488 ? -9.268 18.019 16.935 1.00 46.09 488 VAL A O 1
ATOM 3755 N N . PHE A 1 489 ? -8.560 19.993 16.125 1.00 44.38 489 PHE A N 1
ATOM 3756 C CA . PHE A 1 489 ? -8.979 20.803 17.271 1.00 44.38 489 PHE A CA 1
ATOM 3757 C C . PHE A 1 489 ? -10.330 21.492 17.048 1.00 44.38 489 PHE A C 1
ATOM 3759 O O . PHE A 1 489 ? -11.216 21.375 17.885 1.00 44.38 489 PHE A O 1
ATOM 3766 N N . CYS A 1 490 ? -10.504 22.208 15.931 1.00 56.44 490 CYS A N 1
ATOM 3767 C CA . CYS A 1 490 ? -11.717 23.000 15.672 1.00 56.44 490 CYS A CA 1
ATOM 3768 C C . CYS A 1 490 ? -12.650 22.400 14.616 1.00 56.44 490 CYS A C 1
ATOM 3770 O O . CYS A 1 490 ? -13.685 22.993 14.313 1.00 56.44 490 CYS A O 1
ATOM 3772 N N . PHE A 1 491 ? -12.256 21.274 14.017 1.00 49.00 491 PHE A N 1
ATOM 3773 C CA . PHE A 1 491 ? -12.986 20.510 13.004 1.00 49.00 491 PHE A CA 1
ATOM 3774 C C . PHE A 1 491 ? -13.492 21.291 11.789 1.00 49.00 491 PHE A C 1
ATOM 3776 O O . PHE A 1 491 ? -14.282 20.794 10.989 1.00 49.00 491 PHE A O 1
ATOM 3783 N N . HIS A 1 492 ? -12.965 22.494 11.593 1.00 55.88 492 HIS A N 1
ATOM 3784 C CA . HIS A 1 492 ? -13.128 23.239 10.365 1.00 55.88 492 HIS A CA 1
ATOM 3785 C C . HIS A 1 492 ? -12.299 22.617 9.263 1.00 55.88 492 HIS A C 1
ATOM 3787 O O . HIS A 1 492 ? -11.241 22.025 9.514 1.00 55.88 492 HIS A O 1
ATOM 3793 N N . GLN A 1 493 ? -12.755 22.805 8.025 1.00 61.12 493 GLN A N 1
ATOM 3794 C CA . GLN A 1 493 ? -11.938 22.425 6.896 1.00 61.12 493 GLN A CA 1
ATOM 3795 C C . GLN A 1 493 ? -10.637 23.251 6.937 1.00 61.12 493 GLN A C 1
ATOM 3797 O O . GLN A 1 493 ? -10.674 24.464 6.737 1.00 61.12 493 GLN A O 1
ATOM 3802 N N . VAL A 1 494 ? -9.493 22.616 7.214 1.00 58.94 494 VAL A N 1
ATOM 3803 C CA . VAL A 1 494 ? -8.159 23.204 7.106 1.00 58.94 494 VAL A CA 1
ATOM 3804 C C . VAL A 1 494 ? -7.974 23.608 5.655 1.00 58.94 494 VAL A C 1
ATOM 3806 O O . VAL A 1 494 ? -7.604 22.816 4.783 1.00 58.94 494 VAL A O 1
ATOM 3809 N N . ARG A 1 495 ? -8.251 24.877 5.382 1.00 59.56 495 ARG A N 1
ATOM 3810 C CA . ARG A 1 495 ? -7.748 25.532 4.189 1.00 59.56 495 ARG A CA 1
ATOM 3811 C C . ARG A 1 495 ? -6.260 25.702 4.433 1.00 59.56 495 ARG A C 1
ATOM 3813 O O . ARG A 1 495 ? -5.864 26.420 5.346 1.00 59.56 495 ARG A O 1
ATOM 3820 N N . LEU A 1 496 ? -5.437 24.992 3.660 1.00 59.50 496 LEU A N 1
ATOM 3821 C CA . LEU A 1 496 ? -3.999 25.242 3.657 1.00 59.50 496 LEU A CA 1
ATOM 3822 C C . LEU A 1 496 ? -3.799 26.746 3.477 1.00 59.50 496 LEU A C 1
ATOM 3824 O O . LEU A 1 496 ? -4.377 27.325 2.552 1.00 59.50 496 LEU A O 1
ATOM 3828 N N . ALA A 1 497 ? -3.020 27.356 4.373 1.00 51.28 497 ALA A N 1
ATOM 3829 C CA . ALA A 1 497 ? -2.687 28.763 4.265 1.00 51.28 497 ALA A CA 1
ATOM 3830 C C . ALA A 1 497 ? -2.177 29.030 2.843 1.00 51.28 497 ALA A C 1
ATOM 3832 O O . ALA A 1 497 ? -1.335 28.304 2.298 1.00 51.28 497 ALA A O 1
ATOM 3833 N N . ARG A 1 498 ? -2.789 30.027 2.216 1.00 63.75 498 ARG A N 1
ATOM 3834 C CA . ARG A 1 498 ? -2.479 30.482 0.870 1.00 63.75 498 ARG A CA 1
ATOM 3835 C C . ARG A 1 498 ? -1.526 31.651 1.034 1.00 63.75 498 ARG A C 1
ATOM 3837 O O . ARG A 1 498 ? -1.898 32.660 1.619 1.00 63.75 498 ARG A O 1
ATOM 3844 N N . HIS A 1 499 ? -0.297 31.491 0.568 1.00 72.88 499 HIS A N 1
ATOM 3845 C CA . HIS A 1 499 ? 0.699 32.550 0.595 1.00 72.88 499 HIS A CA 1
ATOM 3846 C C . HIS A 1 499 ? 0.839 33.128 -0.803 1.00 72.88 499 HIS A C 1
ATOM 3848 O O . HIS A 1 499 ? 0.804 32.402 -1.798 1.00 72.88 499 HIS A O 1
ATOM 3854 N N . ARG A 1 500 ? 0.958 34.447 -0.886 1.00 82.62 500 ARG A N 1
ATOM 3855 C CA . ARG A 1 500 ? 1.244 35.113 -2.148 1.00 82.62 500 ARG A CA 1
ATOM 3856 C C . ARG A 1 500 ? 2.740 35.012 -2.403 1.00 82.62 500 ARG A C 1
ATOM 3858 O O . ARG A 1 500 ? 3.537 35.382 -1.550 1.00 82.62 500 ARG A O 1
ATOM 3865 N N . ARG A 1 501 ? 3.128 34.462 -3.551 1.00 84.19 501 ARG A N 1
ATOM 3866 C CA . ARG A 1 501 ? 4.528 34.383 -3.973 1.00 84.19 501 ARG A CA 1
ATOM 3867 C C . ARG A 1 501 ? 4.652 34.912 -5.389 1.00 84.19 501 ARG A C 1
ATOM 3869 O O . ARG A 1 501 ? 3.841 34.579 -6.250 1.00 84.19 501 ARG A O 1
ATOM 3876 N N . MET A 1 502 ? 5.704 35.677 -5.640 1.00 84.19 502 MET A N 1
ATOM 3877 C CA . MET A 1 502 ? 6.076 36.070 -6.994 1.00 84.19 502 MET A CA 1
ATOM 3878 C C . MET A 1 502 ? 6.583 34.845 -7.762 1.00 84.19 502 MET A C 1
ATOM 3880 O O . MET A 1 502 ? 7.589 34.239 -7.394 1.00 84.19 502 MET A O 1
ATOM 3884 N N . VAL A 1 503 ? 5.879 34.463 -8.827 1.00 80.88 503 VAL A N 1
ATOM 3885 C CA . VAL A 1 503 ? 6.268 33.382 -9.741 1.00 80.88 503 VAL A CA 1
ATOM 3886 C C . VAL A 1 503 ? 6.319 33.966 -11.148 1.00 80.88 503 VAL A C 1
ATOM 3888 O O . VAL A 1 503 ? 5.282 34.302 -11.712 1.00 80.88 503 VAL A O 1
ATOM 3891 N N . LYS A 1 504 ? 7.529 34.078 -11.717 1.00 86.12 504 LYS A N 1
ATOM 3892 C CA . LYS A 1 504 ? 7.786 34.717 -13.025 1.00 86.12 504 LYS A CA 1
ATOM 3893 C C . LYS A 1 504 ? 7.279 36.169 -13.111 1.00 86.12 504 LYS A C 1
ATOM 3895 O O . LYS A 1 504 ? 6.619 36.536 -14.074 1.00 86.12 504 LYS A O 1
ATOM 3900 N N . GLY A 1 505 ? 7.539 36.977 -12.083 1.00 89.00 505 GLY A N 1
ATOM 3901 C CA . GLY A 1 505 ? 7.137 38.391 -12.078 1.00 89.00 505 GLY A CA 1
ATOM 3902 C C . GLY A 1 505 ? 5.647 38.644 -11.819 1.00 89.00 505 GLY A C 1
ATOM 3903 O O . GLY A 1 505 ? 5.238 39.795 -11.778 1.00 89.00 505 GLY A O 1
ATOM 3904 N N . GLN A 1 506 ? 4.837 37.601 -11.609 1.00 81.38 506 GLN A N 1
ATOM 3905 C CA . GLN A 1 506 ? 3.428 37.735 -11.240 1.00 81.38 506 GLN A CA 1
ATOM 3906 C C . GLN A 1 506 ? 3.190 37.235 -9.819 1.00 81.38 506 GLN A C 1
ATOM 3908 O O . GLN A 1 506 ? 3.652 36.150 -9.447 1.00 81.38 506 GLN A O 1
ATOM 3913 N N . GLU A 1 507 ? 2.436 38.003 -9.036 1.00 89.75 507 GLU A N 1
ATOM 3914 C CA . GLU A 1 507 ? 1.996 37.585 -7.711 1.00 89.75 507 GLU A CA 1
ATOM 3915 C C . GLU A 1 507 ? 0.966 36.460 -7.870 1.00 89.75 507 GLU A C 1
ATOM 3917 O O . GLU A 1 507 ? -0.132 36.658 -8.389 1.00 89.75 507 GLU A O 1
ATOM 3922 N N . LYS A 1 508 ? 1.328 35.242 -7.461 1.00 86.00 508 LYS A N 1
ATOM 3923 C CA . LYS A 1 508 ? 0.433 34.085 -7.497 1.00 86.00 508 LYS A CA 1
ATOM 3924 C C . LYS A 1 508 ? 0.182 33.576 -6.095 1.00 86.00 508 LYS A C 1
ATOM 3926 O O . LYS A 1 508 ? 1.086 33.443 -5.273 1.00 86.00 508 LYS A O 1
ATOM 3931 N N . LEU A 1 509 ? -1.075 33.250 -5.836 1.00 80.38 509 LEU A N 1
ATOM 3932 C CA . LEU A 1 509 ? -1.493 32.622 -4.598 1.00 80.38 509 LEU A CA 1
ATOM 3933 C C . LEU A 1 509 ? -1.108 31.136 -4.648 1.00 80.38 509 LEU A C 1
ATOM 3935 O O . LEU A 1 509 ? -1.709 30.354 -5.383 1.00 80.38 509 LEU A O 1
ATOM 3939 N N . VAL A 1 510 ? -0.087 30.746 -3.891 1.00 76.75 510 VAL A N 1
ATOM 3940 C CA . VAL A 1 510 ? 0.408 29.367 -3.801 1.00 76.75 510 VAL A CA 1
ATOM 3941 C C . VAL A 1 510 ? 0.113 28.777 -2.426 1.00 76.75 510 VAL A C 1
ATOM 3943 O O . VAL A 1 510 ? 0.122 29.458 -1.402 1.00 76.75 510 VAL A O 1
ATOM 3946 N N . ASN A 1 511 ? -0.166 27.476 -2.391 1.00 64.69 511 ASN A N 1
ATOM 3947 C CA . ASN A 1 511 ? -0.347 26.762 -1.131 1.00 64.69 511 ASN A CA 1
ATOM 3948 C C . ASN A 1 511 ? 1.010 26.654 -0.424 1.00 64.69 511 ASN A C 1
ATOM 3950 O O . ASN A 1 511 ? 1.960 26.153 -1.021 1.00 64.69 511 ASN A O 1
ATOM 3954 N N . VAL A 1 512 ? 1.084 27.043 0.853 1.00 56.41 512 VAL A N 1
ATOM 3955 C CA . VAL A 1 512 ? 2.337 27.141 1.639 1.00 56.41 512 VAL A CA 1
ATOM 3956 C C . VAL A 1 512 ? 3.145 25.830 1.700 1.00 56.41 512 VAL A C 1
ATOM 3958 O O . VAL A 1 512 ? 4.345 25.864 1.935 1.00 56.41 512 VAL A O 1
ATOM 3961 N N . ASN A 1 513 ? 2.530 24.679 1.395 1.00 49.56 513 ASN A N 1
ATOM 3962 C CA . ASN A 1 513 ? 3.178 23.358 1.397 1.00 49.56 513 ASN A CA 1
ATOM 3963 C C . ASN A 1 513 ? 2.984 22.541 0.100 1.00 49.56 513 ASN A C 1
ATOM 3965 O O . ASN A 1 513 ? 3.320 21.353 0.062 1.00 49.56 513 ASN A O 1
ATOM 3969 N N . GLY A 1 514 ? 2.414 23.144 -0.949 1.00 40.75 514 GLY A N 1
ATOM 3970 C CA . GLY A 1 514 ? 2.190 22.501 -2.244 1.00 40.75 514 GLY A CA 1
ATOM 3971 C C . GLY A 1 514 ? 3.296 22.869 -3.224 1.00 40.75 514 GLY A C 1
ATOM 3972 O O . GLY A 1 514 ? 3.463 24.041 -3.541 1.00 40.75 514 GLY A O 1
ATOM 3973 N N . ASP A 1 515 ? 4.040 21.866 -3.685 1.00 41.09 515 ASP A N 1
ATOM 3974 C CA . ASP A 1 515 ? 5.112 21.999 -4.674 1.00 41.09 515 ASP A CA 1
ATOM 3975 C C . ASP A 1 515 ? 4.640 22.842 -5.873 1.00 41.09 515 ASP A C 1
ATOM 3977 O O . ASP A 1 515 ? 3.579 22.580 -6.449 1.00 41.09 515 ASP A O 1
ATOM 3981 N N . GLY A 1 516 ? 5.401 23.886 -6.204 1.00 38.62 516 GLY A N 1
ATOM 3982 C CA . GLY A 1 516 ? 5.064 24.901 -7.199 1.00 38.62 516 GLY A CA 1
ATOM 3983 C C . GLY A 1 516 ? 5.113 24.370 -8.629 1.00 38.62 516 GLY A C 1
ATOM 3984 O O . GLY A 1 516 ? 5.957 24.789 -9.416 1.00 38.62 516 GLY A O 1
ATOM 3985 N N . ARG A 1 517 ? 4.203 23.463 -8.992 1.00 36.97 517 ARG A N 1
ATOM 3986 C CA . ARG A 1 517 ? 3.919 23.141 -10.392 1.00 36.97 517 ARG A CA 1
ATOM 3987 C C . ARG A 1 517 ? 2.683 23.898 -10.838 1.00 36.97 517 ARG A C 1
ATOM 3989 O O . ARG A 1 517 ? 1.556 23.557 -10.491 1.00 36.97 517 ARG A O 1
ATOM 3996 N N . VAL A 1 518 ? 2.956 24.944 -11.604 1.00 32.66 518 VAL A N 1
ATOM 3997 C CA . VAL A 1 518 ? 1.994 25.656 -12.442 1.00 32.66 518 VAL A CA 1
ATOM 3998 C C . VAL A 1 518 ? 1.402 24.639 -13.432 1.00 32.66 518 VAL A C 1
ATOM 4000 O O . VAL A 1 518 ? 2.164 23.901 -14.058 1.00 32.66 518 VAL A O 1
ATOM 4003 N N . ARG A 1 519 ? 0.068 24.550 -13.499 1.00 32.38 519 ARG A N 1
ATOM 4004 C CA . ARG A 1 519 ? -0.636 23.963 -14.648 1.00 32.38 519 ARG A CA 1
ATOM 4005 C C . ARG A 1 519 ? -0.691 24.982 -15.769 1.00 32.38 519 ARG A C 1
ATOM 4007 O O . ARG A 1 519 ? -0.860 26.175 -15.425 1.00 32.38 519 ARG A O 1
#

Foldseek 3Di:
DDDPPDPPDDDDDDDQQDFDWDADPLCVPPDDPCPVVRTDDSWGFHDADPVRFTWTDDPPDIDGPPVVVLCVVCVVLVVVLVVLVVVLVVCVVVVNDPVVSVVSVVVSVVSCVVNVVSVVVVVVVVVVVSVVVVVVVVVVVVVVPDDDDDDDDDDDDDDDDDDDDDDDDDDDDDDDDDDDDDQPDDDDPAQDEDPDLVSPDCVNVVVVCVVVLAWEWEWEWDCDQFWRTWIFTDTPVRVVVLVVLLVVLVVVVVVVVVPPPDPDDDDDDDDDDPPDDPPDPPPPPGPHIDTDGPVNLCVQLVVVVLVVVVVVVCPDPVNVLLVVLVVQLPDLLLDPVNDPDPVSNVVNVVSNVVSVVSNVVVCPPPVNVVSVVVSVVSSLVSLLVVLVVNVVVNLVVSVVVVVVVVVVDPDPCPDPPPDDDDDPPDPVPPPVDDRHYAYEYEYEPVSCQQQDDDVNRGSHDSVSNVVNVSRRHHYYYHHCVQVVQADSNNRDRNPQDFDFDQDPNDTDTDRPPDDPDDD

Organism: NCBI:txid1343610